Protein AF-0000000085164934 (afdb_homodimer)

pLDDT: mean 78.98, std 19.12, range [21.08, 97.94]

Radius of gyration: 27.47 Å; Cα contacts (8 Å, |Δi|>4): 675; chains: 2; bounding box: 75×92×79 Å

InterPro domains:
  IPR000515 ABC transporter type 1, transmembrane domain MetI-like [PF00528] (107-284)
  IPR000515 ABC transporter type 1, transmembrane domain MetI-like [PS50928] (87-276)
  IPR000515 ABC transporter type 1, transmembrane domain MetI-like [cd06261] (87-269)
  IPR035906 MetI-like superfamily [G3DSA:1.10.3720.10] (25-282)
  IPR035906 MetI-like superfamily [SSF161098] (26-290)

Foldseek 3Di:
DDPPCPDDDDPCPPPPDDPVPVVVVVVVVVVVVVVVVCCVVCVVVVLLVQLLQADWLDDSVPSPDRRDGHCVLLVVLCVQLVVVLQVVLLQVQLVLLLVLALVQLLVLLCCLQPNDDPCSVVVLVVLVVVVVDDPVVCLVVLLVVCVVVVNFAHSCLLRVVRSYHSVSNVLSNVLLNVDDCVQVVVCVVVVDDPVCCSPPPSCLVCVVSSVVSSLVSSVCSLQDDSSCVRRHDDPSNHHLNVSLVVCCVVCVRTSSSSSSSVVVSCVVSVVVCVVCVVVVVPSVVVVVPPD/DPPPPPDPDDPCPPPPDDPVPVVVVVVVVVVVVVVVVVCVVCVVVVLLVQLLQADWLDDSVPSPDRRDGHCVLLVV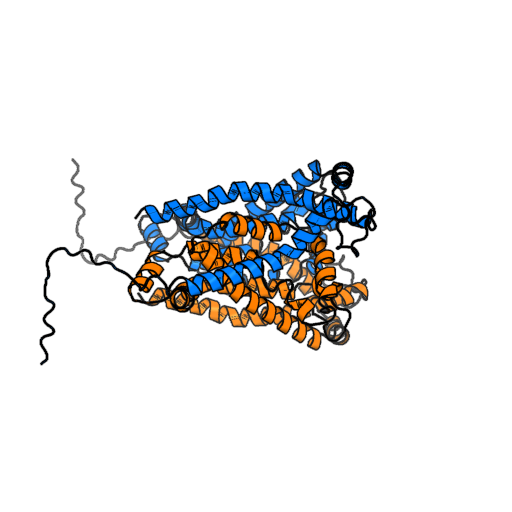LCVQLVVVLQVVLLQVQLVLLLVLALVQLLVLLCCLQPNDDPCSVVVLVVLVVVVVDDPVVCLVVLLVVCVVVVNFAHSCLLRVVRSYHSVSNVLSNVLLNVDDCVQVVVCVVVPDDPVCCSPPPRCLVCVVSSVVSSLVSSVCSLQDDSSCVRRHDDPSNHHLNVSLVVVCVVCVRTSSSSSSSVVVSCVVSVVVCVVCVVVVVPSVVPVVPPD

Organism: Thermosynechococcus vestitus (strain NIES-2133 / IAM M-273 / BP-1) (NCBI:txid197221)

Structure (mmCIF, N/CA/C/O backbone):
data_AF-0000000085164934-model_v1
#
loop_
_entity.id
_entity.type
_entity.pdbx_description
1 polymer 'Tll0187 protein'
#
loop_
_atom_site.group_PDB
_atom_site.id
_atom_site.type_symbol
_atom_site.label_atom_id
_atom_site.label_alt_id
_atom_site.label_comp_id
_atom_site.label_asym_id
_atom_site.label_entity_id
_atom_site.label_seq_id
_atom_site.pdbx_PDB_ins_code
_atom_site.Cartn_x
_atom_site.Cartn_y
_atom_site.Cartn_z
_atom_site.occupancy
_atom_site.B_iso_or_equiv
_atom_site.auth_seq_id
_atom_site.auth_comp_id
_atom_site.auth_asym_id
_atom_site.auth_atom_id
_atom_site.pdbx_PDB_model_num
ATOM 1 N N . MET A 1 1 ? 32.594 51.594 25.5 1 21.08 1 MET A N 1
ATOM 2 C CA . MET A 1 1 ? 31.219 52.062 25.328 1 21.08 1 MET A CA 1
ATOM 3 C C . MET A 1 1 ? 30.953 52.438 23.875 1 21.08 1 MET A C 1
ATOM 5 O O . MET A 1 1 ? 31.047 53.594 23.5 1 21.08 1 MET A O 1
ATOM 9 N N . ARG A 1 2 ? 31.438 51.656 22.891 1 25.11 2 ARG A N 1
ATOM 10 C CA . ARG A 1 2 ? 31.766 52.094 21.531 1 25.11 2 ARG A CA 1
ATOM 11 C C . ARG A 1 2 ? 30.5 52.312 20.703 1 25.11 2 ARG A C 1
ATOM 13 O O . ARG A 1 2 ? 29.656 51.438 20.594 1 25.11 2 ARG A O 1
ATOM 20 N N . ALA A 1 3 ? 29.938 53.562 20.594 1 25.66 3 ALA A N 1
ATOM 21 C CA . ALA A 1 3 ? 28.75 54.188 19.984 1 25.66 3 ALA A CA 1
ATOM 22 C C . ALA A 1 3 ? 28.734 53.969 18.469 1 25.66 3 ALA A C 1
ATOM 24 O O . ALA A 1 3 ? 29.656 54.375 17.766 1 25.66 3 ALA A O 1
ATOM 25 N N . PHE A 1 4 ? 28.359 52.781 18.016 1 25.34 4 PHE A N 1
ATOM 26 C CA . PHE A 1 4 ? 28.234 52.312 16.625 1 25.34 4 PHE A CA 1
ATOM 27 C C . PHE A 1 4 ? 27.328 53.281 15.836 1 25.34 4 PHE A C 1
ATOM 29 O O . PHE A 1 4 ? 26.156 53.438 16.172 1 25.34 4 PHE A O 1
ATOM 36 N N . PHE A 1 5 ? 27.781 54.375 15.242 1 26.09 5 PHE A N 1
ATOM 37 C CA . PHE A 1 5 ? 27.172 55.5 14.547 1 26.09 5 PHE A CA 1
ATOM 38 C C . PHE A 1 5 ? 26.656 55.062 13.18 1 26.09 5 PHE A C 1
ATOM 40 O O . PHE A 1 5 ? 27.422 54.688 12.305 1 26.09 5 PHE A O 1
ATOM 47 N N . CYS A 1 6 ? 25.391 54.469 13.055 1 27.95 6 CYS A N 1
ATOM 48 C CA . CYS A 1 6 ? 24.594 54.094 11.891 1 27.95 6 CYS A CA 1
ATOM 49 C C . CYS A 1 6 ? 24.25 55.312 11.047 1 27.95 6 CYS A C 1
ATOM 51 O O . CYS A 1 6 ? 23.516 56.188 11.477 1 27.95 6 CYS A O 1
ATOM 53 N N . ALA A 1 7 ? 25.188 55.812 10.227 1 28.55 7 ALA A N 1
ATOM 54 C CA . ALA A 1 7 ? 24.969 57.031 9.461 1 28.55 7 ALA A CA 1
ATOM 55 C C . ALA A 1 7 ? 23.938 56.844 8.359 1 28.55 7 ALA A C 1
ATOM 57 O O . ALA A 1 7 ? 23.922 55.781 7.715 1 28.55 7 ALA A O 1
ATOM 58 N N . LYS A 1 8 ? 22.891 57.562 8.273 1 33.69 8 LYS A N 1
ATOM 59 C CA . LYS A 1 8 ? 21.672 57.719 7.496 1 33.69 8 LYS A CA 1
ATOM 60 C C . LYS A 1 8 ? 21.984 58.094 6.043 1 33.69 8 LYS A C 1
ATOM 62 O O . LYS A 1 8 ? 21.875 59.25 5.641 1 33.69 8 LYS A O 1
ATOM 67 N N . LYS A 1 9 ? 22.969 57.562 5.375 1 31.2 9 LYS A N 1
ATOM 68 C CA . LYS A 1 9 ? 23.062 58.344 4.145 1 31.2 9 LYS A CA 1
ATOM 69 C C . LYS A 1 9 ? 21.75 58.312 3.371 1 31.2 9 LYS A C 1
ATOM 71 O O . LYS A 1 9 ? 20.938 57.406 3.561 1 31.2 9 LYS A O 1
ATOM 76 N N . SER A 1 10 ? 21.609 59.156 2.186 1 28.09 10 SER A N 1
ATOM 77 C CA . SER A 1 10 ? 20.688 59.562 1.133 1 28.09 10 SER A CA 1
ATOM 78 C C . SER A 1 10 ? 20.078 58.344 0.42 1 28.09 10 SER A C 1
ATOM 80 O O . SER A 1 10 ? 18.859 58.219 0.329 1 28.09 10 SER A O 1
ATOM 82 N N . LYS A 1 11 ? 20.469 58.125 -1.142 1 31.97 11 LYS A N 1
ATOM 83 C CA . LYS A 1 11 ? 19.656 57.375 -2.105 1 31.97 11 LYS A CA 1
ATOM 84 C C . LYS A 1 11 ? 19.672 55.875 -1.804 1 31.97 11 LYS A C 1
ATOM 86 O O . LYS A 1 11 ? 20.734 55.281 -1.76 1 31.97 11 LYS A O 1
ATOM 91 N N . GLY A 1 12 ? 18.938 55.312 -1.14 1 27.09 12 GLY A N 1
ATOM 92 C CA . GLY A 1 12 ? 18.969 54.188 -0.22 1 27.09 12 GLY A CA 1
ATOM 93 C C . GLY A 1 12 ? 18.891 52.844 -0.919 1 27.09 12 GLY A C 1
ATOM 94 O O . GLY A 1 12 ? 17.969 52.062 -0.677 1 27.09 12 GLY A O 1
ATOM 95 N N . LEU A 1 13 ? 19.344 52.812 -2.254 1 28.92 13 LEU A N 1
ATOM 96 C CA . LEU A 1 13 ? 19.094 51.562 -2.975 1 28.92 13 LEU A CA 1
ATOM 97 C C . LEU A 1 13 ? 19.844 50.406 -2.332 1 28.92 13 LEU A C 1
ATOM 99 O O . LEU A 1 13 ? 21.062 50.438 -2.227 1 28.92 13 LEU A O 1
ATOM 103 N N . TRP A 1 14 ? 19.375 49.844 -1.278 1 29.06 14 TRP A N 1
ATOM 104 C CA . TRP A 1 14 ? 20.047 48.719 -0.629 1 29.06 14 TRP A CA 1
ATOM 105 C C . TRP A 1 14 ? 20.234 47.562 -1.599 1 29.06 14 TRP A C 1
ATOM 107 O O . TRP A 1 14 ? 19.266 47.031 -2.156 1 29.06 14 TRP A O 1
ATOM 117 N N . ILE A 1 15 ? 21.266 47.656 -2.459 1 30.52 15 ILE A N 1
ATOM 118 C CA . ILE A 1 15 ? 21.578 46.5 -3.32 1 30.52 15 ILE A CA 1
ATOM 119 C C . ILE A 1 15 ? 21.781 45.25 -2.469 1 30.52 15 ILE A C 1
ATOM 121 O O . ILE A 1 15 ? 22.703 45.219 -1.64 1 30.52 15 ILE A O 1
ATOM 125 N N . CYS A 1 16 ? 20.75 44.688 -1.95 1 31.09 16 CYS A N 1
ATOM 126 C CA . CYS A 1 16 ? 20.891 43.375 -1.358 1 31.09 16 CYS A CA 1
ATOM 127 C C . CYS A 1 16 ? 21.688 42.438 -2.268 1 31.09 16 CYS A C 1
ATOM 129 O O . CYS A 1 16 ? 21.188 42 -3.307 1 31.09 16 CYS A O 1
ATOM 131 N N . SER A 1 17 ? 22.953 42.75 -2.52 1 30.09 17 SER A N 1
ATOM 132 C CA . SER A 1 17 ? 23.797 42.094 -3.494 1 30.09 17 SER A CA 1
ATOM 133 C C . SER A 1 17 ? 23.812 40.562 -3.279 1 30.09 17 SER A C 1
ATOM 135 O O . SER A 1 17 ? 23.562 39.812 -4.215 1 30.09 17 SER A O 1
ATOM 137 N N . ASN A 1 18 ? 24.969 40.062 -2.547 1 32.34 18 ASN A N 1
ATOM 138 C CA . ASN A 1 18 ? 25.766 38.844 -2.758 1 32.34 18 ASN A CA 1
ATOM 139 C C . ASN A 1 18 ? 25.078 37.625 -2.18 1 32.34 18 ASN A C 1
ATOM 141 O O . ASN A 1 18 ? 25.656 36.531 -2.178 1 32.34 18 ASN A O 1
ATOM 145 N N . GLY A 1 19 ? 24.375 37.75 -1.126 1 31.41 19 GLY A N 1
ATOM 146 C CA . GLY A 1 19 ? 23.969 36.594 -0.304 1 31.41 19 GLY A CA 1
ATOM 147 C C . GLY A 1 19 ? 23.125 35.594 -1.052 1 31.41 19 GLY A C 1
ATOM 148 O O . GLY A 1 19 ? 22.594 34.656 -0.45 1 31.41 19 GLY A O 1
ATOM 149 N N . CYS A 1 20 ? 22.672 35.906 -2.152 1 34.31 20 CYS A N 1
ATOM 150 C CA . CYS A 1 20 ? 21.734 35.062 -2.906 1 34.31 20 CYS A CA 1
ATOM 151 C C . CYS A 1 20 ? 22.422 33.844 -3.459 1 34.31 20 CYS A C 1
ATOM 153 O O . CYS A 1 20 ? 21.781 33 -4.105 1 34.31 20 CYS A O 1
ATOM 155 N N . LEU A 1 21 ? 23.75 33.875 -3.635 1 35.16 21 LEU A N 1
ATOM 156 C CA . LEU A 1 21 ? 24.422 32.781 -4.324 1 35.16 21 LEU A CA 1
ATOM 157 C C . LEU A 1 21 ? 24.359 31.484 -3.492 1 35.16 21 LEU A C 1
ATOM 159 O O . LEU A 1 21 ? 24.5 30.391 -4.031 1 35.16 21 LEU A O 1
ATOM 163 N N . ALA A 1 22 ? 24.625 31.547 -2.168 1 39.47 22 ALA A N 1
ATOM 164 C CA . ALA A 1 22 ? 24.797 30.391 -1.296 1 39.47 22 ALA A CA 1
ATOM 165 C C . ALA A 1 22 ? 23.516 29.547 -1.251 1 39.47 22 ALA A C 1
ATOM 167 O O . ALA A 1 22 ? 23.547 28.391 -0.812 1 39.47 22 ALA A O 1
ATOM 168 N N . VAL A 1 23 ? 22.422 30.078 -1.482 1 41.84 23 VAL A N 1
ATOM 169 C CA . VAL A 1 23 ? 21.125 29.406 -1.406 1 41.84 23 VAL A CA 1
ATOM 170 C C . VAL A 1 23 ? 20.953 28.469 -2.592 1 41.84 23 VAL A C 1
ATOM 172 O O . VAL A 1 23 ? 20.047 27.625 -2.609 1 41.84 23 VAL A O 1
ATOM 175 N N . VAL A 1 24 ? 21.75 28.609 -3.686 1 45.78 24 VAL A N 1
ATOM 176 C CA . VAL A 1 24 ? 21.609 27.891 -4.949 1 45.78 24 VAL A CA 1
ATOM 177 C C . VAL A 1 24 ? 22.188 26.469 -4.812 1 45.78 24 VAL A C 1
ATOM 179 O O . VAL A 1 24 ? 21.625 25.516 -5.363 1 45.78 24 VAL A O 1
ATOM 182 N N . ALA A 1 25 ? 23.281 26.281 -4.121 1 47.25 25 ALA A N 1
ATOM 183 C CA . ALA A 1 25 ? 24.047 25.047 -4.129 1 47.25 25 ALA A CA 1
ATOM 184 C C . ALA A 1 25 ? 23.25 23.891 -3.531 1 47.25 25 ALA A C 1
ATOM 186 O O . ALA A 1 25 ? 23.219 22.797 -4.094 1 47.25 25 ALA A O 1
ATOM 187 N N . PRO A 1 26 ? 22.656 24.125 -2.4 1 56.44 26 PRO A N 1
ATOM 188 C CA . PRO A 1 26 ? 21.922 23 -1.812 1 56.44 26 PRO A CA 1
ATOM 189 C C . PRO A 1 26 ? 20.688 22.609 -2.617 1 56.44 26 PRO A C 1
ATOM 191 O O . PRO A 1 26 ? 20.312 21.438 -2.645 1 56.44 26 PRO A O 1
ATOM 194 N N . ARG A 1 27 ? 20.266 23.531 -3.418 1 62.03 27 ARG A N 1
ATOM 195 C CA . ARG A 1 27 ? 19.125 23.266 -4.285 1 62.03 27 ARG A CA 1
ATOM 196 C C . ARG A 1 27 ? 19.531 22.391 -5.461 1 62.03 27 ARG A C 1
ATOM 198 O O . ARG A 1 27 ? 18.781 21.469 -5.836 1 62.03 27 ARG A O 1
ATOM 205 N N . VAL A 1 28 ? 20.797 22.719 -5.953 1 63.09 28 VAL A N 1
ATOM 206 C CA . VAL A 1 28 ? 21.266 21.969 -7.113 1 63.09 28 VAL A CA 1
ATOM 207 C C . VAL A 1 28 ? 21.547 20.516 -6.707 1 63.09 28 VAL A C 1
ATOM 209 O O . VAL A 1 28 ? 21.203 19.578 -7.438 1 63.09 28 VAL A O 1
ATOM 212 N N . GLY A 1 29 ? 22.109 20.438 -5.496 1 67.94 29 GLY A N 1
ATOM 213 C CA . GLY A 1 29 ? 22.406 19.094 -5.027 1 67.94 29 GLY A CA 1
ATOM 214 C C . GLY A 1 29 ? 21.156 18.25 -4.801 1 67.94 29 GLY A C 1
ATOM 215 O O . GLY A 1 29 ? 21.109 17.078 -5.188 1 67.94 29 GLY A O 1
ATOM 216 N N . LEU A 1 30 ? 20.188 18.938 -4.289 1 69.94 30 LEU A N 1
ATOM 217 C CA . LEU A 1 30 ? 18.938 18.219 -4.043 1 69.94 30 LEU A CA 1
ATOM 218 C C . LEU A 1 30 ? 18.219 17.922 -5.355 1 69.94 30 LEU A C 1
ATOM 220 O O . LEU A 1 30 ? 17.656 16.828 -5.52 1 69.94 30 LEU A O 1
ATOM 224 N N . THR A 1 31 ? 18.359 18.828 -6.211 1 69.94 31 THR A N 1
ATOM 225 C CA . THR A 1 31 ? 17.734 18.609 -7.508 1 69.94 31 THR A CA 1
ATOM 226 C C . THR A 1 31 ? 18.406 17.469 -8.258 1 69.94 31 THR A C 1
ATOM 228 O O . THR A 1 31 ? 17.734 16.641 -8.867 1 69.94 31 THR A O 1
ATOM 231 N N . LEU A 1 32 ? 19.688 17.453 -8.117 1 72.25 32 LEU A N 1
ATOM 232 C CA . LEU A 1 32 ? 20.438 16.375 -8.781 1 72.25 32 LEU A CA 1
ATOM 233 C C . LEU A 1 32 ? 20.125 15.023 -8.156 1 72.25 32 LEU A C 1
ATOM 235 O O . LEU A 1 32 ? 19.969 14.031 -8.875 1 72.25 32 LEU A O 1
ATOM 239 N N . LEU A 1 33 ? 19.953 15.078 -6.906 1 72.38 33 LEU A N 1
ATOM 240 C CA . LEU A 1 33 ? 19.609 13.844 -6.207 1 72.38 33 LEU A CA 1
ATOM 241 C C . LEU A 1 33 ? 18.203 13.383 -6.582 1 72.38 33 LEU A C 1
ATOM 243 O O . LEU A 1 33 ? 17.969 12.18 -6.77 1 72.38 33 LEU A O 1
ATOM 247 N N . LEU A 1 34 ? 17.406 14.305 -6.789 1 71.69 34 LEU A N 1
ATOM 248 C CA . LEU A 1 34 ? 16.031 13.977 -7.152 1 71.69 34 LEU A CA 1
ATOM 249 C C . LEU A 1 34 ? 15.953 13.445 -8.578 1 71.69 34 LEU A C 1
ATOM 251 O O . LEU A 1 34 ? 15.211 12.5 -8.859 1 71.69 34 LEU A O 1
ATOM 255 N N . ILE A 1 35 ? 16.766 14.023 -9.375 1 72.69 35 ILE A N 1
ATOM 256 C CA . ILE A 1 35 ? 16.766 13.594 -10.773 1 72.69 35 ILE A CA 1
ATOM 257 C C . ILE A 1 35 ? 17.344 12.18 -10.875 1 72.69 35 ILE A C 1
ATOM 259 O O . ILE A 1 35 ? 16.797 11.328 -11.57 1 72.69 35 ILE A O 1
ATOM 263 N N . LEU A 1 36 ? 18.359 11.961 -10.148 1 73.31 36 LEU A N 1
ATOM 264 C CA . LEU A 1 36 ? 18.984 10.641 -10.164 1 73.31 36 LEU A CA 1
ATOM 265 C C . LEU A 1 36 ? 18.062 9.586 -9.562 1 73.31 36 LEU A C 1
ATOM 267 O O . LEU A 1 36 ? 17.938 8.484 -10.102 1 73.31 36 LEU A O 1
ATOM 271 N N . GLY A 1 37 ? 17.438 10.008 -8.508 1 71.88 37 GLY A N 1
ATOM 272 C CA . GLY A 1 37 ? 16.469 9.117 -7.895 1 71.88 37 GLY A CA 1
ATOM 273 C C . GLY A 1 37 ? 15.289 8.812 -8.797 1 71.88 37 GLY A C 1
ATOM 274 O O . GLY A 1 37 ? 14.859 7.66 -8.898 1 71.88 37 GLY A O 1
ATOM 275 N N . ALA A 1 38 ? 14.883 9.859 -9.477 1 72.56 38 ALA A N 1
ATOM 276 C CA . ALA A 1 38 ? 13.773 9.688 -10.414 1 72.56 38 ALA A CA 1
ATOM 277 C C . ALA A 1 38 ? 14.164 8.766 -11.562 1 72.56 38 ALA A C 1
ATOM 279 O O . ALA A 1 38 ? 13.367 7.918 -11.977 1 72.56 38 ALA A O 1
ATOM 280 N N . LEU A 1 39 ? 15.367 8.922 -12.031 1 73.88 39 LEU A N 1
ATOM 281 C CA . LEU A 1 39 ? 15.836 8.102 -13.141 1 73.88 39 LEU A CA 1
ATOM 282 C C . LEU A 1 39 ? 15.945 6.637 -12.727 1 73.88 39 LEU A C 1
ATOM 284 O O . LEU A 1 39 ? 15.602 5.738 -13.5 1 73.88 39 LEU A O 1
ATOM 288 N N . LEU A 1 40 ? 16.344 6.488 -11.562 1 73.19 40 LEU A N 1
ATOM 289 C CA . LEU A 1 40 ? 16.484 5.129 -11.055 1 73.19 40 LEU A CA 1
ATOM 290 C C . LEU A 1 40 ? 15.125 4.465 -10.867 1 73.19 40 LEU A C 1
ATOM 292 O O . LEU A 1 40 ? 14.938 3.307 -11.25 1 73.19 40 LEU A O 1
ATOM 296 N N . VAL A 1 41 ? 14.203 5.23 -10.406 1 72.81 41 VAL A N 1
ATOM 297 C CA . VAL A 1 41 ? 12.875 4.699 -10.125 1 72.81 41 VAL A CA 1
ATOM 298 C C . VAL A 1 41 ? 12.109 4.5 -11.43 1 72.81 41 VAL A C 1
ATOM 300 O O . VAL A 1 41 ? 11.359 3.533 -11.578 1 72.81 41 VAL A O 1
ATOM 303 N N . LEU A 1 42 ? 12.477 5.309 -12.414 1 78.69 42 LEU A N 1
ATOM 304 C CA . LEU A 1 42 ? 11.727 5.305 -13.672 1 78.69 42 LEU A CA 1
ATOM 305 C C . LEU A 1 42 ? 12.375 4.371 -14.688 1 78.69 42 LEU A C 1
ATOM 307 O O . LEU A 1 42 ? 11.781 4.066 -15.727 1 78.69 42 LEU A O 1
ATOM 311 N N . SER A 1 43 ? 13.492 3.852 -14.406 1 81.31 43 SER A N 1
ATOM 312 C CA . SER A 1 43 ? 14.25 3.07 -15.383 1 81.31 43 SER A CA 1
ATOM 313 C C . SER A 1 43 ? 13.469 1.838 -15.828 1 81.31 43 SER A C 1
ATOM 315 O O . SER A 1 43 ? 13.422 1.521 -17.016 1 81.31 43 SER A O 1
ATOM 317 N N . PRO A 1 44 ? 12.82 1.099 -14.883 1 81.81 44 PRO A N 1
ATOM 318 C CA . PRO A 1 44 ? 12.047 -0.051 -15.359 1 81.81 44 PRO A CA 1
ATOM 319 C C . PRO A 1 44 ? 10.898 0.351 -16.281 1 81.81 44 PRO A C 1
ATOM 321 O O . PRO A 1 44 ? 10.57 -0.385 -17.219 1 81.81 44 PRO A O 1
ATOM 324 N N . LEU A 1 45 ? 10.367 1.445 -15.969 1 80.88 45 LEU A N 1
ATOM 325 C CA . LEU A 1 45 ? 9.289 1.949 -16.812 1 80.88 45 LEU A CA 1
ATOM 326 C C . LEU A 1 45 ? 9.805 2.264 -18.219 1 80.88 45 LEU A C 1
ATOM 328 O O . LEU A 1 45 ? 9.094 2.061 -19.203 1 80.88 45 LEU A O 1
ATOM 332 N N . LEU A 1 46 ? 11.008 2.766 -18.266 1 82.31 46 LEU A N 1
ATOM 333 C CA . LEU A 1 46 ? 11.617 3.061 -19.562 1 82.31 46 LEU A CA 1
ATOM 334 C C . LEU A 1 46 ? 11.852 1.78 -20.359 1 82.31 46 LEU A C 1
ATOM 336 O O . LEU A 1 46 ? 11.688 1.765 -21.578 1 82.31 46 LEU A O 1
ATOM 340 N N . VAL A 1 47 ? 12.172 0.762 -19.703 1 83.31 47 VAL A N 1
ATOM 341 C CA . VAL A 1 47 ? 12.359 -0.527 -20.359 1 83.31 47 VAL A CA 1
ATOM 342 C C . VAL A 1 47 ? 11.023 -1.028 -20.906 1 83.31 47 VAL A C 1
ATOM 344 O O . VAL A 1 47 ? 10.953 -1.503 -22.031 1 83.31 47 VAL A O 1
ATOM 347 N N . VAL A 1 48 ? 10 -0.911 -20.078 1 84.06 48 VAL A N 1
ATOM 348 C CA . VAL A 1 48 ? 8.672 -1.344 -20.5 1 84.06 48 VAL A CA 1
ATOM 349 C C . VAL A 1 48 ? 8.227 -0.543 -21.719 1 84.06 48 VAL A C 1
ATOM 351 O O . VAL A 1 48 ? 7.805 -1.118 -22.719 1 84.06 48 VAL A O 1
ATOM 354 N N . LEU A 1 49 ? 8.438 0.733 -21.641 1 86.06 49 LEU A N 1
ATOM 355 C CA . LEU A 1 49 ? 8 1.603 -22.734 1 86.06 49 LEU A CA 1
ATOM 356 C C . LEU A 1 49 ? 8.82 1.352 -24 1 86.06 49 LEU A C 1
ATOM 358 O O . LEU A 1 49 ? 8.273 1.293 -25.094 1 86.06 49 LEU A O 1
ATOM 362 N N . SER A 1 50 ? 10.055 1.169 -23.844 1 86.56 50 SER A N 1
ATOM 363 C CA . SER A 1 50 ? 10.938 0.997 -25 1 86.56 50 SER A CA 1
ATOM 364 C C . SER A 1 50 ? 10.719 -0.355 -25.656 1 86.56 50 SER A C 1
ATOM 366 O O . SER A 1 50 ? 10.711 -0.453 -26.891 1 86.56 50 SER A O 1
ATOM 368 N N . THR A 1 51 ? 10.422 -1.365 -24.906 1 87.25 51 THR A N 1
ATOM 369 C CA . THR A 1 51 ? 10.336 -2.709 -25.469 1 87.25 51 THR A CA 1
ATOM 370 C C . THR A 1 51 ? 8.906 -3.012 -25.922 1 87.25 51 THR A C 1
ATOM 372 O O . THR A 1 51 ? 8.68 -3.975 -26.656 1 87.25 51 THR A O 1
ATOM 375 N N . SER A 1 52 ? 7.969 -2.205 -25.438 1 89.31 52 SER A N 1
ATOM 376 C CA . SER A 1 52 ? 6.59 -2.393 -25.859 1 89.31 52 SER A CA 1
ATOM 377 C C . SER A 1 52 ? 6.43 -2.113 -27.359 1 89.31 52 SER A C 1
ATOM 379 O O . SER A 1 52 ? 5.457 -2.555 -27.969 1 89.31 52 SER A O 1
ATOM 381 N N . GLY A 1 53 ? 7.363 -1.376 -27.938 1 91.06 53 GLY A N 1
ATOM 382 C CA . GLY A 1 53 ? 7.305 -1.035 -29.344 1 91.06 53 GLY A CA 1
ATOM 383 C C . GLY A 1 53 ? 8.219 -1.889 -30.203 1 91.06 53 GLY A C 1
ATOM 384 O O . GLY A 1 53 ? 8.383 -1.63 -31.406 1 91.06 53 GLY A O 1
ATOM 385 N N . TRP A 1 54 ? 8.781 -2.863 -29.562 1 90.25 54 TRP A N 1
ATOM 386 C CA . TRP A 1 54 ? 9.656 -3.746 -30.328 1 90.25 54 TRP A CA 1
ATOM 387 C C . TRP A 1 54 ? 8.852 -4.711 -31.188 1 90.25 54 TRP A C 1
ATOM 389 O O . TRP A 1 54 ? 7.672 -4.953 -30.922 1 90.25 54 TRP A O 1
ATOM 399 N N . PRO A 1 55 ? 9.484 -5.18 -32.281 1 89.12 55 PRO A N 1
ATOM 400 C CA . PRO A 1 55 ? 8.797 -6.188 -33.094 1 89.12 55 PRO A CA 1
ATOM 401 C C . PRO A 1 55 ? 8.461 -7.453 -32.312 1 89.12 55 PRO A C 1
ATOM 403 O O . PRO A 1 55 ? 9.211 -7.84 -31.406 1 89.12 55 PRO A O 1
ATOM 406 N N . PRO A 1 56 ? 7.355 -8 -32.75 1 85.62 56 PRO A N 1
ATOM 407 C CA . PRO A 1 56 ? 6.949 -9.227 -32.062 1 85.62 56 PRO A CA 1
ATOM 408 C C . PRO A 1 56 ? 8.031 -10.305 -32.094 1 85.62 56 PRO A C 1
ATOM 410 O O . PRO A 1 56 ? 8.734 -10.461 -33.094 1 85.62 56 PRO A O 1
ATOM 413 N N . GLY A 1 57 ? 8.219 -10.977 -30.969 1 80.19 57 GLY A N 1
ATOM 414 C CA . GLY A 1 57 ? 9.148 -12.086 -30.906 1 80.19 57 GLY A CA 1
ATOM 415 C C . GLY A 1 57 ? 10.523 -11.68 -30.406 1 80.19 57 GLY A C 1
ATOM 416 O O . GLY A 1 57 ? 11.375 -12.539 -30.141 1 80.19 57 GLY A O 1
ATOM 417 N N . THR A 1 58 ? 10.742 -10.344 -30.234 1 83.69 58 THR A N 1
ATOM 418 C CA . THR A 1 58 ? 12.031 -9.891 -29.734 1 83.69 58 THR A CA 1
ATOM 419 C C . THR A 1 58 ? 12.234 -10.32 -28.281 1 83.69 58 THR A C 1
ATOM 421 O O . THR A 1 58 ? 11.305 -10.242 -27.469 1 83.69 58 THR A O 1
ATOM 424 N N . LEU A 1 59 ? 13.422 -10.875 -27.953 1 77.19 59 LEU A N 1
ATOM 425 C CA . LEU A 1 59 ? 13.734 -11.344 -26.609 1 77.19 59 LEU A CA 1
ATOM 426 C C . LEU A 1 59 ? 14.203 -10.195 -25.734 1 77.19 59 LEU A C 1
ATOM 428 O O . LEU A 1 59 ? 14.875 -9.273 -26.203 1 77.19 59 LEU A O 1
ATOM 432 N N . PRO A 1 60 ? 13.844 -10.273 -24.469 1 74.06 60 PRO A N 1
ATOM 433 C CA . PRO A 1 60 ? 14.172 -9.195 -23.531 1 74.06 60 PRO A CA 1
ATOM 434 C C . PRO A 1 60 ? 15.672 -9.062 -23.281 1 74.06 60 PRO A C 1
ATOM 436 O O . PRO A 1 60 ? 16.141 -8.008 -22.844 1 74.06 60 PRO A O 1
ATOM 439 N N . THR A 1 61 ? 16.391 -10.008 -23.547 1 69.06 61 THR A N 1
ATOM 440 C CA . THR A 1 61 ? 17.828 -9.992 -23.266 1 69.06 61 THR A CA 1
ATOM 441 C C . THR A 1 61 ? 18.531 -8.961 -24.141 1 69.06 61 THR A C 1
ATOM 443 O O . THR A 1 61 ? 19.672 -8.594 -23.875 1 69.06 61 THR A O 1
ATOM 446 N N . GLN A 1 62 ? 17.891 -8.484 -24.969 1 64.38 62 GLN A N 1
ATOM 447 C CA . GLN A 1 62 ? 18.531 -7.578 -25.922 1 64.38 62 GLN A CA 1
ATOM 448 C C . GLN A 1 62 ? 18.047 -6.145 -25.719 1 64.38 62 GLN A C 1
ATOM 450 O O . GLN A 1 62 ? 17.281 -5.621 -26.531 1 64.38 62 GLN A O 1
ATOM 455 N N . LEU A 1 63 ? 18.297 -5.633 -24.594 1 64.12 63 LEU A N 1
ATOM 456 C CA . LEU A 1 63 ? 17.812 -4.27 -24.391 1 64.12 63 LEU A CA 1
ATOM 457 C C . LEU A 1 63 ? 18.531 -3.301 -25.344 1 64.12 63 LEU A C 1
ATOM 459 O O . LEU A 1 63 ? 17.984 -2.246 -25.672 1 64.12 63 LEU A O 1
ATOM 463 N N . TRP A 1 64 ? 19.766 -3.76 -25.703 1 65.56 64 TRP A N 1
ATOM 464 C CA . TRP A 1 64 ? 20.516 -2.939 -26.641 1 65.56 64 TRP A CA 1
ATOM 465 C C . TRP A 1 64 ? 20.969 -3.766 -27.844 1 65.56 64 TRP A C 1
ATOM 467 O O . TRP A 1 64 ? 21.328 -4.938 -27.703 1 65.56 64 TRP A O 1
ATOM 477 N N . PRO A 1 65 ? 20.797 -3.311 -29.047 1 65.81 65 PRO A N 1
ATOM 478 C CA . PRO A 1 65 ? 20.25 -2.035 -29.5 1 65.81 65 PRO A CA 1
ATOM 479 C C . PRO A 1 65 ? 18.719 -2.055 -29.641 1 65.81 65 PRO A C 1
ATOM 481 O O . PRO A 1 65 ? 18.109 -3.129 -29.625 1 65.81 65 PRO A O 1
ATOM 484 N N . PRO A 1 66 ? 18.203 -0.912 -29.812 1 69.94 66 PRO A N 1
ATOM 485 C CA . PRO A 1 66 ? 16.75 -0.859 -30.031 1 69.94 66 PRO A CA 1
ATOM 486 C C . PRO A 1 66 ? 16.312 -1.593 -31.297 1 69.94 66 PRO A C 1
ATOM 488 O O . PRO A 1 66 ? 17.047 -1.621 -32.281 1 69.94 66 PRO A O 1
ATOM 491 N N . GLN A 1 67 ? 15.32 -2.346 -31.234 1 78.19 67 GLN A N 1
ATOM 492 C CA . GLN A 1 67 ? 14.812 -3.182 -32.312 1 78.19 67 GLN A CA 1
ATOM 493 C C . GLN A 1 67 ? 13.773 -2.436 -33.156 1 78.19 67 GLN A C 1
ATOM 495 O O . GLN A 1 67 ? 12.961 -3.055 -33.844 1 78.19 67 GLN A O 1
ATOM 500 N N . GLY A 1 68 ? 13.836 -1.095 -33.219 1 82.88 68 GLY A N 1
ATOM 501 C CA . GLY A 1 68 ? 12.836 -0.345 -33.969 1 82.88 68 GLY A CA 1
ATOM 502 C C . GLY A 1 68 ? 11.477 -0.327 -33.281 1 82.88 68 GLY A C 1
ATOM 503 O O . GLY A 1 68 ? 11.203 -1.154 -32.406 1 82.88 68 GLY A O 1
ATOM 504 N N . TRP A 1 69 ? 10.711 0.638 -33.719 1 90.5 69 TRP A N 1
ATOM 505 C CA . TRP A 1 69 ? 9.398 0.805 -33.094 1 90.5 69 TRP A CA 1
ATOM 506 C C . TRP A 1 69 ? 8.297 0.32 -34.031 1 90.5 69 TRP A C 1
ATOM 508 O O . TRP A 1 69 ? 8.297 0.645 -35.219 1 90.5 69 TRP A O 1
ATOM 518 N N . THR A 1 70 ? 7.465 -0.596 -33.562 1 91.56 70 THR A N 1
ATOM 519 C CA . THR A 1 70 ? 6.266 -1.031 -34.281 1 91.56 70 THR A CA 1
ATOM 520 C C . THR A 1 70 ? 5.051 -0.981 -33.344 1 91.56 70 THR A C 1
ATOM 522 O O . THR A 1 70 ? 5.191 -1.003 -32.125 1 91.56 70 THR A O 1
ATOM 525 N N . TRP A 1 71 ? 3.885 -0.828 -34.031 1 94.31 71 TRP A N 1
ATOM 526 C CA . TRP A 1 71 ? 2.645 -0.775 -33.25 1 94.31 71 TRP A CA 1
ATOM 527 C C . TRP A 1 71 ? 1.93 -2.121 -33.281 1 94.31 71 TRP A C 1
ATOM 529 O O . TRP A 1 71 ? 0.809 -2.246 -32.781 1 94.31 71 TRP A O 1
ATOM 539 N N . GLN A 1 72 ? 2.586 -3.07 -33.781 1 91.94 72 GLN A N 1
ATOM 540 C CA . GLN A 1 72 ? 1.972 -4.383 -33.969 1 91.94 72 GLN A CA 1
ATOM 541 C C . GLN A 1 72 ? 1.564 -4.996 -32.625 1 91.94 72 GLN A C 1
ATOM 543 O O . GLN A 1 72 ? 0.463 -5.535 -32.5 1 91.94 72 GLN A O 1
ATOM 548 N N . SER A 1 73 ? 2.465 -4.867 -31.719 1 90.75 73 SER A N 1
ATOM 549 C CA . SER A 1 73 ? 2.182 -5.449 -30.406 1 90.75 73 SER A CA 1
ATOM 550 C C . SER A 1 73 ? 1.029 -4.727 -29.719 1 90.75 73 SER A C 1
ATOM 552 O O . SER A 1 73 ? 0.255 -5.34 -28.984 1 90.75 73 SER A O 1
ATOM 554 N N . TYR A 1 74 ? 0.864 -3.496 -30.016 1 92.94 74 TYR A N 1
ATOM 555 C CA . TYR A 1 74 ? -0.242 -2.734 -29.438 1 92.94 74 TYR A CA 1
ATOM 556 C C . TYR A 1 74 ? -1.572 -3.172 -30.047 1 92.94 74 TYR A C 1
ATOM 558 O O . TYR A 1 74 ? -2.559 -3.348 -29.328 1 92.94 74 TYR A O 1
ATOM 566 N N . HIS A 1 75 ? -1.561 -3.35 -31.266 1 92.38 75 HIS A N 1
ATOM 567 C CA . HIS A 1 75 ? -2.771 -3.793 -31.938 1 92.38 75 HIS A CA 1
ATOM 568 C C . HIS A 1 75 ? -3.174 -5.195 -31.5 1 92.38 75 HIS A C 1
ATOM 570 O O . HIS A 1 75 ? -4.348 -5.445 -31.219 1 92.38 75 HIS A O 1
ATOM 576 N N . ALA A 1 76 ? -2.23 -6 -31.422 1 88.62 76 ALA A N 1
ATOM 577 C CA . ALA A 1 76 ? -2.492 -7.371 -31 1 88.62 76 ALA A CA 1
ATOM 578 C C . ALA A 1 76 ? -2.988 -7.418 -29.562 1 88.62 76 ALA A C 1
ATOM 580 O O . ALA A 1 76 ? -3.928 -8.148 -29.25 1 88.62 76 ALA A O 1
ATOM 581 N N . ALA A 1 77 ? -2.344 -6.684 -28.734 1 88.88 77 ALA A N 1
ATOM 582 C CA . ALA A 1 77 ? -2.736 -6.641 -27.328 1 88.88 77 ALA A CA 1
ATOM 583 C C . ALA A 1 77 ? -4.164 -6.133 -27.172 1 88.88 77 ALA A C 1
ATOM 585 O O . ALA A 1 77 ? -4.938 -6.66 -26.359 1 88.88 77 ALA A O 1
ATOM 586 N N . TRP A 1 78 ? -4.512 -5.133 -27.922 1 88.5 78 TRP A N 1
ATOM 587 C CA . TRP A 1 78 ? -5.844 -4.547 -27.844 1 88.5 78 TRP A CA 1
ATOM 588 C C . TRP A 1 78 ? -6.906 -5.543 -28.297 1 88.5 78 TRP A C 1
ATOM 590 O O . TRP A 1 78 ? -7.977 -5.641 -27.688 1 88.5 78 TRP A O 1
ATOM 600 N N . GLN A 1 79 ? -6.605 -6.254 -29.266 1 84.81 79 GLN A N 1
ATOM 601 C CA . GLN A 1 79 ? -7.559 -7.203 -29.844 1 84.81 79 GLN A CA 1
ATOM 602 C C . GLN A 1 79 ? -7.738 -8.414 -28.938 1 84.81 79 GLN A C 1
ATOM 604 O O . GLN A 1 7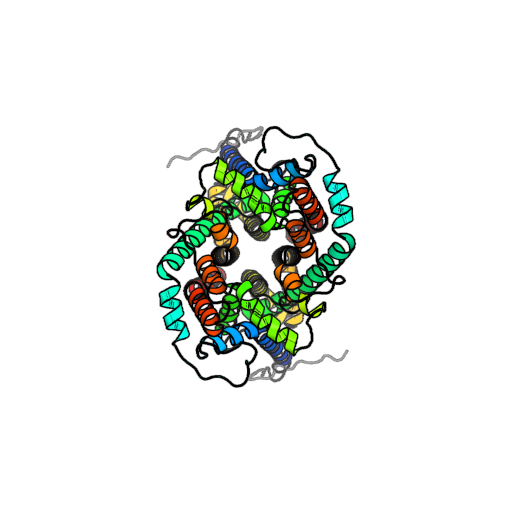9 ? -8.852 -8.93 -28.781 1 84.81 79 GLN A O 1
ATOM 609 N N . GLN A 1 80 ? -6.746 -8.773 -28.297 1 82.75 80 GLN A N 1
ATOM 610 C CA . GLN A 1 80 ? -6.773 -10.023 -27.547 1 82.75 80 GLN A CA 1
ATOM 611 C C . GLN A 1 80 ? -7.125 -9.773 -26.078 1 82.75 80 GLN A C 1
ATOM 613 O O . GLN A 1 80 ? -7.582 -10.68 -25.375 1 82.75 80 GLN A O 1
ATOM 618 N N . GLY A 1 81 ? -6.984 -8.703 -25.578 1 79.94 81 GLY A N 1
ATOM 619 C CA . GLY A 1 81 ? -7.059 -8.461 -24.156 1 79.94 81 GLY A CA 1
ATOM 620 C C . GLY A 1 81 ? -8.461 -8.125 -23.672 1 79.94 81 GLY A C 1
ATOM 621 O O . GLY A 1 81 ? -8.742 -8.188 -22.469 1 79.94 81 GLY A O 1
ATOM 622 N N . HIS A 1 82 ? -9.461 -7.957 -24.5 1 82.69 82 HIS A N 1
ATOM 623 C CA . HIS A 1 82 ? -10.781 -7.508 -24.094 1 82.69 82 HIS A CA 1
ATOM 624 C C . HIS A 1 82 ? -10.695 -6.367 -23.078 1 82.69 82 HIS A C 1
ATOM 626 O O . HIS A 1 82 ? -11.359 -6.398 -22.047 1 82.69 82 HIS A O 1
ATOM 632 N N . PHE A 1 83 ? -9.961 -5.375 -23.391 1 89.69 83 PHE A N 1
ATOM 633 C CA . PHE A 1 83 ? -9.57 -4.367 -22.406 1 89.69 83 PHE A CA 1
ATOM 634 C C . PHE A 1 83 ? -10.742 -3.441 -22.078 1 89.69 83 PHE A C 1
ATOM 636 O O . PHE A 1 83 ? -10.797 -2.859 -21 1 89.69 83 PHE A O 1
ATOM 643 N N . ILE A 1 84 ? -11.727 -3.385 -22.938 1 90.31 84 ILE A N 1
ATOM 644 C CA . ILE A 1 84 ? -12.82 -2.457 -22.688 1 90.31 84 ILE A CA 1
ATOM 645 C C . ILE A 1 84 ? -13.617 -2.922 -21.469 1 90.31 84 ILE A C 1
ATOM 647 O O . ILE A 1 84 ? -13.852 -2.145 -20.547 1 90.31 84 ILE A O 1
ATOM 651 N N . LEU A 1 85 ? -14 -4.199 -21.516 1 93 85 LEU A N 1
ATOM 652 C CA . LEU A 1 85 ? -14.727 -4.762 -20.375 1 93 85 LEU A CA 1
ATOM 653 C C . LEU A 1 85 ? -13.852 -4.773 -19.125 1 93 85 LEU A C 1
ATOM 655 O O . LEU A 1 85 ? -14.328 -4.461 -18.031 1 93 85 LEU A O 1
ATOM 659 N N . ALA A 1 86 ? -12.641 -5.109 -19.297 1 94.12 86 ALA A N 1
ATOM 660 C CA . ALA A 1 86 ? -11.711 -5.148 -18.188 1 94.12 86 ALA A CA 1
ATOM 661 C C . ALA A 1 86 ? -11.531 -3.764 -17.562 1 94.12 86 ALA A C 1
ATOM 663 O O . ALA A 1 86 ? -11.492 -3.621 -16.344 1 94.12 86 ALA A O 1
ATOM 664 N N . PHE A 1 87 ? -11.492 -2.773 -18.438 1 94 87 PHE A N 1
ATOM 665 C CA . PHE A 1 87 ? -11.375 -1.4 -17.969 1 94 87 PHE A CA 1
ATOM 666 C C . PHE A 1 87 ? -12.617 -0.991 -17.188 1 94 87 PHE A C 1
ATOM 668 O O . PHE A 1 87 ? -12.508 -0.395 -16.109 1 94 87 PHE A O 1
ATOM 675 N N . ALA A 1 88 ? -13.711 -1.309 -17.672 1 94.5 88 ALA A N 1
ATOM 676 C CA . ALA A 1 88 ? -14.969 -0.951 -17.016 1 94.5 88 ALA A CA 1
ATOM 677 C C . ALA A 1 88 ? -15.094 -1.633 -15.664 1 94.5 88 ALA A C 1
ATOM 679 O O . ALA A 1 88 ? -15.422 -0.986 -14.664 1 94.5 88 ALA A O 1
ATOM 680 N N . ASN A 1 89 ? -14.797 -2.91 -15.656 1 96.31 89 ASN A N 1
ATOM 681 C CA . ASN A 1 89 ? -14.906 -3.67 -14.414 1 96.31 89 ASN A CA 1
ATOM 682 C C . ASN A 1 89 ? -13.898 -3.184 -13.375 1 96.31 89 ASN A C 1
ATOM 684 O O . ASN A 1 89 ? -14.258 -2.971 -12.211 1 96.31 89 ASN A O 1
ATOM 688 N N . SER A 1 90 ? -12.656 -2.988 -13.82 1 95.69 90 SER A N 1
ATOM 689 C CA . SER A 1 90 ? -11.633 -2.523 -12.891 1 95.69 90 SER A CA 1
ATOM 690 C C . SER A 1 90 ? -11.961 -1.14 -12.352 1 95.69 90 SER A C 1
ATOM 692 O O . SER A 1 90 ? -11.789 -0.878 -11.156 1 95.69 90 SER A O 1
ATOM 694 N N . THR A 1 91 ? -12.461 -0.298 -13.242 1 94.19 91 THR A N 1
ATOM 695 C CA . THR A 1 91 ? -12.82 1.053 -12.82 1 94.19 91 THR A CA 1
ATOM 696 C C . THR A 1 91 ? -13.977 1.023 -11.836 1 94.19 91 THR A C 1
ATOM 698 O O . THR A 1 91 ? -13.922 1.672 -10.789 1 94.19 91 THR A O 1
ATOM 701 N N . PHE A 1 92 ? -14.953 0.256 -12.156 1 96.56 92 PHE A N 1
ATOM 702 C CA . PHE A 1 92 ? -16.125 0.169 -11.297 1 96.56 92 PHE A CA 1
ATOM 703 C C . PHE A 1 92 ? -15.758 -0.386 -9.93 1 96.56 92 PHE A C 1
ATOM 705 O O . PHE A 1 92 ? -16.109 0.193 -8.898 1 96.56 92 PHE A O 1
ATOM 712 N N . VAL A 1 93 ? -15.055 -1.456 -9.891 1 97.81 93 VAL A N 1
ATOM 713 C CA . VAL A 1 93 ? -14.664 -2.1 -8.641 1 97.81 93 VAL A CA 1
ATOM 714 C C . VAL A 1 93 ? -13.758 -1.171 -7.84 1 97.81 93 VAL A C 1
ATOM 716 O O . VAL A 1 93 ? -13.945 -0.987 -6.637 1 97.81 93 VAL A O 1
ATOM 719 N N . ALA A 1 94 ? -12.781 -0.592 -8.531 1 96.5 94 ALA A N 1
ATOM 720 C CA . ALA A 1 94 ? -11.836 0.288 -7.848 1 96.5 94 ALA A CA 1
ATOM 721 C C . ALA A 1 94 ? -12.547 1.493 -7.238 1 96.5 94 ALA A C 1
ATOM 723 O O . ALA A 1 94 ? -12.266 1.878 -6.102 1 96.5 94 ALA A O 1
ATOM 724 N N . LEU A 1 95 ? -13.469 2.07 -7.977 1 95.31 95 LEU A N 1
ATOM 725 C CA . LEU A 1 95 ? -14.188 3.23 -7.473 1 95.31 95 LEU A CA 1
ATOM 726 C C . LEU A 1 95 ? -15.117 2.838 -6.324 1 95.31 95 LEU A C 1
ATOM 728 O O . LEU A 1 95 ? -15.242 3.572 -5.344 1 95.31 95 LEU A O 1
ATOM 732 N N . ALA A 1 96 ? -15.766 1.732 -6.516 1 97.94 96 ALA A N 1
ATOM 733 C CA . ALA A 1 96 ? -16.672 1.274 -5.473 1 97.94 96 ALA A CA 1
ATOM 734 C C . ALA A 1 96 ? -15.93 1.005 -4.168 1 97.94 96 ALA A C 1
ATOM 736 O O . ALA A 1 96 ? -16.344 1.468 -3.104 1 97.94 96 ALA A O 1
ATOM 737 N N . VAL A 1 97 ? -14.82 0.298 -4.25 1 97.31 97 VAL A N 1
ATOM 738 C CA . VAL A 1 97 ? -14.023 -0.003 -3.062 1 97.31 97 VAL A CA 1
ATOM 739 C C . VAL A 1 97 ? -13.469 1.289 -2.475 1 97.31 97 VAL A C 1
ATOM 741 O O . VAL A 1 97 ? -13.5 1.492 -1.259 1 97.31 97 VAL A O 1
ATOM 744 N N . THR A 1 98 ? -12.961 2.123 -3.344 1 96.5 98 THR A N 1
ATOM 745 C CA . THR A 1 98 ? -12.391 3.387 -2.887 1 96.5 98 THR A CA 1
ATOM 746 C C . THR A 1 98 ? -13.438 4.219 -2.156 1 96.5 98 THR A C 1
ATOM 748 O O . THR A 1 98 ? -13.164 4.77 -1.086 1 96.5 98 THR A O 1
ATOM 751 N N . GLY A 1 99 ? -14.602 4.34 -2.727 1 96.75 99 GLY A N 1
ATOM 752 C CA . GLY A 1 99 ? -15.68 5.066 -2.072 1 96.75 99 GLY A CA 1
ATOM 753 C C . GLY A 1 99 ? -16.031 4.516 -0.704 1 96.75 99 GLY A C 1
ATOM 754 O O . GLY A 1 99 ? -16.156 5.27 0.262 1 96.75 99 GLY A O 1
ATOM 755 N N . LEU A 1 100 ? -16.141 3.258 -0.629 1 95.06 100 LEU A N 1
ATOM 756 C CA . LEU A 1 100 ? -16.469 2.611 0.636 1 95.06 100 LEU A CA 1
ATOM 757 C C . LEU A 1 100 ? -15.344 2.799 1.651 1 95.06 100 LEU A C 1
ATOM 759 O O . LEU A 1 100 ? -15.602 3.059 2.828 1 95.06 100 LEU A O 1
ATOM 763 N N . GLN A 1 101 ? -14.117 2.711 1.171 1 94.75 101 GLN A N 1
ATOM 764 C CA . GLN A 1 101 ? -12.977 2.855 2.072 1 94.75 101 GLN A CA 1
ATOM 765 C C . GLN A 1 101 ? -12.852 4.293 2.574 1 94.75 101 GLN A C 1
ATOM 767 O O . GLN A 1 101 ? -12.43 4.523 3.709 1 94.75 101 GLN A O 1
ATOM 772 N N . LEU A 1 102 ? -13.156 5.23 1.697 1 95.69 102 LEU A N 1
ATOM 773 C CA . LEU A 1 102 ? -13.133 6.617 2.152 1 95.69 102 LEU A CA 1
ATOM 774 C C . LEU A 1 102 ? -14.117 6.832 3.295 1 95.69 102 LEU A C 1
ATOM 776 O O . LEU A 1 102 ? -13.781 7.457 4.305 1 95.69 102 LEU A O 1
ATOM 780 N N . VAL A 1 103 ? -15.258 6.262 3.168 1 92.94 103 VAL A N 1
ATOM 781 C CA . VAL A 1 103 ? -16.312 6.441 4.16 1 92.94 103 VAL A CA 1
ATOM 782 C C . VAL A 1 103 ? -15.953 5.684 5.438 1 92.94 103 VAL A C 1
ATOM 784 O O . VAL A 1 103 ? -15.984 6.254 6.531 1 92.94 103 VAL A O 1
ATOM 787 N N . THR A 1 104 ? -15.555 4.445 5.277 1 90.94 104 THR A N 1
ATOM 788 C CA . THR A 1 104 ? -15.266 3.627 6.453 1 90.94 104 THR A CA 1
ATOM 789 C C . THR A 1 104 ? -14.023 4.145 7.18 1 90.94 104 THR A C 1
ATOM 791 O O . THR A 1 104 ? -13.992 4.172 8.414 1 90.94 104 THR A O 1
ATOM 794 N N . SER A 1 105 ? -13.031 4.555 6.414 1 93.75 105 SER A N 1
ATOM 795 C CA . SER A 1 105 ? -11.797 5.047 7.027 1 93.75 105 SER A CA 1
ATOM 796 C C . SER A 1 105 ? -12.031 6.379 7.73 1 93.75 105 SER A C 1
ATOM 798 O O . SER A 1 105 ? -11.469 6.633 8.797 1 93.75 105 SER A O 1
ATOM 800 N N . ALA A 1 106 ? -12.828 7.242 7.105 1 93.12 106 ALA A N 1
ATOM 801 C CA . ALA A 1 106 ? -13.141 8.516 7.738 1 93.12 106 ALA A CA 1
ATOM 802 C C . ALA A 1 106 ? -13.883 8.312 9.055 1 93.12 106 ALA A C 1
ATOM 804 O O . ALA A 1 106 ? -13.547 8.922 10.07 1 93.12 106 ALA A O 1
ATOM 805 N N . LEU A 1 107 ? -14.859 7.441 9.023 1 89.75 107 LEU A N 1
ATOM 806 C CA . LEU A 1 107 ? -15.664 7.191 10.219 1 89.75 107 LEU A CA 1
ATOM 807 C C . LEU A 1 107 ? -14.828 6.531 11.305 1 89.75 107 LEU A C 1
ATOM 809 O O . LEU A 1 107 ? -14.805 6.996 12.453 1 89.75 107 LEU A O 1
ATOM 813 N N . ALA A 1 108 ? -14.156 5.496 10.922 1 90.19 108 ALA A N 1
ATOM 814 C CA . ALA A 1 108 ? -13.359 4.766 11.906 1 90.19 108 ALA A CA 1
ATOM 815 C C . ALA A 1 108 ? -12.172 5.598 12.383 1 90.19 108 ALA A C 1
ATOM 817 O O . ALA A 1 108 ? -11.82 5.578 13.562 1 90.19 108 ALA A O 1
ATOM 818 N N . GLY A 1 109 ? -11.555 6.27 11.414 1 91.56 109 GLY A N 1
ATOM 819 C CA . GLY A 1 109 ? -10.453 7.152 11.789 1 91.56 109 GLY A CA 1
ATOM 820 C C . GLY A 1 109 ? -10.867 8.227 12.781 1 91.56 109 GLY A C 1
ATOM 821 O O . GLY A 1 109 ? -10.133 8.523 13.727 1 91.56 109 GLY A O 1
ATOM 822 N N . TYR A 1 110 ? -12.031 8.82 12.578 1 91.56 110 TYR A N 1
ATOM 823 C CA . TYR A 1 110 ? -12.562 9.836 13.477 1 91.56 110 TYR A CA 1
ATOM 824 C C . TYR A 1 110 ? -12.828 9.25 14.859 1 91.56 110 TYR A C 1
ATOM 826 O O . TYR A 1 110 ? -12.445 9.836 15.875 1 91.56 110 TYR A O 1
ATOM 834 N N . ALA A 1 111 ? -13.469 8.125 14.898 1 88.5 111 ALA A N 1
ATOM 835 C CA . ALA A 1 111 ? -13.789 7.484 16.172 1 88.5 111 ALA A CA 1
ATOM 836 C C . ALA A 1 111 ? -12.523 7.16 16.953 1 88.5 111 ALA A C 1
ATOM 838 O O . ALA A 1 111 ? -12.453 7.398 18.172 1 88.5 111 ALA A O 1
ATOM 839 N N . LEU A 1 112 ? -11.562 6.734 16.312 1 88.69 112 LEU A N 1
ATOM 840 C CA . LEU A 1 112 ? -10.344 6.273 16.984 1 88.69 112 LEU A CA 1
ATOM 841 C C . LEU A 1 112 ? -9.445 7.453 17.344 1 88.69 112 LEU A C 1
ATOM 843 O O . LEU A 1 112 ? -8.555 7.324 18.188 1 88.69 112 LEU A O 1
ATOM 847 N N . ALA A 1 113 ? -9.695 8.547 16.688 1 88.62 113 ALA A N 1
ATOM 848 C CA . ALA A 1 113 ? -8.875 9.719 16.953 1 88.62 113 ALA A CA 1
ATOM 849 C C . ALA A 1 113 ? -9.516 10.625 18 1 88.62 113 ALA A C 1
ATOM 851 O O . ALA A 1 113 ? -8.82 11.266 18.797 1 88.62 113 ALA A O 1
ATOM 852 N N . ARG A 1 114 ? -10.836 10.688 17.984 1 87.62 114 ARG A N 1
ATOM 853 C CA . ARG A 1 114 ? -11.469 11.773 18.719 1 87.62 114 ARG A CA 1
ATOM 854 C C . ARG A 1 114 ? -12.398 11.242 19.797 1 87.62 114 ARG A C 1
ATOM 856 O O . ARG A 1 114 ? -12.742 11.953 20.75 1 87.62 114 ARG A O 1
ATOM 863 N N . LEU A 1 115 ? -12.852 10.086 19.625 1 85 115 LEU A N 1
ATOM 864 C CA . LEU A 1 115 ? -13.75 9.531 20.625 1 85 115 LEU A CA 1
ATOM 865 C C . LEU A 1 115 ? -12.992 8.656 21.625 1 85 115 LEU A C 1
ATOM 867 O O . LEU A 1 115 ? -11.938 8.102 21.297 1 85 115 LEU A O 1
ATOM 871 N N . SER A 1 116 ? -13.461 8.711 22.859 1 81.75 116 SER A N 1
ATOM 872 C CA . SER A 1 116 ? -12.867 7.855 23.875 1 81.75 116 SER A CA 1
ATOM 873 C C . SER A 1 116 ? -13.82 6.73 24.281 1 81.75 116 SER A C 1
ATOM 875 O O . SER A 1 116 ? -14.977 6.98 24.625 1 81.75 116 SER A O 1
ATOM 877 N N . PHE A 1 117 ? -13.508 5.527 23.969 1 78.88 117 PHE A N 1
ATOM 878 C CA . PHE A 1 117 ? -14.312 4.367 24.344 1 78.88 117 PHE A CA 1
ATOM 879 C C . PHE A 1 117 ? -13.422 3.201 24.75 1 78.88 117 PHE A C 1
ATOM 881 O O . PHE A 1 117 ? -12.234 3.168 24.406 1 78.88 117 PHE A O 1
ATOM 888 N N . PRO A 1 118 ? -14.031 2.34 25.578 1 80 118 PRO A N 1
ATOM 889 C CA . PRO A 1 118 ? -13.227 1.202 26.031 1 80 118 PRO A CA 1
ATOM 890 C C . PRO A 1 118 ? -12.828 0.266 24.906 1 80 118 PRO A C 1
ATOM 892 O O . PRO A 1 118 ? -13.633 -0.004 24 1 80 118 PRO A O 1
ATOM 895 N N . GLY A 1 119 ? -11.57 -0.192 24.844 1 78.94 119 GLY A N 1
ATOM 896 C CA . GLY A 1 119 ? -11.086 -1.132 23.859 1 78.94 119 GLY A CA 1
ATOM 897 C C . GLY A 1 119 ? -10.539 -0.454 22.609 1 78.94 119 GLY A C 1
ATOM 898 O O . GLY A 1 119 ? -10.273 -1.113 21.609 1 78.94 119 GLY A O 1
ATOM 899 N N . GLN A 1 120 ? -10.438 0.841 22.672 1 82.38 120 GLN A N 1
ATOM 900 C CA . GLN A 1 120 ? -9.969 1.629 21.531 1 82.38 120 GLN A CA 1
ATOM 901 C C . GLN A 1 120 ? -8.586 1.18 21.078 1 82.38 120 GLN A C 1
ATOM 903 O O . GLN A 1 120 ? -8.344 0.987 19.891 1 82.38 120 GLN A O 1
ATOM 908 N N . GLN A 1 121 ? -7.75 0.922 22.047 1 78.62 121 GLN A N 1
ATOM 909 C CA . GLN A 1 121 ? -6.387 0.502 21.734 1 78.62 121 GLN A CA 1
ATOM 910 C C . GLN A 1 121 ? -6.367 -0.906 21.141 1 78.62 121 GLN A C 1
ATOM 912 O O . GLN A 1 121 ? -5.586 -1.192 20.234 1 78.62 121 GLN A O 1
ATOM 917 N N . THR A 1 122 ? -7.254 -1.698 21.688 1 79.06 122 THR A N 1
ATOM 918 C CA . THR A 1 122 ? -7.336 -3.066 21.188 1 79.06 122 THR A CA 1
ATOM 919 C C . THR A 1 122 ? -7.828 -3.086 19.734 1 79.06 122 THR A C 1
ATOM 921 O O . THR A 1 122 ? -7.305 -3.836 18.906 1 79.06 122 THR A O 1
ATOM 924 N N . ILE A 1 123 ? -8.758 -2.268 19.469 1 79.44 123 ILE A N 1
ATOM 925 C CA . ILE A 1 123 ? -9.305 -2.203 18.109 1 79.44 123 ILE A CA 1
ATOM 926 C C . ILE A 1 123 ? -8.234 -1.697 17.141 1 79.44 123 ILE A C 1
ATOM 928 O O . ILE A 1 123 ? -8.086 -2.225 16.031 1 79.44 123 ILE A O 1
ATOM 932 N N . LEU A 1 124 ? -7.484 -0.743 17.594 1 79.94 124 LEU A N 1
ATOM 933 C CA . LEU A 1 124 ? -6.41 -0.196 16.766 1 79.94 124 LEU A CA 1
ATOM 934 C C . LEU A 1 124 ? -5.352 -1.255 16.484 1 79.94 124 LEU A C 1
ATOM 936 O O . LEU A 1 124 ? -4.918 -1.412 15.336 1 79.94 124 LEU A O 1
ATOM 940 N N . LEU A 1 125 ? -5.051 -2.039 17.438 1 76.44 125 LEU A N 1
ATOM 941 C CA . LEU A 1 125 ? -4.035 -3.074 17.297 1 76.44 125 LEU A CA 1
ATOM 942 C C . LEU A 1 125 ? -4.52 -4.188 16.375 1 76.44 125 LEU A C 1
ATOM 944 O O . LEU A 1 125 ? -3.752 -4.707 15.562 1 76.44 125 LEU A O 1
ATOM 948 N N . LEU A 1 126 ? -5.719 -4.492 16.5 1 76.44 126 LEU A N 1
ATOM 949 C CA . LEU A 1 126 ? -6.281 -5.539 15.664 1 76.44 126 LEU A CA 1
ATOM 950 C C . LEU A 1 126 ? -6.34 -5.094 14.203 1 76.44 126 LEU A C 1
ATOM 952 O O . LEU A 1 126 ? -6.074 -5.887 13.297 1 76.44 126 LEU A O 1
ATOM 956 N N . MET A 1 127 ? -6.672 -3.877 14.047 1 78.38 127 MET A N 1
ATOM 957 C CA . MET A 1 127 ? -6.719 -3.344 12.688 1 78.38 127 MET A CA 1
ATOM 958 C C . MET A 1 127 ? -5.328 -3.334 12.055 1 78.38 127 MET A C 1
ATOM 960 O O . MET A 1 127 ? -5.172 -3.668 10.883 1 78.38 127 MET A O 1
ATOM 964 N N . LEU A 1 128 ? -4.336 -3.02 12.789 1 76.44 128 LEU A N 1
ATOM 965 C CA . LEU A 1 128 ? -2.965 -3.018 12.289 1 76.44 128 LEU A CA 1
ATOM 966 C C . LEU A 1 128 ? -2.486 -4.438 12.016 1 76.44 128 LEU A C 1
ATOM 968 O O . LEU A 1 128 ? -1.738 -4.672 11.062 1 76.44 128 LEU A O 1
ATOM 972 N N . ALA A 1 129 ? -2.998 -5.371 12.812 1 75.5 129 ALA A N 1
ATOM 973 C CA . ALA A 1 129 ? -2.641 -6.773 12.625 1 75.5 129 ALA A CA 1
ATOM 974 C C . ALA A 1 129 ? -3.125 -7.293 11.273 1 75.5 129 ALA A C 1
ATOM 976 O O . ALA A 1 129 ? -2.461 -8.117 10.648 1 75.5 129 ALA A O 1
ATOM 977 N N . THR A 1 130 ? -4.262 -6.781 10.836 1 76.62 130 THR A N 1
ATOM 978 C CA . THR A 1 130 ? -4.793 -7.223 9.555 1 76.62 130 THR A CA 1
ATOM 979 C C . THR A 1 130 ? -3.883 -6.777 8.414 1 76.62 130 THR A C 1
ATOM 981 O O . THR A 1 130 ? -3.906 -7.367 7.328 1 76.62 130 THR A O 1
ATOM 984 N N . LEU A 1 131 ? -3.082 -5.766 8.594 1 79.5 131 LEU A N 1
ATOM 985 C CA . LEU A 1 131 ? -2.195 -5.254 7.555 1 79.5 131 LEU A CA 1
ATOM 986 C C . LEU A 1 131 ? -0.943 -6.113 7.434 1 79.5 131 LEU A C 1
ATOM 988 O O . LEU A 1 131 ? -0.271 -6.098 6.402 1 79.5 131 LEU A O 1
ATOM 992 N N . VAL A 1 132 ? -0.69 -6.879 8.477 1 75.5 132 VAL A N 1
ATOM 993 C CA . VAL A 1 132 ? 0.556 -7.633 8.547 1 75.5 132 VAL A CA 1
ATOM 994 C C . VAL A 1 132 ? 0.377 -8.984 7.855 1 75.5 132 VAL A C 1
ATOM 996 O O . VAL A 1 132 ? 1.312 -9.508 7.242 1 75.5 132 VAL A O 1
ATOM 999 N N . ILE A 1 133 ? -0.815 -9.539 7.984 1 75.31 133 ILE A N 1
ATOM 1000 C CA . ILE A 1 133 ? -1.063 -10.836 7.363 1 75.31 133 ILE A CA 1
ATOM 1001 C C . ILE A 1 133 ? -1.128 -10.68 5.844 1 75.31 133 ILE A C 1
ATOM 1003 O O . ILE A 1 133 ? -1.897 -9.867 5.332 1 75.31 133 ILE A O 1
ATOM 1007 N N . PRO A 1 134 ? -0.269 -11.383 5.18 1 74.44 134 PRO A N 1
ATOM 1008 C CA . PRO A 1 134 ? -0.292 -11.281 3.717 1 74.44 134 PRO A CA 1
ATOM 1009 C C . PRO A 1 134 ? -1.646 -11.648 3.121 1 74.44 134 PRO A C 1
ATOM 1011 O O . PRO A 1 134 ? -2.291 -12.594 3.584 1 74.44 134 PRO A O 1
ATOM 1014 N N . PHE A 1 135 ? -2 -10.922 2.236 1 71.62 135 PHE A N 1
ATOM 1015 C CA . PHE A 1 135 ? -3.279 -11.172 1.581 1 71.62 135 PHE A CA 1
ATOM 1016 C C . PHE A 1 135 ? -3.338 -12.586 1.017 1 71.62 135 PHE A C 1
ATOM 1018 O O . PHE A 1 135 ? -4.391 -13.219 1.037 1 71.62 135 PHE A O 1
ATOM 1025 N N . GLN A 1 136 ? -2.238 -13.086 0.588 1 70.81 136 GLN A N 1
ATOM 1026 C CA . GLN A 1 136 ? -2.176 -14.422 -0.011 1 70.81 136 GLN A CA 1
ATOM 1027 C C . GLN A 1 136 ? -2.629 -15.492 0.977 1 70.81 136 GLN A C 1
ATOM 1029 O O . GLN A 1 136 ? -3.189 -16.516 0.579 1 70.81 136 GLN A O 1
ATOM 1034 N N . LEU A 1 137 ? -2.406 -15.203 2.232 1 72.56 137 LEU A N 1
ATOM 1035 C CA . LEU A 1 137 ? -2.773 -16.188 3.25 1 72.56 137 LEU A CA 1
ATOM 1036 C C . LEU A 1 137 ? -4.23 -16.016 3.666 1 72.56 137 LEU A C 1
ATOM 1038 O O . LEU A 1 137 ? -4.844 -16.938 4.195 1 72.56 137 LEU A O 1
ATOM 1042 N N . LEU A 1 138 ? -4.707 -14.844 3.41 1 81.56 138 LEU A N 1
ATOM 1043 C CA . LEU A 1 138 ? -6.086 -14.562 3.803 1 81.56 138 LEU A CA 1
ATOM 1044 C C . LEU A 1 138 ? -7.055 -14.961 2.695 1 81.56 138 LEU A C 1
ATOM 1046 O O . LEU A 1 138 ? -8.266 -15.023 2.92 1 81.56 138 LEU A O 1
ATOM 1050 N N . VAL A 1 139 ? -6.484 -15.367 1.647 1 81.81 139 VAL A N 1
ATOM 1051 C CA . VAL A 1 139 ? -7.309 -15.602 0.468 1 81.81 139 VAL A CA 1
ATOM 1052 C C . VAL A 1 139 ? -8.25 -16.781 0.728 1 81.81 139 VAL A C 1
ATOM 1054 O O . VAL A 1 139 ? -9.445 -16.703 0.406 1 81.81 139 VAL A O 1
ATOM 1057 N N . ILE A 1 140 ? -7.742 -17.828 1.333 1 80.19 140 ILE A N 1
ATOM 1058 C CA . ILE A 1 140 ? -8.547 -19.031 1.533 1 80.19 140 ILE A CA 1
ATOM 1059 C C . ILE A 1 140 ? -9.648 -18.734 2.547 1 80.19 140 ILE A C 1
ATOM 1061 O O . ILE A 1 140 ? -10.828 -19 2.281 1 80.19 140 ILE A O 1
ATOM 1065 N N . PRO A 1 141 ? -9.336 -18.141 3.646 1 84.38 141 PRO A N 1
ATOM 1066 C CA . PRO A 1 141 ? -10.391 -17.781 4.594 1 84.38 141 PRO A CA 1
ATOM 1067 C C . PRO A 1 141 ? -11.445 -16.875 3.982 1 84.38 141 PRO A C 1
ATOM 1069 O O . PRO A 1 141 ? -12.641 -17.031 4.242 1 84.38 141 PRO A O 1
ATOM 1072 N N . ILE A 1 142 ? -11.078 -15.977 3.203 1 88.94 142 ILE A N 1
ATOM 1073 C CA . ILE A 1 142 ? -12.016 -15.047 2.574 1 88.94 142 ILE A CA 1
ATOM 1074 C C . ILE A 1 142 ? -12.883 -15.805 1.571 1 88.94 142 ILE A C 1
ATOM 1076 O O . ILE A 1 142 ? -14.094 -15.562 1.486 1 88.94 142 ILE A O 1
ATOM 1080 N N . PHE A 1 143 ? -12.266 -16.719 0.878 1 89.44 143 PHE A N 1
ATOM 1081 C CA . PHE A 1 143 ? -13 -17.531 -0.085 1 89.44 143 PHE A CA 1
ATOM 1082 C C . PHE A 1 143 ? -14.109 -18.328 0.604 1 89.44 143 PHE A C 1
ATOM 1084 O O . PHE A 1 143 ? -15.242 -18.375 0.116 1 89.44 143 PHE A O 1
ATOM 1091 N N . LEU A 1 144 ? -13.742 -18.891 1.753 1 85.69 144 LEU A N 1
ATOM 1092 C CA . LEU A 1 144 ? -14.703 -19.703 2.484 1 85.69 144 LEU A CA 1
ATOM 1093 C C . LEU A 1 144 ? -15.867 -18.859 2.984 1 85.69 144 LEU A C 1
ATOM 1095 O O . LEU A 1 144 ? -17.016 -19.281 2.934 1 85.69 144 LEU A O 1
ATOM 1099 N N . ILE A 1 145 ? -15.578 -17.672 3.389 1 86.25 145 ILE A N 1
ATOM 1100 C CA . ILE A 1 145 ? -16.609 -16.766 3.877 1 86.25 145 ILE A CA 1
ATOM 1101 C C . ILE A 1 145 ? -17.5 -16.312 2.717 1 86.25 145 ILE A C 1
ATOM 1103 O O . ILE A 1 145 ? -18.719 -16.312 2.834 1 86.25 145 ILE A O 1
ATOM 1107 N N . LEU A 1 146 ? -16.906 -15.984 1.6 1 91.81 146 LEU A N 1
ATOM 1108 C CA . LEU A 1 146 ? -17.656 -15.562 0.42 1 91.81 146 LEU A CA 1
ATOM 1109 C C . LEU A 1 146 ? -18.5 -16.703 -0.125 1 91.81 146 LEU A C 1
ATOM 1111 O O . LEU A 1 146 ? -19.625 -16.484 -0.579 1 91.81 146 LEU A O 1
ATOM 1115 N N . LYS A 1 147 ? -17.875 -17.859 -0.109 1 91.69 147 LYS A N 1
ATOM 1116 C CA . LYS A 1 147 ? -18.609 -19.031 -0.567 1 91.69 147 LYS A CA 1
ATOM 1117 C C . LYS A 1 147 ? -19.828 -19.281 0.306 1 91.69 147 LYS A C 1
ATOM 1119 O O . LYS A 1 147 ? -20.922 -19.531 -0.208 1 91.69 147 LYS A O 1
ATOM 1124 N N . ALA A 1 148 ? -19.688 -19.172 1.583 1 87.75 148 ALA A N 1
ATOM 1125 C CA . ALA A 1 148 ? -20.781 -19.375 2.523 1 87.75 148 ALA A CA 1
ATOM 1126 C C . ALA A 1 148 ? -21.875 -18.328 2.32 1 87.75 148 ALA A C 1
ATOM 1128 O O . ALA A 1 148 ? -23.062 -18.609 2.49 1 87.75 148 ALA A O 1
ATOM 1129 N N . ALA A 1 149 ? -21.516 -17.156 1.905 1 91.38 149 ALA A N 1
ATOM 1130 C CA . ALA A 1 149 ? -22.453 -16.047 1.712 1 91.38 149 ALA A CA 1
ATOM 1131 C C . ALA A 1 149 ? -23 -16.047 0.287 1 91.38 149 ALA A C 1
ATOM 1133 O O . ALA A 1 149 ? -23.781 -15.164 -0.08 1 91.38 149 ALA A O 1
ATOM 1134 N N . HIS A 1 150 ? -22.547 -16.969 -0.578 1 95.38 150 HIS A N 1
ATOM 1135 C CA . HIS A 1 150 ? -22.984 -17.094 -1.967 1 95.38 150 HIS A CA 1
ATOM 1136 C C . HIS A 1 150 ? -22.641 -15.844 -2.768 1 95.38 150 HIS A C 1
ATOM 1138 O O . HIS A 1 150 ? -23.469 -15.359 -3.543 1 95.38 150 HIS A O 1
ATOM 1144 N N . LEU A 1 151 ? -21.438 -15.383 -2.508 1 96.38 151 LEU A N 1
ATOM 1145 C CA . LEU A 1 151 ? -21.047 -14.141 -3.168 1 96.38 151 LEU A CA 1
ATOM 1146 C C . LEU A 1 151 ? -19.953 -14.398 -4.207 1 96.38 151 LEU A C 1
ATOM 1148 O O . LEU A 1 151 ? -19.562 -13.492 -4.941 1 96.38 151 LEU A O 1
ATOM 1152 N N . ILE A 1 152 ? -19.547 -15.633 -4.348 1 96.06 152 ILE A N 1
ATOM 1153 C CA . ILE A 1 152 ? -18.531 -15.969 -5.348 1 96.06 152 ILE A CA 1
ATOM 1154 C C . ILE A 1 152 ? -19.062 -15.672 -6.746 1 96.06 152 ILE A C 1
ATOM 1156 O O . ILE A 1 152 ? -20.266 -15.836 -7.004 1 96.06 152 ILE A O 1
ATOM 1160 N N . ASN A 1 153 ? -18.281 -15.164 -7.645 1 97.5 153 ASN A N 1
ATOM 1161 C CA . ASN A 1 153 ? -18.625 -14.852 -9.031 1 97.5 153 ASN A CA 1
ATOM 1162 C C . ASN A 1 153 ? -19.609 -13.68 -9.117 1 97.5 153 ASN A C 1
ATOM 1164 O O . ASN A 1 153 ? -20.516 -13.688 -9.945 1 97.5 153 ASN A O 1
ATOM 1168 N N . THR A 1 154 ? -19.453 -12.773 -8.133 1 97.69 154 THR A N 1
ATOM 1169 C CA . THR A 1 154 ? -20.219 -11.531 -8.156 1 97.69 154 THR A CA 1
ATOM 1170 C C . THR A 1 154 ? -19.312 -10.336 -7.895 1 97.69 154 THR A C 1
ATOM 1172 O O . THR A 1 154 ? -18.156 -10.5 -7.48 1 97.69 154 THR A O 1
ATOM 1175 N N . TYR A 1 155 ? -19.875 -9.133 -8.188 1 97.75 155 TYR A N 1
ATOM 1176 C CA . TYR A 1 155 ? -19.141 -7.918 -7.852 1 97.75 155 TYR A CA 1
ATOM 1177 C C . TYR A 1 155 ? -18.938 -7.812 -6.344 1 97.75 155 TYR A C 1
ATOM 1179 O O . TYR A 1 155 ? -17.953 -7.215 -5.891 1 97.75 155 TYR A O 1
ATOM 1187 N N . GLY A 1 156 ? -19.812 -8.438 -5.594 1 96.75 156 GLY A N 1
ATOM 1188 C CA . GLY A 1 156 ? -19.656 -8.438 -4.145 1 96.75 156 GLY A CA 1
ATOM 1189 C C . GLY A 1 156 ? -18.359 -9.062 -3.68 1 96.75 156 GLY A C 1
ATOM 1190 O O . GLY A 1 156 ? -17.734 -8.586 -2.725 1 96.75 156 GLY A O 1
ATOM 1191 N N . ALA A 1 157 ? -17.953 -10.094 -4.379 1 96.75 157 ALA A N 1
ATOM 1192 C CA . ALA A 1 157 ? -16.703 -10.781 -4.027 1 96.75 157 ALA A CA 1
ATOM 1193 C C . ALA A 1 157 ? -15.492 -9.906 -4.32 1 96.75 157 ALA A C 1
ATOM 1195 O O . ALA A 1 157 ? -14.453 -10.039 -3.666 1 96.75 157 ALA A O 1
ATOM 1196 N N . LEU A 1 158 ? -15.68 -8.984 -5.246 1 97 158 LEU A N 1
ATOM 1197 C CA . LEU A 1 158 ? -14.578 -8.117 -5.648 1 97 158 LEU A CA 1
ATOM 1198 C C . LEU A 1 158 ? -14.555 -6.84 -4.816 1 97 158 LEU A C 1
ATOM 1200 O O . LEU A 1 158 ? -13.516 -6.184 -4.707 1 97 158 LEU A O 1
ATOM 1204 N N . ILE A 1 159 ? -15.625 -6.5 -4.156 1 97.06 159 ILE A N 1
ATOM 1205 C CA . ILE A 1 159 ? -15.742 -5.188 -3.531 1 97.06 159 ILE A CA 1
ATOM 1206 C C . ILE A 1 159 ? -15.719 -5.336 -2.012 1 97.06 159 ILE A C 1
ATOM 1208 O O . ILE A 1 159 ? -14.93 -4.676 -1.33 1 97.06 159 ILE A O 1
ATOM 1212 N N . LEU A 1 160 ? -16.328 -6.293 -1.467 1 92.88 160 LEU A N 1
ATOM 1213 C CA . LEU A 1 160 ? -16.656 -6.336 -0.044 1 92.88 160 LEU A CA 1
ATOM 1214 C C . LEU A 1 160 ? -15.414 -6.688 0.779 1 92.88 160 LEU A C 1
ATOM 1216 O O . LEU A 1 160 ? -15.203 -6.125 1.857 1 92.88 160 LEU A O 1
ATOM 1220 N N . PRO A 1 161 ? -14.57 -7.586 0.308 1 90.88 161 PRO A N 1
ATOM 1221 C CA . PRO A 1 161 ? -13.445 -8.008 1.148 1 90.88 161 PRO A CA 1
ATOM 1222 C C . PRO A 1 161 ? -12.508 -6.852 1.5 1 90.88 161 PRO A C 1
ATOM 1224 O O . PRO A 1 161 ? -11.812 -6.906 2.52 1 90.88 161 PRO A O 1
ATOM 1227 N N . THR A 1 162 ? -12.508 -5.844 0.638 1 92.06 162 THR A N 1
ATOM 1228 C CA . THR A 1 162 ? -11.594 -4.734 0.889 1 92.06 162 THR A CA 1
ATOM 1229 C C . THR A 1 162 ? -12.359 -3.418 1.004 1 92.06 162 THR A C 1
ATOM 1231 O O . THR A 1 162 ? -11.805 -2.348 0.747 1 92.06 162 THR A O 1
ATOM 1234 N N . ALA A 1 163 ? -13.586 -3.543 1.344 1 92.31 163 ALA A N 1
ATOM 1235 C CA . ALA A 1 163 ? -14.43 -2.359 1.51 1 92.31 163 ALA A CA 1
ATOM 1236 C C . ALA A 1 163 ? -13.953 -1.512 2.688 1 92.31 163 ALA A C 1
ATOM 1238 O O . ALA A 1 163 ? -14.258 -0.319 2.762 1 92.31 163 ALA A O 1
ATOM 1239 N N . ALA A 1 164 ? -13.266 -2.164 3.596 1 88.75 164 ALA A N 1
ATOM 1240 C CA . ALA A 1 164 ? -12.594 -1.513 4.719 1 88.75 164 ALA A CA 1
ATOM 1241 C C . ALA A 1 164 ? -11.164 -2.014 4.867 1 88.75 164 ALA A C 1
ATOM 1243 O O . ALA A 1 164 ? -10.883 -3.191 4.629 1 88.75 164 ALA A O 1
ATOM 1244 N N . ASN A 1 165 ? -10.32 -1.146 5.152 1 87.88 165 ASN A N 1
ATOM 1245 C CA . ASN A 1 165 ? -8.906 -1.483 5.238 1 87.88 165 ASN A CA 1
ATOM 1246 C C . ASN A 1 165 ? -8.219 -0.737 6.379 1 87.88 165 ASN A C 1
ATOM 1248 O O . ASN A 1 165 ? -8.461 0.453 6.586 1 87.88 165 ASN A O 1
ATOM 1252 N N . GLY A 1 166 ? -7.434 -1.438 7.082 1 86 166 GLY A N 1
ATOM 1253 C CA . GLY A 1 166 ? -6.73 -0.862 8.219 1 86 166 GLY A CA 1
ATOM 1254 C C . GLY A 1 166 ? -5.832 0.298 7.84 1 86 166 GLY A C 1
ATOM 1255 O O . GLY A 1 166 ? -5.652 1.234 8.617 1 86 166 GLY A O 1
ATOM 1256 N N . PHE A 1 167 ? -5.324 0.242 6.668 1 87.25 167 PHE A N 1
ATOM 1257 C CA . PHE A 1 167 ? -4.469 1.325 6.199 1 87.25 167 PHE A CA 1
ATOM 1258 C C . PHE A 1 167 ? -5.234 2.643 6.156 1 87.25 167 PHE A C 1
ATOM 1260 O O . PHE A 1 167 ? -4.754 3.66 6.66 1 87.25 167 PHE A O 1
ATOM 1267 N N . GLY A 1 168 ? -6.324 2.58 5.48 1 91.5 168 GLY A N 1
ATOM 1268 C CA . GLY A 1 168 ? -7.113 3.795 5.375 1 91.5 168 GLY A CA 1
ATOM 1269 C C . GLY A 1 168 ? -7.551 4.344 6.719 1 91.5 168 GLY A C 1
ATOM 1270 O O . GLY A 1 168 ? -7.484 5.555 6.953 1 91.5 168 GLY A O 1
ATOM 1271 N N . VAL A 1 169 ? -7.926 3.475 7.574 1 90.81 169 VAL A N 1
ATOM 1272 C CA . VAL A 1 169 ? -8.367 3.885 8.906 1 90.81 169 VAL A CA 1
ATOM 1273 C C . VAL A 1 169 ? -7.211 4.523 9.664 1 90.81 169 VAL A C 1
ATOM 1275 O O . VAL A 1 169 ? -7.363 5.594 10.258 1 90.81 169 VAL A O 1
ATOM 1278 N N . PHE A 1 170 ? -6.145 3.871 9.602 1 88.19 170 PHE A N 1
ATOM 1279 C CA . PHE A 1 170 ? -4.977 4.367 10.312 1 88.19 170 PHE A CA 1
ATOM 1280 C C . PHE A 1 170 ? -4.523 5.707 9.75 1 88.19 170 PHE A C 1
ATOM 1282 O O . PHE A 1 170 ? -4.156 6.609 10.5 1 88.19 170 PHE A O 1
ATOM 1289 N N . LEU A 1 171 ? -4.461 5.812 8.477 1 89.06 171 LEU A N 1
ATOM 1290 C CA . LEU A 1 171 ? -4.066 7.059 7.824 1 89.06 171 LEU A CA 1
ATOM 1291 C C . LEU A 1 171 ? -4.973 8.211 8.258 1 89.06 171 LEU A C 1
ATOM 1293 O O . LEU A 1 171 ? -4.492 9.273 8.648 1 89.06 171 LEU A O 1
ATOM 1297 N N . MET A 1 172 ? -6.273 8.008 8.188 1 91.88 172 MET A N 1
ATOM 1298 C CA . MET A 1 172 ? -7.223 9.055 8.562 1 91.88 172 MET A CA 1
ATOM 1299 C C . MET A 1 172 ? -7.109 9.391 10.047 1 91.88 172 MET A C 1
ATOM 1301 O O . MET A 1 172 ? -7.184 10.562 10.43 1 91.88 172 MET A O 1
ATOM 1305 N N . ARG A 1 173 ? -6.953 8.367 10.836 1 90.38 173 ARG A N 1
ATOM 1306 C CA . ARG A 1 173 ? -6.754 8.617 12.258 1 90.38 173 ARG A CA 1
ATOM 1307 C C . ARG A 1 173 ? -5.555 9.523 12.5 1 90.38 173 ARG A C 1
ATOM 1309 O O . ARG A 1 173 ? -5.641 10.484 13.266 1 90.38 173 ARG A O 1
ATOM 1316 N N . GLN A 1 174 ? -4.488 9.188 11.898 1 84.06 174 GLN A N 1
ATOM 1317 C CA . GLN A 1 174 ? -3.258 9.953 12.07 1 84.06 174 GLN A CA 1
ATOM 1318 C C . GLN A 1 174 ? -3.439 11.398 11.617 1 84.06 174 GLN A C 1
ATOM 1320 O O . GLN A 1 174 ? -2.934 12.32 12.258 1 84.06 174 GLN A O 1
ATOM 1325 N N . PHE A 1 175 ? -4.125 11.562 10.555 1 86.19 175 PHE A N 1
ATOM 1326 C CA . PHE A 1 175 ? -4.367 12.906 10.055 1 86.19 175 PHE A CA 1
ATOM 1327 C C . PHE A 1 175 ? -5.281 13.68 11 1 86.19 175 PHE A C 1
ATOM 1329 O O . PHE A 1 175 ? -5.023 14.844 11.305 1 86.19 175 PHE A O 1
ATOM 1336 N N . PHE A 1 176 ? -6.301 13.102 11.5 1 89.88 176 PHE A N 1
ATOM 1337 C CA . PHE A 1 176 ? -7.223 13.75 12.43 1 89.88 176 PHE A CA 1
ATOM 1338 C C . PHE A 1 176 ? -6.5 14.18 13.703 1 89.88 176 PHE A C 1
ATOM 1340 O O . PHE A 1 176 ? -6.828 15.211 14.289 1 89.88 176 PHE A O 1
ATOM 1347 N N . LEU A 1 177 ? -5.566 13.484 14.062 1 84.69 177 LEU A N 1
ATOM 1348 C CA . LEU A 1 177 ? -4.82 13.773 15.289 1 84.69 177 LEU A CA 1
ATOM 1349 C C . LEU A 1 177 ? -3.977 15.031 15.117 1 84.69 177 LEU A C 1
ATOM 1351 O O . LEU A 1 177 ? -3.596 15.664 16.109 1 84.69 177 LEU A O 1
ATOM 1355 N N . THR A 1 178 ? -3.684 15.328 13.883 1 79.5 178 THR A N 1
ATOM 1356 C CA . THR A 1 178 ? -2.861 16.5 13.648 1 79.5 178 THR A CA 1
ATOM 1357 C C . THR A 1 178 ? -3.707 17.781 13.711 1 79.5 178 THR A C 1
ATOM 1359 O O . THR A 1 178 ? -3.174 18.875 13.844 1 79.5 178 THR A O 1
ATOM 1362 N N . LEU A 1 179 ? -4.988 17.625 13.609 1 82.88 179 LEU A N 1
ATOM 1363 C CA . LEU A 1 179 ? -5.879 18.781 13.641 1 82.88 179 LEU A CA 1
ATOM 1364 C C . LEU A 1 179 ? -6.156 19.203 15.078 1 82.88 179 LEU A C 1
ATOM 1366 O O . LEU A 1 179 ? -6.367 18.359 15.953 1 82.88 179 LEU A O 1
ATOM 1370 N N . PRO A 1 180 ? -6.117 20.5 15.352 1 86.69 180 PRO A N 1
ATOM 1371 C CA . PRO A 1 180 ? -6.383 20.969 16.703 1 86.69 180 PRO A CA 1
ATOM 1372 C C . PRO A 1 180 ? -7.766 20.562 17.219 1 86.69 180 PRO A C 1
ATOM 1374 O O . PRO A 1 180 ? -8.766 20.781 16.531 1 86.69 180 PRO A O 1
ATOM 1377 N N . VAL A 1 181 ? -7.797 20.078 18.391 1 89.19 181 VAL A N 1
ATOM 1378 C CA . VAL A 1 181 ? -9.039 19.625 19 1 89.19 181 VAL A CA 1
ATOM 1379 C C . VAL A 1 181 ? -9.953 20.828 19.266 1 89.19 181 VAL A C 1
ATOM 1381 O O . VAL A 1 181 ? -11.172 20.688 19.312 1 89.19 181 VAL A O 1
ATOM 1384 N N . ALA A 1 182 ? -9.312 22.016 19.359 1 91.62 182 ALA A N 1
ATOM 1385 C CA . ALA A 1 182 ? -10.039 23.25 19.656 1 91.62 182 ALA A CA 1
ATOM 1386 C C . ALA A 1 182 ? -11.078 23.547 18.578 1 91.62 182 ALA A C 1
ATOM 1388 O O . ALA A 1 182 ? -12.133 24.109 18.875 1 91.62 182 ALA A O 1
ATOM 1389 N N . LEU A 1 183 ? -10.75 23.094 17.406 1 89.75 183 LEU A N 1
ATOM 1390 C CA . LEU A 1 183 ? -11.695 23.297 16.312 1 89.75 183 LEU A CA 1
ATOM 1391 C C . LEU A 1 183 ? -12.992 22.547 16.547 1 89.75 183 LEU A C 1
ATOM 1393 O O . LEU A 1 183 ? -14.078 23.062 16.328 1 89.75 183 LEU A O 1
ATOM 1397 N N . GLU A 1 184 ? -12.828 21.406 16.984 1 90.44 184 GLU A N 1
ATOM 1398 C CA . GLU A 1 184 ? -13.992 20.562 17.266 1 90.44 184 GLU A CA 1
ATOM 1399 C C . GLU A 1 184 ? -14.742 21.062 18.5 1 90.44 184 GLU A C 1
ATOM 1401 O O . GLU A 1 184 ? -15.977 21.094 18.5 1 90.44 184 GLU A O 1
ATOM 1406 N N . GLU A 1 185 ? -14.078 21.422 19.5 1 92.06 185 GLU A N 1
ATOM 1407 C CA . GLU A 1 185 ? -14.68 21.906 20.734 1 92.06 185 GLU A CA 1
ATOM 1408 C C . GLU A 1 185 ? -15.469 23.188 20.5 1 92.06 185 GLU A C 1
ATOM 1410 O O . GLU A 1 185 ? -16.562 23.359 21.031 1 92.06 185 GLU A O 1
ATOM 1415 N N . ALA A 1 186 ? -14.898 24.031 19.734 1 94.12 186 ALA A N 1
ATOM 1416 C CA . ALA A 1 186 ? -15.562 25.281 19.422 1 94.12 186 ALA A CA 1
ATOM 1417 C C . ALA A 1 186 ? -16.859 25.031 18.656 1 94.12 186 ALA A C 1
ATOM 1419 O O . ALA A 1 186 ? -17.875 25.672 18.938 1 94.12 186 ALA A O 1
ATOM 1420 N N . ALA A 1 187 ? -16.828 24.156 17.766 1 93.69 187 ALA A N 1
ATOM 1421 C CA . ALA A 1 187 ? -18.016 23.828 16.984 1 93.69 187 ALA A CA 1
ATOM 1422 C C . ALA A 1 187 ? -19.094 23.188 17.844 1 93.69 187 ALA A C 1
ATOM 1424 O O . ALA A 1 187 ? -20.281 23.484 17.688 1 93.69 187 ALA A O 1
ATOM 1425 N N . LEU A 1 188 ? -18.656 22.375 18.719 1 91.19 188 LEU A N 1
ATOM 1426 C CA . LEU A 1 188 ? -19.594 21.734 19.625 1 91.19 188 LEU A CA 1
ATOM 1427 C C . LEU A 1 188 ? -20.234 22.75 20.547 1 91.19 188 LEU A C 1
ATOM 1429 O O . LEU A 1 188 ? -21.422 22.672 20.844 1 91.19 188 LEU A O 1
ATOM 1433 N N . LEU A 1 189 ? -19.469 23.688 20.953 1 93.75 189 LEU A N 1
ATOM 1434 C CA . LEU A 1 189 ? -19.969 24.766 21.797 1 93.75 189 LEU A CA 1
ATOM 1435 C C . LEU A 1 189 ? -20.984 25.625 21.047 1 93.75 189 LEU A C 1
ATOM 1437 O O . LEU A 1 189 ? -21.938 26.141 21.641 1 93.75 189 LEU A O 1
ATOM 1441 N N . ASP A 1 190 ? -20.859 25.734 19.734 1 94.75 190 ASP A N 1
ATOM 1442 C CA . ASP A 1 190 ? -21.766 26.484 18.891 1 94.75 190 ASP A CA 1
ATOM 1443 C C . ASP A 1 190 ? -23.016 25.672 18.562 1 94.75 190 ASP A C 1
ATOM 1445 O O . ASP A 1 190 ? -23.906 26.156 17.844 1 94.75 190 ASP A O 1
ATOM 1449 N N .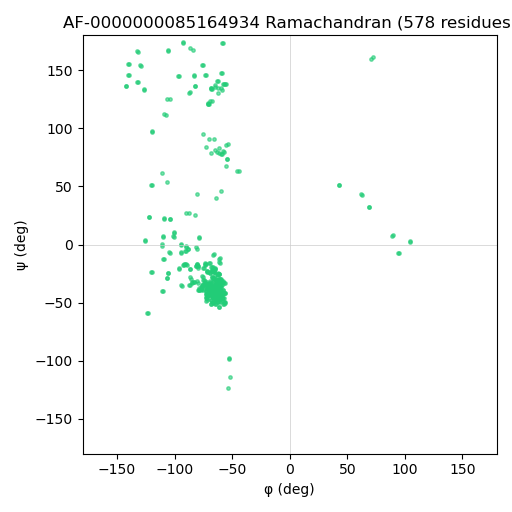 GLY A 1 191 ? -23.047 24.469 19.031 1 93.12 191 GLY A N 1
ATOM 1450 C CA . GLY A 1 191 ? -24.266 23.688 18.891 1 93.12 191 GLY A CA 1
ATOM 1451 C C . GLY A 1 191 ? -24.172 22.625 17.812 1 93.12 191 GLY A C 1
ATOM 1452 O O . GLY A 1 191 ? -25.125 21.891 17.578 1 93.12 191 GLY A O 1
ATOM 1453 N N . ALA A 1 192 ? -22.984 22.531 17.203 1 93.06 192 ALA A N 1
ATOM 1454 C CA . ALA A 1 192 ? -22.828 21.5 16.188 1 93.06 192 ALA A CA 1
ATOM 1455 C C . ALA A 1 192 ? -22.734 20.109 16.812 1 93.06 192 ALA A C 1
ATOM 1457 O O . ALA A 1 192 ? -22.266 19.969 17.938 1 93.06 192 ALA A O 1
ATOM 1458 N N . ASN A 1 193 ? -23.297 19.141 16.062 1 90.62 193 ASN A N 1
ATOM 1459 C CA . ASN A 1 193 ? -23.109 17.766 16.516 1 90.62 193 ASN A CA 1
ATOM 1460 C C . ASN A 1 193 ? -21.891 17.125 15.883 1 90.62 193 ASN A C 1
ATOM 1462 O O . ASN A 1 193 ? -21.234 17.734 15.039 1 90.62 193 ASN A O 1
ATOM 1466 N N . ARG A 1 194 ? -21.531 15.922 16.312 1 87.75 194 ARG A N 1
ATOM 1467 C CA . ARG A 1 194 ? -20.281 15.273 15.883 1 87.75 194 ARG A CA 1
ATOM 1468 C C . ARG A 1 194 ? -20.312 14.969 14.391 1 87.75 194 ARG A C 1
ATOM 1470 O O . ARG A 1 194 ? -19.266 15.008 13.727 1 87.75 194 ARG A O 1
ATOM 1477 N N . TRP A 1 195 ? -21.453 14.641 13.914 1 88.56 195 TRP A N 1
ATOM 1478 C CA . TRP A 1 195 ? -21.594 14.375 12.484 1 88.56 195 TRP A CA 1
ATOM 1479 C C . TRP A 1 195 ? -21.312 15.625 11.664 1 88.56 195 TRP A C 1
ATOM 1481 O O . TRP A 1 195 ? -20.625 15.562 10.633 1 88.56 195 TRP A O 1
ATOM 1491 N N . GLN A 1 196 ? -21.828 16.734 12.141 1 91.88 196 GLN A N 1
ATOM 1492 C CA . GLN A 1 196 ? -21.594 18 11.477 1 91.88 196 GLN A CA 1
ATOM 1493 C C . GLN A 1 196 ? -20.125 18.406 11.547 1 91.88 196 GLN A C 1
ATOM 1495 O O . GLN A 1 196 ? -19.578 18.922 10.57 1 91.88 196 GLN A O 1
ATOM 1500 N N . VAL A 1 197 ? -19.562 18.109 12.695 1 93.31 197 VAL A N 1
ATOM 1501 C CA . VAL A 1 197 ? -18.156 18.422 12.891 1 93.31 197 VAL A CA 1
ATOM 1502 C C . VAL A 1 197 ? -17.297 17.609 11.914 1 93.31 197 VAL A C 1
ATOM 1504 O O . VAL A 1 197 ? -16.422 18.141 11.25 1 93.31 197 VAL A O 1
ATOM 1507 N N . LEU A 1 198 ? -17.609 16.297 11.797 1 93 198 LEU A N 1
ATOM 1508 C CA . LEU A 1 198 ? -16.844 15.422 10.922 1 93 198 LEU A CA 1
ATOM 1509 C C . LEU A 1 198 ? -16.984 15.852 9.469 1 93 198 LEU A C 1
ATOM 1511 O O . LEU A 1 198 ? -15.992 16.062 8.781 1 93 198 LEU A O 1
ATOM 1515 N N . TRP A 1 199 ? -18.172 16.172 9.016 1 92.19 199 TRP A N 1
ATOM 1516 C CA . TRP A 1 199 ? -18.453 16.344 7.598 1 92.19 199 TRP A CA 1
ATOM 1517 C C . TRP A 1 199 ? -18.141 17.781 7.16 1 92.19 199 TRP A C 1
ATOM 1519 O O . TRP A 1 199 ? -17.719 18 6.02 1 92.19 199 TRP A O 1
ATOM 1529 N N . HIS A 1 200 ? -18.25 18.75 8.086 1 93.44 200 HIS A N 1
ATOM 1530 C CA . HIS A 1 200 ? -18.156 20.141 7.652 1 93.44 200 HIS A CA 1
ATOM 1531 C C . HIS A 1 200 ? -16.859 20.781 8.133 1 93.44 200 HIS A C 1
ATOM 1533 O O . HIS A 1 200 ? -16.484 21.859 7.645 1 93.44 200 HIS A O 1
ATOM 1539 N N . ILE A 1 201 ? -16.188 20.141 9.008 1 93.62 201 ILE A N 1
ATOM 1540 C CA . ILE A 1 201 ? -14.984 20.766 9.539 1 93.62 201 ILE A CA 1
ATOM 1541 C C . ILE A 1 201 ? -13.773 19.859 9.312 1 93.62 201 ILE A C 1
ATOM 1543 O O . ILE A 1 201 ? -12.875 20.203 8.539 1 93.62 201 ILE A O 1
ATOM 1547 N N . LEU A 1 202 ? -13.836 18.672 9.836 1 93.88 202 LEU A N 1
ATOM 1548 C CA . LEU A 1 202 ? -12.656 17.812 9.844 1 93.88 202 LEU A CA 1
ATOM 1549 C C . LEU A 1 202 ? -12.367 17.281 8.445 1 93.88 202 LEU A C 1
ATOM 1551 O O . LEU A 1 202 ? -11.211 17.281 8.008 1 93.88 202 LEU A O 1
ATOM 1555 N N . LEU A 1 203 ? -13.375 16.812 7.742 1 93.94 203 LEU A N 1
ATOM 1556 C CA . LEU A 1 203 ? -13.148 16.188 6.445 1 93.94 203 LEU A CA 1
ATOM 1557 C C . LEU A 1 203 ? -12.648 17.203 5.43 1 93.94 203 LEU A C 1
ATOM 1559 O O . LEU A 1 203 ? -11.695 16.938 4.695 1 93.94 203 LEU A O 1
ATOM 1563 N N . PRO A 1 204 ? -13.234 18.375 5.414 1 91.06 204 PRO A N 1
ATOM 1564 C CA . PRO A 1 204 ? -12.68 19.391 4.508 1 91.06 204 PRO A CA 1
ATOM 1565 C C . PRO A 1 204 ? -11.227 19.75 4.836 1 91.06 204 PRO A C 1
ATOM 1567 O O . PRO A 1 204 ? -10.43 19.969 3.926 1 91.06 204 PRO A O 1
ATOM 1570 N N . LEU A 1 205 ? -10.914 19.766 6.094 1 86.75 205 LEU A N 1
ATOM 1571 C CA . LEU A 1 205 ? -9.555 20.094 6.516 1 86.75 205 LEU A CA 1
ATOM 1572 C C . LEU A 1 205 ? -8.609 18.922 6.219 1 86.75 205 LEU A C 1
ATOM 1574 O O . LEU A 1 205 ? -7.387 19.109 6.203 1 86.75 205 LEU A O 1
ATOM 1578 N N . SER A 1 206 ? -9.188 17.75 5.965 1 89.06 206 SER A N 1
ATOM 1579 C CA . SER A 1 206 ? -8.391 16.547 5.75 1 89.06 206 SER A CA 1
ATOM 1580 C C . SER A 1 206 ? -8.336 16.188 4.27 1 89.06 206 SER A C 1
ATOM 1582 O O . SER A 1 206 ? -8.094 15.023 3.924 1 89.06 206 SER A O 1
ATOM 1584 N N . ARG A 1 207 ? -8.562 17.094 3.441 1 88.25 207 ARG A N 1
ATOM 1585 C CA . ARG A 1 207 ? -8.617 16.844 2.006 1 88.25 207 ARG A CA 1
ATOM 1586 C C . ARG A 1 207 ? -7.316 16.203 1.517 1 88.25 207 ARG A C 1
ATOM 1588 O O . ARG A 1 207 ? -7.34 15.242 0.738 1 88.25 207 ARG A O 1
ATOM 1595 N N . PRO A 1 208 ? -6.152 16.641 1.965 1 82.44 208 PRO A N 1
ATOM 1596 C CA . PRO A 1 208 ? -4.918 15.992 1.502 1 82.44 208 PRO A CA 1
ATOM 1597 C C . PRO A 1 208 ? -4.852 14.508 1.858 1 82.44 208 PRO A C 1
ATOM 1599 O O . PRO A 1 208 ? -4.418 13.695 1.041 1 82.44 208 PRO A O 1
ATOM 1602 N N . ALA A 1 209 ? -5.312 14.258 3.066 1 87 209 ALA A N 1
ATOM 1603 C CA . ALA A 1 209 ? -5.312 12.859 3.482 1 87 209 ALA A CA 1
ATOM 1604 C C . ALA A 1 209 ? -6.332 12.055 2.682 1 87 209 ALA A C 1
ATOM 1606 O O . ALA A 1 209 ? -6.082 10.898 2.334 1 87 209 ALA A O 1
ATOM 1607 N N . LEU A 1 210 ? -7.492 12.688 2.377 1 91.44 210 LEU A N 1
ATOM 1608 C CA . LEU A 1 210 ? -8.539 12.016 1.605 1 91.44 210 LEU A CA 1
ATOM 1609 C C . LEU A 1 210 ? -8.062 11.742 0.181 1 91.44 210 LEU A C 1
ATOM 1611 O O . LEU A 1 210 ? -8.32 10.664 -0.365 1 91.44 210 LEU A O 1
ATOM 1615 N N . VAL A 1 211 ? -7.355 12.664 -0.345 1 87.19 211 VAL A N 1
ATOM 1616 C CA . VAL A 1 211 ? -6.828 12.5 -1.697 1 87.19 211 VAL A CA 1
ATOM 1617 C C . VAL A 1 211 ? -5.785 11.391 -1.718 1 87.19 211 VAL A C 1
ATOM 1619 O O . VAL A 1 211 ? -5.77 10.562 -2.635 1 87.19 211 VAL A O 1
ATOM 1622 N N . THR A 1 212 ? -4.949 11.43 -0.718 1 85.88 212 THR A N 1
ATOM 1623 C CA . THR A 1 212 ? -3.934 10.383 -0.597 1 85.88 212 THR A CA 1
ATOM 1624 C C . THR A 1 212 ? -4.586 9.008 -0.496 1 85.88 212 THR A C 1
ATOM 1626 O O . THR A 1 212 ? -4.191 8.078 -1.204 1 85.88 212 THR A O 1
ATOM 1629 N N . LEU A 1 213 ? -5.594 8.922 0.342 1 91.62 213 LEU A N 1
ATOM 1630 C CA . LEU A 1 213 ? -6.297 7.656 0.521 1 91.62 213 LEU A CA 1
ATOM 1631 C C . LEU A 1 213 ? -6.984 7.23 -0.772 1 91.62 213 LEU A C 1
ATOM 1633 O O . LEU A 1 213 ? -6.965 6.051 -1.131 1 91.62 213 LEU A O 1
ATOM 1637 N N . PHE A 1 214 ? -7.598 8.164 -1.417 1 91.69 214 PHE A N 1
ATOM 1638 C CA . PHE A 1 214 ? -8.273 7.879 -2.678 1 91.69 214 PHE A CA 1
ATOM 1639 C C . PHE A 1 214 ? -7.297 7.293 -3.693 1 91.69 214 PHE A C 1
ATOM 1641 O O . PHE A 1 214 ? -7.559 6.238 -4.273 1 91.69 214 PHE A O 1
ATOM 1648 N N . ILE A 1 215 ? -6.23 7.93 -3.877 1 86.25 215 ILE A N 1
ATOM 1649 C CA . ILE A 1 215 ? -5.262 7.551 -4.902 1 86.25 215 ILE A CA 1
ATOM 1650 C C . ILE A 1 215 ? -4.68 6.176 -4.578 1 86.25 215 ILE A C 1
ATOM 1652 O O . ILE A 1 215 ? -4.641 5.297 -5.438 1 86.25 215 ILE A O 1
ATOM 1656 N N . PHE A 1 216 ? -4.355 5.992 -3.402 1 87.38 216 PHE A N 1
ATOM 1657 C CA . PHE A 1 216 ? -3.684 4.754 -3.031 1 87.38 216 PHE A CA 1
ATOM 1658 C C . PHE A 1 216 ? -4.656 3.582 -3.061 1 87.38 216 PHE A C 1
ATOM 1660 O O . PHE A 1 216 ? -4.297 2.479 -3.479 1 87.38 216 PHE A O 1
ATOM 1667 N N . THR A 1 217 ? -5.852 3.84 -2.594 1 92.88 217 THR A N 1
ATOM 1668 C CA . THR A 1 217 ? -6.852 2.777 -2.637 1 92.88 217 THR A CA 1
ATOM 1669 C C . THR A 1 217 ? -7.223 2.441 -4.078 1 92.88 217 THR A C 1
ATOM 1671 O O . THR A 1 217 ? -7.305 1.269 -4.445 1 92.88 217 THR A O 1
ATOM 1674 N N . PHE A 1 218 ? -7.43 3.449 -4.859 1 91.88 218 PHE A N 1
ATOM 1675 C CA . PHE A 1 218 ? -7.797 3.232 -6.254 1 91.88 218 PHE A CA 1
ATOM 1676 C C . PHE A 1 218 ? -6.711 2.453 -6.988 1 91.88 218 PHE A C 1
ATOM 1678 O O . PHE A 1 218 ? -6.996 1.47 -7.672 1 91.88 218 PHE A O 1
ATOM 1685 N N . ILE A 1 219 ? -5.508 2.902 -6.832 1 89.5 219 ILE A N 1
ATOM 1686 C CA . ILE A 1 219 ? -4.391 2.254 -7.504 1 89.5 219 ILE A CA 1
ATOM 1687 C C . ILE A 1 219 ? -4.242 0.822 -7 1 89.5 219 ILE A C 1
ATOM 1689 O O . ILE A 1 219 ? -4.012 -0.1 -7.785 1 89.5 219 ILE A O 1
ATOM 1693 N N . GLY A 1 220 ? -4.367 0.648 -5.691 1 90.44 220 GLY A N 1
ATOM 1694 C CA . GLY A 1 220 ? -4.293 -0.69 -5.125 1 90.44 220 GLY A CA 1
ATOM 1695 C C . GLY A 1 220 ? -5.348 -1.631 -5.68 1 90.44 220 GLY A C 1
ATOM 1696 O O . GLY A 1 220 ? -5.047 -2.781 -6.008 1 90.44 220 GLY A O 1
ATOM 1697 N N . GLU A 1 221 ? -6.5 -1.166 -5.812 1 93.56 221 GLU A N 1
ATOM 1698 C CA . GLU A 1 221 ? -7.598 -1.974 -6.34 1 93.56 221 GLU A CA 1
ATOM 1699 C C . GLU A 1 221 ? -7.434 -2.217 -7.836 1 93.56 221 GLU A C 1
ATOM 1701 O O . GLU A 1 221 ? -7.75 -3.301 -8.328 1 93.56 221 GLU A O 1
ATOM 1706 N N . TRP A 1 222 ? -6.973 -1.203 -8.469 1 92.19 222 TRP A N 1
ATOM 1707 C CA . TRP A 1 222 ? -6.703 -1.352 -9.898 1 92.19 222 TRP A CA 1
ATOM 1708 C C . TRP A 1 222 ? -5.688 -2.461 -10.148 1 92.19 222 TRP A C 1
ATOM 1710 O O . TRP A 1 222 ? -5.816 -3.221 -11.109 1 92.19 222 TRP A O 1
ATOM 1720 N N . ASN A 1 223 ? -4.77 -2.623 -9.289 1 90.5 223 ASN A N 1
ATOM 1721 C CA . ASN A 1 223 ? -3.643 -3.533 -9.469 1 90.5 223 ASN A CA 1
ATOM 1722 C C . ASN A 1 223 ? -3.916 -4.895 -8.836 1 90.5 223 ASN A C 1
ATOM 1724 O O . ASN A 1 223 ? -3.082 -5.797 -8.914 1 90.5 223 ASN A O 1
ATOM 1728 N N . ASP A 1 224 ? -5.043 -5.008 -8.266 1 91.06 224 ASP A N 1
ATOM 1729 C CA . ASP A 1 224 ? -5.355 -6.258 -7.578 1 91.06 224 ASP A CA 1
ATOM 1730 C C . ASP A 1 224 ? -5.57 -7.395 -8.57 1 91.06 224 ASP A C 1
ATOM 1732 O O . ASP A 1 224 ? -6.484 -7.34 -9.398 1 91.06 224 ASP A O 1
ATOM 1736 N N . LEU A 1 225 ? -4.797 -8.422 -8.461 1 88.12 225 LEU A N 1
ATOM 1737 C CA . LEU A 1 225 ? -4.938 -9.602 -9.297 1 88.12 225 LEU A CA 1
ATOM 1738 C C . LEU A 1 225 ? -5.555 -10.758 -8.516 1 88.12 225 LEU A C 1
ATOM 1740 O O . LEU A 1 225 ? -6.203 -11.633 -9.094 1 88.12 225 LEU A O 1
ATOM 1744 N N . PHE A 1 226 ? -5.422 -10.742 -7.25 1 87 226 PHE A N 1
ATOM 1745 C CA . PHE A 1 226 ? -5.746 -11.906 -6.434 1 87 226 PHE A CA 1
ATOM 1746 C C . PHE A 1 226 ? -7.254 -12.102 -6.34 1 87 226 PHE A C 1
ATOM 1748 O O . PHE A 1 226 ? -7.758 -13.211 -6.543 1 87 226 PHE A O 1
ATOM 1755 N N . LYS A 1 227 ? -8.016 -11.039 -6.156 1 93.25 227 LYS A N 1
ATOM 1756 C CA . LYS A 1 227 ? -9.461 -11.188 -5.988 1 93.25 227 LYS A CA 1
ATOM 1757 C C . LYS A 1 227 ? -10.109 -11.734 -7.254 1 93.25 227 LYS A C 1
ATOM 1759 O O . LYS A 1 227 ? -10.781 -12.766 -7.211 1 93.25 227 LYS A O 1
ATOM 1764 N N . PRO A 1 228 ? -9.797 -11.102 -8.328 1 94.25 228 PRO A N 1
ATOM 1765 C CA . PRO A 1 228 ? -10.438 -11.656 -9.523 1 94.25 228 PRO A CA 1
ATOM 1766 C C . PRO A 1 228 ? -9.922 -13.047 -9.875 1 94.25 228 PRO A C 1
ATOM 1768 O O . PRO A 1 228 ? -10.664 -13.852 -10.445 1 94.25 228 PRO A O 1
ATOM 1771 N N . LEU A 1 229 ? -8.758 -13.344 -9.531 1 91.38 229 LEU A N 1
ATOM 1772 C CA . LEU A 1 229 ? -8.172 -14.648 -9.844 1 91.38 229 LEU A CA 1
ATOM 1773 C C . LEU A 1 229 ? -8.812 -15.742 -8.992 1 91.38 229 LEU A C 1
ATOM 1775 O O . LEU A 1 229 ? -9.031 -16.859 -9.477 1 91.38 229 LEU A O 1
ATOM 1779 N N . VAL A 1 230 ? -9.18 -15.43 -7.793 1 92.06 230 VAL A N 1
ATOM 1780 C CA . VAL A 1 230 ? -9.57 -16.484 -6.852 1 92.06 230 VAL A CA 1
ATOM 1781 C C . VAL A 1 230 ? -11.086 -16.469 -6.664 1 92.06 230 VAL A C 1
ATOM 1783 O O . VAL A 1 230 ? -11.703 -17.5 -6.441 1 92.06 230 VAL A O 1
ATOM 1786 N N . PHE A 1 231 ? -11.703 -15.328 -6.805 1 95.81 231 PHE A N 1
ATOM 1787 C CA . PHE A 1 231 ? -13.086 -15.211 -6.363 1 95.81 231 PHE A CA 1
ATOM 1788 C C . PHE A 1 231 ? -14.039 -15.227 -7.555 1 95.81 231 PHE A C 1
ATOM 1790 O O . PHE A 1 231 ? -15.258 -15.258 -7.383 1 95.81 231 PHE A O 1
ATOM 1797 N N . THR A 1 232 ? -13.461 -15.188 -8.781 1 94.62 232 THR A N 1
ATOM 1798 C CA . THR A 1 232 ? -14.359 -15.172 -9.922 1 94.62 232 THR A CA 1
ATOM 1799 C C . THR A 1 232 ? -13.828 -16.062 -11.047 1 94.62 232 THR A C 1
ATOM 1801 O O . THR A 1 232 ? -12.609 -16.188 -11.219 1 94.62 232 THR A O 1
ATOM 1804 N N . THR A 1 233 ? -14.758 -16.656 -11.727 1 93.31 233 THR A N 1
ATOM 1805 C CA . THR A 1 233 ? -14.438 -17.422 -12.93 1 93.31 233 THR A CA 1
ATOM 1806 C C . THR A 1 233 ? -15.266 -16.938 -14.117 1 93.31 233 THR A C 1
ATOM 1808 O O . THR A 1 233 ? -15.133 -17.438 -15.227 1 93.31 233 THR A O 1
ATOM 1811 N N . LYS A 1 234 ? -16.016 -15.953 -13.93 1 95.12 234 LYS A N 1
ATOM 1812 C CA . LYS A 1 234 ? -16.891 -15.438 -14.984 1 95.12 234 LYS A CA 1
ATOM 1813 C C . LYS A 1 234 ? -16.156 -14.422 -15.852 1 95.12 234 LYS A C 1
ATOM 1815 O O . LYS A 1 234 ? -15.648 -13.414 -15.352 1 95.12 234 LYS A O 1
ATOM 1820 N N . PRO A 1 235 ? -16.25 -14.609 -17.125 1 93.25 235 PRO A N 1
ATOM 1821 C CA . PRO A 1 235 ? -15.57 -13.672 -18.031 1 93.25 235 PRO A CA 1
ATOM 1822 C C . PRO A 1 235 ? -16.156 -12.266 -17.984 1 93.25 235 PRO A C 1
ATOM 1824 O O . PRO A 1 235 ? -15.453 -11.289 -18.25 1 93.25 235 PRO A O 1
ATOM 1827 N N . GLU A 1 236 ? -17.391 -12.195 -17.547 1 95.56 236 GLU A N 1
ATOM 1828 C CA . GLU A 1 236 ? -18.062 -10.898 -17.469 1 95.56 236 GLU A CA 1
ATOM 1829 C C . GLU A 1 236 ? -17.469 -10.023 -16.375 1 95.56 236 GLU A C 1
ATOM 1831 O O . GLU A 1 236 ? -17.672 -8.805 -16.375 1 95.56 236 GLU A O 1
ATOM 1836 N N . LEU A 1 237 ? -16.703 -10.672 -15.469 1 96.81 237 LEU A N 1
ATOM 1837 C CA . LEU A 1 237 ? -16.156 -9.938 -14.328 1 96.81 237 LEU A CA 1
ATOM 1838 C C . LEU A 1 237 ? -14.648 -9.766 -14.461 1 96.81 237 LEU A C 1
ATOM 1840 O O . LEU A 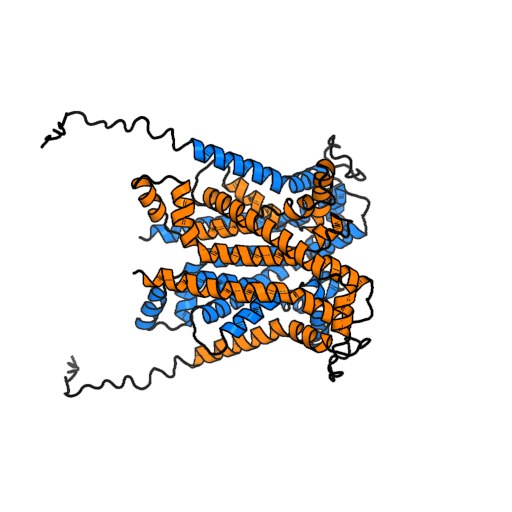1 237 ? -13.969 -9.461 -13.484 1 96.81 237 LEU A O 1
ATOM 1844 N N . ILE A 1 238 ? -14.164 -9.852 -15.68 1 95.06 238 ILE A N 1
ATOM 1845 C CA . ILE A 1 238 ? -12.727 -9.805 -15.906 1 95.06 238 ILE A CA 1
ATOM 1846 C C . ILE A 1 238 ? -12.188 -8.414 -15.594 1 95.06 238 ILE A C 1
ATOM 1848 O O . ILE A 1 238 ? -12.836 -7.41 -15.914 1 95.06 238 ILE A O 1
ATOM 1852 N N . THR A 1 239 ? -11.047 -8.391 -14.844 1 94.75 239 THR A N 1
ATOM 1853 C CA . THR A 1 239 ? -10.375 -7.133 -14.523 1 94.75 239 THR A CA 1
ATOM 1854 C C . THR A 1 239 ? -9.102 -6.973 -15.352 1 94.75 239 THR A C 1
ATOM 1856 O O . THR A 1 239 ? -8.656 -7.918 -16 1 94.75 239 THR A O 1
ATOM 1859 N N . VAL A 1 240 ? -8.602 -5.809 -15.336 1 91.94 240 VAL A N 1
ATOM 1860 C CA . VAL A 1 240 ? -7.453 -5.465 -16.156 1 91.94 240 VAL A CA 1
ATOM 1861 C C . VAL A 1 240 ? -6.266 -6.352 -15.789 1 91.94 240 VAL A C 1
ATOM 1863 O O . VAL A 1 240 ? -5.602 -6.906 -16.672 1 91.94 240 VAL A O 1
ATOM 1866 N N . GLN A 1 241 ? -6.043 -6.539 -14.531 1 90.31 241 GLN A N 1
ATOM 1867 C CA . GLN A 1 241 ? -4.883 -7.312 -14.094 1 90.31 241 GLN A CA 1
ATOM 1868 C C . GLN A 1 241 ? -5.062 -8.797 -14.406 1 90.31 241 GLN A C 1
ATOM 1870 O O . GLN A 1 241 ? -4.094 -9.492 -14.727 1 90.31 241 GLN A O 1
ATOM 1875 N N . LEU A 1 242 ? -6.262 -9.25 -14.273 1 90.31 242 LEU A N 1
ATOM 1876 C CA . LEU A 1 242 ? -6.523 -10.633 -14.656 1 90.31 242 LEU A CA 1
ATOM 1877 C C . LEU A 1 242 ? -6.348 -10.828 -16.156 1 90.31 242 LEU A C 1
ATOM 1879 O O . LEU A 1 242 ? -5.82 -11.852 -16.594 1 90.31 242 LEU A O 1
ATOM 1883 N N . SER A 1 243 ? -6.77 -9.867 -16.891 1 88.94 243 SER A N 1
ATOM 1884 C CA . SER A 1 243 ? -6.543 -9.906 -18.344 1 88.94 243 SER A CA 1
ATOM 1885 C C . SER A 1 243 ? -5.055 -9.961 -18.656 1 88.94 243 SER A C 1
ATOM 1887 O O . SER A 1 243 ? -4.629 -10.734 -19.516 1 88.94 243 SER A O 1
ATOM 1889 N N . LEU A 1 244 ? -4.305 -9.188 -18 1 86.62 244 LEU A N 1
ATOM 1890 C CA . LEU A 1 244 ? -2.859 -9.156 -18.203 1 86.62 244 LEU A CA 1
ATOM 1891 C C . LEU A 1 244 ? -2.23 -10.492 -17.797 1 86.62 244 LEU A C 1
ATOM 1893 O O . LEU A 1 244 ? -1.322 -10.977 -18.484 1 86.62 244 LEU A O 1
ATOM 1897 N N . ALA A 1 245 ? -2.713 -11 -16.719 1 83.94 245 ALA A N 1
ATOM 1898 C CA . ALA A 1 245 ? -2.209 -12.297 -16.281 1 83.94 245 ALA A CA 1
ATOM 1899 C C . ALA A 1 245 ? -2.51 -13.383 -17.297 1 83.94 245 ALA A C 1
ATOM 1901 O O . ALA A 1 245 ? -1.671 -14.25 -17.562 1 83.94 245 ALA A O 1
ATOM 1902 N N . ASN A 1 246 ? -3.621 -13.305 -17.844 1 81.38 246 ASN A N 1
ATOM 1903 C CA . ASN A 1 246 ? -3.982 -14.25 -18.891 1 81.38 246 ASN A CA 1
ATOM 1904 C C . ASN A 1 246 ? -3.082 -14.102 -20.109 1 81.38 246 ASN A C 1
ATOM 1906 O O . ASN A 1 246 ? -2.705 -15.102 -20.734 1 81.38 246 ASN A O 1
ATOM 1910 N N . PHE A 1 247 ? -2.76 -12.891 -20.359 1 76.88 247 PHE A N 1
ATOM 1911 C CA . PHE A 1 247 ? -1.857 -12.609 -21.484 1 76.88 247 PHE A CA 1
ATOM 1912 C C . PHE A 1 247 ? -0.486 -13.227 -21.234 1 76.88 247 PHE A C 1
ATOM 1914 O O . PHE A 1 247 ? 0.121 -13.797 -22.141 1 76.88 247 PHE A O 1
ATOM 1921 N N . GLN A 1 248 ? 0.008 -13.094 -20.062 1 75.75 248 GLN A N 1
ATOM 1922 C CA . GLN A 1 248 ? 1.319 -13.617 -19.703 1 75.75 248 GLN A CA 1
ATOM 1923 C C . GLN A 1 248 ? 1.346 -15.141 -19.781 1 75.75 248 GLN A C 1
ATOM 1925 O O . GLN A 1 248 ? 2.352 -15.727 -20.188 1 75.75 248 GLN A O 1
ATOM 1930 N N . GLU A 1 249 ? 0.336 -15.711 -19.391 1 73.38 249 GLU A N 1
ATOM 1931 C CA . GLU A 1 249 ? 0.261 -17.172 -19.422 1 73.38 249 GLU A CA 1
ATOM 1932 C C . GLU A 1 249 ? 0.21 -17.672 -20.859 1 73.38 249 GLU A C 1
ATOM 1934 O O . GLU A 1 249 ? 0.853 -18.672 -21.188 1 73.38 249 GLU A O 1
ATOM 1939 N N . GLN A 1 250 ? -0.466 -16.953 -21.625 1 70.38 250 GLN A N 1
ATOM 1940 C CA . GLN A 1 250 ? -0.713 -17.422 -22.984 1 70.38 250 GLN A CA 1
ATOM 1941 C C . GLN A 1 250 ? 0.444 -17.047 -23.906 1 70.38 250 GLN A C 1
ATOM 1943 O O . GLN A 1 250 ? 0.75 -17.781 -24.859 1 70.38 250 GLN A O 1
ATOM 1948 N N . PHE A 1 251 ? 1 -15.93 -23.562 1 65.94 251 PHE A N 1
ATOM 1949 C CA . PHE A 1 251 ? 2.01 -15.422 -24.484 1 65.94 251 PHE A CA 1
ATOM 1950 C C . PHE A 1 251 ? 3.359 -15.289 -23.797 1 65.94 251 PHE A C 1
ATOM 1952 O O . PHE A 1 251 ? 3.992 -14.234 -23.844 1 65.94 251 PHE A O 1
ATOM 1959 N N . THR A 1 252 ? 3.75 -16.281 -23.203 1 64.75 252 THR A N 1
ATOM 1960 C CA . THR A 1 252 ? 4.957 -16.297 -22.391 1 64.75 252 THR A CA 1
ATOM 1961 C C . THR A 1 252 ? 6.184 -15.969 -23.234 1 64.75 252 THR A C 1
ATOM 1963 O O . THR A 1 252 ? 7.168 -15.422 -22.734 1 64.75 252 THR A O 1
ATOM 1966 N N . ASN A 1 253 ? 5.926 -16.078 -24.484 1 69.69 253 ASN A N 1
ATOM 1967 C CA . ASN A 1 253 ? 7.125 -15.961 -25.312 1 69.69 253 ASN A CA 1
ATOM 1968 C C . ASN A 1 253 ? 7.125 -14.664 -26.109 1 69.69 253 ASN A C 1
ATOM 1970 O O . ASN A 1 253 ? 7.984 -14.461 -26.969 1 69.69 253 ASN A O 1
ATOM 1974 N N . ASP A 1 254 ? 6.227 -13.883 -25.859 1 83.56 254 ASP A N 1
ATOM 1975 C CA . ASP A 1 254 ? 6.199 -12.633 -26.609 1 83.56 254 ASP A CA 1
ATOM 1976 C C . ASP A 1 254 ? 6.324 -11.43 -25.672 1 83.56 254 ASP A C 1
ATOM 1978 O O . ASP A 1 254 ? 5.316 -10.828 -25.281 1 83.56 254 ASP A O 1
ATOM 1982 N N . TRP A 1 255 ? 7.5 -11.023 -25.609 1 83.56 255 TRP A N 1
ATOM 1983 C CA . TRP A 1 255 ? 7.836 -9.992 -24.641 1 83.56 255 TRP A CA 1
ATOM 1984 C C . TRP A 1 255 ? 7.262 -8.641 -25.062 1 83.56 255 TRP A C 1
ATOM 1986 O O . TRP A 1 255 ? 6.574 -7.98 -24.281 1 83.56 255 TRP A O 1
ATOM 1996 N N . PRO A 1 256 ? 7.402 -8.258 -26.281 1 87.56 256 PRO A N 1
ATOM 1997 C CA . PRO A 1 256 ? 6.84 -6.973 -26.688 1 87.56 256 PRO A CA 1
ATOM 1998 C C . PRO A 1 256 ? 5.324 -6.91 -26.516 1 87.56 256 PRO A C 1
ATOM 2000 O O . PRO A 1 256 ? 4.781 -5.859 -26.156 1 87.56 256 PRO A O 1
ATOM 2003 N N . LEU A 1 257 ? 4.707 -8.008 -26.75 1 88.06 257 LEU A N 1
ATOM 2004 C CA . LEU A 1 257 ? 3.26 -8.07 -26.578 1 88.06 257 LEU A CA 1
ATOM 2005 C C . LEU A 1 257 ? 2.867 -7.852 -25.125 1 88.06 257 LEU A C 1
ATOM 2007 O O . LEU A 1 257 ? 1.918 -7.117 -24.844 1 88.06 257 LEU A O 1
ATOM 2011 N N . MET A 1 258 ? 3.623 -8.445 -24.328 1 86.19 258 MET A N 1
ATOM 2012 C CA . MET A 1 258 ? 3.355 -8.305 -22.891 1 86.19 258 MET A CA 1
ATOM 2013 C C . MET A 1 258 ? 3.59 -6.867 -22.438 1 86.19 258 MET A C 1
ATOM 2015 O O . MET A 1 258 ? 2.812 -6.328 -21.656 1 86.19 258 MET A O 1
ATOM 2019 N N . MET A 1 259 ? 4.609 -6.27 -22.953 1 87.12 259 MET A N 1
ATOM 2020 C CA . MET A 1 259 ? 4.938 -4.902 -22.562 1 87.12 259 MET A CA 1
ATOM 2021 C C . MET A 1 259 ? 3.922 -3.916 -23.125 1 87.12 259 MET A C 1
ATOM 2023 O O . MET A 1 259 ? 3.543 -2.955 -22.453 1 87.12 259 MET A O 1
ATOM 2027 N N . ALA A 1 260 ? 3.457 -4.207 -24.266 1 89.94 260 ALA A N 1
ATOM 2028 C CA . ALA A 1 260 ? 2.42 -3.367 -24.859 1 89.94 260 ALA A CA 1
ATOM 2029 C C . ALA A 1 260 ? 1.128 -3.436 -24.062 1 89.94 260 ALA A C 1
ATOM 2031 O O . ALA A 1 260 ? 0.485 -2.412 -23.812 1 89.94 260 ALA A O 1
ATOM 2032 N N . ALA A 1 261 ? 0.802 -4.633 -23.688 1 88.88 261 ALA A N 1
ATOM 2033 C CA . ALA A 1 261 ? -0.392 -4.82 -22.859 1 88.88 261 ALA A CA 1
ATOM 2034 C C . ALA A 1 261 ? -0.27 -4.074 -21.547 1 88.88 261 ALA A C 1
ATOM 2036 O O . ALA A 1 261 ? -1.24 -3.479 -21.062 1 88.88 261 ALA A O 1
ATOM 2037 N N . ALA A 1 262 ? 0.878 -4.094 -20.984 1 86.81 262 ALA A N 1
ATOM 2038 C CA . ALA A 1 262 ? 1.135 -3.395 -19.734 1 86.81 262 ALA A CA 1
ATOM 2039 C C . ALA A 1 262 ? 0.97 -1.888 -19.906 1 86.81 262 ALA A C 1
ATOM 2041 O O . ALA A 1 262 ? 0.411 -1.217 -19.031 1 86.81 262 ALA A O 1
ATOM 2042 N N . VAL A 1 263 ? 1.406 -1.413 -20.969 1 87.62 263 VAL A N 1
ATOM 2043 C CA . VAL A 1 263 ? 1.289 0.015 -21.25 1 87.62 263 VAL A CA 1
ATOM 2044 C C . VAL A 1 263 ? -0.182 0.39 -21.406 1 87.62 263 VAL A C 1
ATOM 2046 O O . VAL A 1 263 ? -0.643 1.383 -20.844 1 87.62 263 VAL A O 1
ATOM 2049 N N . ILE A 1 264 ? -0.86 -0.381 -22.078 1 89.62 264 ILE A N 1
ATOM 2050 C CA . ILE A 1 264 ? -2.281 -0.13 -22.297 1 89.62 264 ILE A CA 1
ATOM 2051 C C . ILE A 1 264 ? -3.016 -0.125 -20.969 1 89.62 264 ILE A C 1
ATOM 2053 O O . ILE A 1 264 ? -3.863 0.736 -20.719 1 89.62 264 ILE A O 1
ATOM 2057 N N . ALA A 1 265 ? -2.67 -1.056 -20.125 1 87.31 265 ALA A N 1
ATOM 2058 C CA . ALA A 1 265 ? -3.326 -1.224 -18.844 1 87.31 265 ALA A CA 1
ATOM 2059 C C . ALA A 1 265 ? -3.076 -0.02 -17.938 1 87.31 265 ALA A C 1
ATOM 2061 O O . ALA A 1 265 ? -3.832 0.225 -16.984 1 87.31 265 ALA A O 1
ATOM 2062 N N . THR A 1 266 ? -2.053 0.752 -18.172 1 84 266 THR A N 1
ATOM 2063 C CA . THR A 1 266 ? -1.655 1.867 -17.328 1 84 266 THR A CA 1
ATOM 2064 C C . THR A 1 266 ? -2.352 3.154 -17.75 1 84 266 THR A C 1
ATOM 2066 O O . THR A 1 266 ? -2.5 4.082 -16.953 1 84 266 THR A O 1
ATOM 2069 N N . VAL A 1 267 ? -2.893 3.256 -18.891 1 82.69 267 VAL A N 1
ATOM 2070 C CA . VAL A 1 267 ? -3.393 4.477 -19.516 1 82.69 267 VAL A CA 1
ATOM 2071 C C . VAL A 1 267 ? -4.598 5 -18.734 1 82.69 267 VAL A C 1
ATOM 2073 O O . VAL A 1 267 ? -4.652 6.184 -18.391 1 82.69 267 VAL A O 1
ATOM 2076 N N . PRO A 1 268 ? -5.52 4.164 -18.297 1 80.81 268 PRO A N 1
ATOM 2077 C CA . PRO A 1 268 ? -6.688 4.695 -17.594 1 80.81 268 PRO A CA 1
ATOM 2078 C C . PRO A 1 268 ? -6.328 5.352 -16.266 1 80.81 268 PRO A C 1
ATOM 2080 O O . PRO A 1 268 ? -6.879 6.402 -15.914 1 80.81 268 PRO A O 1
ATOM 2083 N N . VAL A 1 269 ? -5.457 4.773 -15.617 1 79.5 269 VAL A N 1
ATOM 2084 C CA . VAL A 1 269 ? -5.078 5.316 -14.32 1 79.5 269 VAL A CA 1
ATOM 2085 C C . VAL A 1 269 ? -4.32 6.629 -14.508 1 79.5 269 VAL A C 1
ATOM 2087 O O . VAL A 1 269 ? -4.496 7.57 -13.727 1 79.5 269 VAL A O 1
ATOM 2090 N N . MET A 1 270 ? -3.566 6.711 -15.547 1 76.31 270 MET A N 1
ATOM 2091 C CA . MET A 1 270 ? -2.84 7.941 -15.844 1 76.31 270 MET A CA 1
ATOM 2092 C C . MET A 1 270 ? -3.803 9.078 -16.172 1 76.31 270 MET A C 1
ATOM 2094 O O . MET A 1 270 ? -3.596 10.219 -15.758 1 76.31 270 MET A O 1
ATOM 2098 N N . ILE A 1 271 ? -4.781 8.742 -16.844 1 76.12 271 ILE A N 1
ATOM 2099 C CA . ILE A 1 271 ? -5.789 9.734 -17.203 1 76.12 271 ILE A CA 1
ATOM 2100 C C . ILE A 1 271 ? -6.5 10.227 -15.945 1 76.12 271 ILE A C 1
ATOM 2102 O O . ILE A 1 271 ? -6.699 11.43 -15.766 1 76.12 271 ILE A O 1
ATOM 2106 N N . LEU A 1 272 ? -6.781 9.336 -15.102 1 73.31 272 LEU A N 1
ATOM 2107 C CA . LEU A 1 272 ? -7.461 9.703 -13.859 1 73.31 272 LEU A CA 1
ATOM 2108 C C . LEU A 1 272 ? -6.578 10.609 -13 1 73.31 272 LEU A C 1
ATOM 2110 O O . LEU A 1 272 ? -7.07 11.555 -12.383 1 73.31 272 LEU A O 1
ATOM 2114 N N . PHE A 1 273 ? -5.348 10.305 -12.992 1 70.62 273 PHE A N 1
ATOM 2115 C CA . PHE A 1 273 ? -4.43 11.109 -12.195 1 70.62 273 PHE A CA 1
ATOM 2116 C C . PHE A 1 273 ? -4.273 12.5 -12.789 1 70.62 273 PHE A C 1
ATOM 2118 O O . PHE A 1 273 ? -4.219 13.492 -12.055 1 70.62 273 PHE A O 1
ATOM 2125 N N . ILE A 1 274 ? -4.188 12.594 -14.023 1 71.25 274 ILE A N 1
ATOM 2126 C CA . ILE A 1 274 ? -4.047 13.883 -14.688 1 71.25 274 ILE A CA 1
ATOM 2127 C C . ILE A 1 274 ? -5.281 14.734 -14.422 1 71.25 274 ILE A C 1
ATOM 2129 O O . ILE A 1 274 ? -5.172 15.938 -14.164 1 71.25 274 ILE A O 1
ATOM 2133 N N . LEU A 1 275 ? -6.371 14.102 -14.359 1 69.69 275 LEU A N 1
ATOM 2134 C CA . LEU A 1 275 ? -7.621 14.812 -14.109 1 69.69 275 LEU A CA 1
ATOM 2135 C C . LEU A 1 275 ? -7.734 15.211 -12.641 1 69.69 275 LEU A C 1
ATOM 2137 O O . LEU A 1 275 ? -8.281 16.266 -12.32 1 69.69 275 LEU A O 1
ATOM 2141 N N . GLY A 1 276 ? -7.211 14.359 -11.719 1 65.56 276 GLY A N 1
ATOM 2142 C CA . GLY A 1 276 ? -7.301 14.617 -10.289 1 65.56 276 GLY A CA 1
ATOM 2143 C C . GLY A 1 276 ? -6.328 15.672 -9.805 1 65.56 276 GLY A C 1
ATOM 2144 O O . GLY A 1 276 ? -6.602 16.375 -8.828 1 65.56 276 GLY A O 1
ATOM 2145 N N . GLN A 1 277 ? -5.152 15.648 -10.406 1 62.62 277 GLN A N 1
ATOM 2146 C CA . GLN A 1 277 ? -4.117 16.578 -9.969 1 62.62 277 GLN A CA 1
ATOM 2147 C C . GLN A 1 277 ? -4.598 18.031 -10.086 1 62.62 277 GLN A C 1
ATOM 2149 O O . GLN A 1 277 ? -4.203 18.875 -9.297 1 62.62 277 GLN A O 1
ATOM 2154 N N . ARG A 1 278 ? -5.395 18.25 -11.039 1 56.56 278 ARG A N 1
ATOM 2155 C CA . ARG A 1 278 ? -5.914 19.609 -11.133 1 56.56 278 ARG A CA 1
ATOM 2156 C C . ARG A 1 278 ? -6.707 19.984 -9.883 1 56.56 278 ARG A C 1
ATOM 2158 O O . ARG A 1 278 ? -6.645 21.125 -9.414 1 56.56 278 ARG A O 1
ATOM 2165 N N . GLN A 1 279 ? -7.344 19.031 -9.492 1 53.53 279 GLN A N 1
ATOM 2166 C CA . GLN A 1 279 ? -8.133 19.281 -8.297 1 53.53 279 GLN A CA 1
ATOM 2167 C C . GLN A 1 279 ? -7.254 19.297 -7.047 1 53.53 279 GLN A C 1
ATOM 2169 O O . GLN A 1 279 ? -7.555 19.984 -6.074 1 53.53 279 GLN A O 1
ATOM 2174 N N . LEU A 1 280 ? -6.285 18.453 -7.102 1 53.59 280 LEU A N 1
ATOM 2175 C CA . LEU A 1 280 ? -5.379 18.359 -5.965 1 53.59 280 LEU A CA 1
ATOM 2176 C C . LEU A 1 280 ? -4.605 19.672 -5.777 1 53.59 280 LEU A C 1
ATOM 2178 O O . LEU A 1 280 ? -4.344 20.078 -4.648 1 53.59 280 LEU A O 1
ATOM 2182 N N . ILE A 1 281 ? -4.203 20.219 -6.859 1 49.22 281 ILE A N 1
ATOM 2183 C CA . ILE A 1 281 ? -3.447 21.469 -6.824 1 49.22 281 ILE A CA 1
ATOM 2184 C C . ILE A 1 281 ? -4.371 22.625 -6.445 1 49.22 281 ILE A C 1
ATOM 2186 O O . ILE A 1 281 ? -3.984 23.516 -5.68 1 49.22 281 ILE A O 1
ATOM 2190 N N . ARG A 1 282 ? -5.539 22.547 -6.816 1 47 282 ARG A N 1
ATOM 2191 C CA . ARG A 1 282 ? -6.414 23.688 -6.555 1 47 282 ARG A CA 1
ATOM 2192 C C . ARG A 1 282 ? -6.887 23.688 -5.105 1 47 282 ARG A C 1
ATOM 2194 O O . ARG A 1 282 ? -7.117 24.75 -4.527 1 47 282 ARG A O 1
ATOM 2201 N N . GLY A 1 283 ? -7.176 22.609 -4.578 1 44.12 283 GLY A N 1
ATOM 2202 C CA . GLY A 1 283 ? -7.742 22.625 -3.238 1 44.12 283 GLY A CA 1
ATOM 2203 C C . GLY A 1 283 ? -6.812 23.219 -2.201 1 44.12 283 GLY A C 1
ATOM 2204 O O . GLY A 1 283 ? -7.266 23.797 -1.205 1 44.12 283 GLY A O 1
ATOM 2205 N N . ILE A 1 284 ? -5.496 23.047 -2.334 1 42.12 284 ILE A N 1
ATOM 2206 C CA . ILE A 1 284 ? -4.555 23.609 -1.366 1 42.12 284 ILE A CA 1
ATOM 2207 C C . ILE A 1 284 ? -4.488 25.125 -1.53 1 42.12 284 ILE A C 1
ATOM 2209 O O . ILE A 1 284 ? -4.387 25.859 -0.544 1 42.12 284 ILE A O 1
ATOM 2213 N N . ALA A 1 285 ? -4.605 25.641 -2.688 1 42.81 285 ALA A N 1
ATOM 2214 C CA . ALA A 1 285 ? -4.504 27.078 -2.912 1 42.81 285 ALA A CA 1
ATOM 2215 C C . ALA A 1 285 ? -5.633 27.828 -2.205 1 42.81 285 ALA A C 1
ATOM 2217 O O . ALA A 1 285 ? -5.445 28.953 -1.745 1 42.81 285 ALA A O 1
ATOM 2218 N N . THR A 1 286 ? -6.727 27.203 -2.053 1 40.03 286 THR A N 1
ATOM 2219 C CA . THR A 1 286 ? -7.844 27.984 -1.517 1 40.03 286 THR A CA 1
ATOM 2220 C C . THR A 1 286 ? -7.773 28.047 0.007 1 40.03 286 THR A C 1
ATOM 2222 O O . THR A 1 286 ? -8.328 28.953 0.62 1 40.03 286 THR A O 1
ATOM 2225 N N . THR A 1 287 ? -7.289 27.047 0.683 1 39.47 287 THR A N 1
ATOM 2226 C CA . THR A 1 287 ? -7.336 27.125 2.139 1 39.47 287 THR A CA 1
ATOM 2227 C C . THR A 1 287 ? -6.281 28.094 2.662 1 39.47 287 THR A C 1
ATOM 2229 O O . THR A 1 287 ? -6.465 28.703 3.717 1 39.47 287 THR A O 1
ATOM 2232 N N . GLY A 1 288 ? -5.133 28.312 2.047 1 37.47 288 GLY A N 1
ATOM 2233 C CA . GLY A 1 288 ? -4.148 29.297 2.471 1 37.47 288 GLY A CA 1
ATOM 2234 C C . GLY A 1 288 ? -4.617 30.734 2.27 1 37.47 288 GLY A C 1
ATOM 2235 O O . GLY A 1 288 ? -3.982 31.672 2.756 1 37.47 288 GLY A O 1
ATOM 2236 N N . LEU A 1 289 ? -5.379 30.953 1.256 1 35.06 289 LEU A N 1
ATOM 2237 C CA . LEU A 1 289 ? -5.645 32.344 0.97 1 35.06 289 LEU A CA 1
ATOM 2238 C C . LEU A 1 289 ? -6.723 32.906 1.898 1 35.06 289 LEU A C 1
ATOM 2240 O O . LEU A 1 289 ? -7.004 34.094 1.889 1 35.06 289 LEU A O 1
ATOM 2244 N N . LYS A 1 290 ? -7.539 32.125 2.557 1 35.91 290 LYS A N 1
ATOM 2245 C CA . LYS A 1 290 ? -8.586 32.875 3.232 1 35.91 290 LYS A CA 1
ATOM 2246 C C . LYS A 1 290 ? -8.07 33.5 4.52 1 35.91 290 LYS A C 1
ATOM 2248 O O . LYS A 1 290 ? -8.844 34.031 5.312 1 35.91 290 LYS A O 1
ATOM 2253 N N . ASN A 1 291 ? -6.766 33.438 4.871 1 30.09 291 ASN A N 1
ATOM 2254 C CA . ASN A 1 291 ? -6.625 34.5 5.875 1 30.09 291 ASN A CA 1
ATOM 2255 C C . ASN A 1 291 ? -6.531 35.875 5.23 1 30.09 291 ASN A C 1
ATOM 2257 O O . ASN A 1 291 ? -5.926 36.031 4.168 1 30.09 291 ASN A O 1
ATOM 2261 N N . MET B 1 1 ? -44.562 43.562 23.031 1 22.5 1 MET B N 1
ATOM 2262 C CA . MET B 1 1 ? -43.344 44.156 23.516 1 22.5 1 MET B CA 1
ATOM 2263 C C . MET B 1 1 ? -42.812 43.406 24.734 1 22.5 1 MET B C 1
ATOM 2265 O O . MET B 1 1 ? -42.094 43.969 25.578 1 22.5 1 MET B O 1
ATOM 2269 N N . ARG B 1 2 ? -43.219 42.125 24.938 1 26.36 2 ARG B N 1
ATOM 2270 C CA . ARG B 1 2 ? -43.281 41.406 26.219 1 26.36 2 ARG B CA 1
ATOM 2271 C C . ARG B 1 2 ? -41.906 41.188 26.797 1 26.36 2 ARG B C 1
ATOM 2273 O O . ARG B 1 2 ? -41.062 40.594 26.141 1 26.36 2 ARG B O 1
ATOM 2280 N N . ALA B 1 3 ? -41.344 42.125 27.672 1 26.33 3 ALA B N 1
ATOM 2281 C CA . ALA B 1 3 ? -40.062 42.344 28.391 1 26.33 3 ALA B CA 1
ATOM 2282 C C . ALA B 1 3 ? -39.719 41.125 29.234 1 26.33 3 ALA B C 1
ATOM 2284 O O . ALA B 1 3 ? -40.438 40.781 30.188 1 26.33 3 ALA B O 1
ATOM 2285 N N . PHE B 1 4 ? -39.406 39.969 28.562 1 27.25 4 PHE B N 1
ATOM 2286 C CA . PHE B 1 4 ? -39.219 38.719 29.266 1 27.25 4 PHE B CA 1
ATOM 2287 C C . PHE B 1 4 ? -38.156 38.875 30.359 1 27.25 4 PHE B C 1
ATOM 2289 O O . PHE B 1 4 ? -37.031 39.25 30.078 1 27.25 4 PHE B O 1
ATOM 2296 N N . PHE B 1 5 ? -38.406 39.312 31.578 1 26.16 5 PHE B N 1
ATOM 2297 C CA . PHE B 1 5 ? -37.688 39.656 32.781 1 26.16 5 PHE B CA 1
ATOM 2298 C C . PHE B 1 5 ? -37 38.438 33.406 1 26.16 5 PHE B C 1
ATOM 2300 O O . PHE B 1 5 ? -37.656 37.5 33.812 1 26.16 5 PHE B O 1
ATOM 2307 N N . CYS B 1 6 ? -35.812 38.031 32.906 1 27.56 6 CYS B N 1
ATOM 2308 C CA . CYS B 1 6 ? -34.969 36.938 33.344 1 27.56 6 CYS B CA 1
ATOM 2309 C C . CYS B 1 6 ? -34.5 37.156 34.781 1 27.56 6 CYS B C 1
ATOM 2311 O O . CYS B 1 6 ? -33.844 38.156 35.094 1 27.56 6 CYS B O 1
ATOM 2313 N N . ALA B 1 7 ? -35.281 36.812 35.75 1 28.59 7 ALA B N 1
ATOM 2314 C CA . ALA B 1 7 ? -35.094 37.062 37.188 1 28.59 7 ALA B CA 1
ATOM 2315 C C . ALA B 1 7 ? -33.906 36.281 37.75 1 28.59 7 ALA B C 1
ATOM 2317 O O . ALA B 1 7 ? -33.656 35.156 37.344 1 28.59 7 ALA B O 1
ATOM 2318 N N . LYS B 1 8 ? -32.906 36.906 38.375 1 33.62 8 LYS B N 1
ATOM 2319 C CA . LYS B 1 8 ? -31.625 36.656 39.031 1 33.62 8 LYS B CA 1
ATOM 2320 C C . LYS B 1 8 ? -31.797 35.719 40.219 1 33.62 8 LYS B C 1
ATOM 2322 O O . LYS B 1 8 ? -31.375 36.031 41.312 1 33.62 8 LYS B O 1
ATOM 2327 N N . LYS B 1 9 ? -32.5 34.625 40.188 1 31.59 9 LYS B N 1
ATOM 2328 C CA . LYS B 1 9 ? -32.594 34.156 41.562 1 31.59 9 LYS B CA 1
ATOM 2329 C C . LYS B 1 9 ? -31.203 33.906 42.125 1 31.59 9 LYS B C 1
ATOM 2331 O O . LYS B 1 9 ? -30.234 33.719 41.375 1 31.59 9 LYS B O 1
ATOM 2336 N N . SER B 1 10 ? -31.062 33.562 43.531 1 29.3 10 SER B N 1
ATOM 2337 C CA . SER B 1 10 ? -30.062 33.25 44.562 1 29.3 10 SER B CA 1
ATOM 2338 C C . SER B 1 10 ? -29.141 32.125 44.125 1 29.3 10 SER B C 1
ATOM 2340 O O . SER B 1 10 ? -27.922 32.312 44.062 1 29.3 10 SER B O 1
ATOM 2342 N N . LYS B 1 11 ? -28.969 30.766 45 1 34.44 11 LYS B N 1
ATOM 2343 C CA . LYS B 1 11 ? -27.844 29.844 44.906 1 34.44 11 LYS B CA 1
ATOM 2344 C C . LYS B 1 11 ? -27.828 29.109 43.594 1 34.44 11 LYS B C 1
ATOM 2346 O O . LYS B 1 11 ? -28.75 28.359 43.281 1 34.44 11 LYS B O 1
ATOM 2351 N N . GLY B 1 12 ? -27.453 29.484 42.5 1 28.03 12 GLY B N 1
ATOM 2352 C CA . GLY B 1 12 ? -27.812 29.312 41.125 1 28.03 12 GLY B CA 1
ATOM 2353 C C . GLY B 1 12 ? -27.312 28.016 40.5 1 28.03 12 GLY B C 1
ATOM 2354 O O . GLY B 1 12 ? -26.25 28 39.875 1 28.03 12 GLY B O 1
ATOM 2355 N N . LEU B 1 13 ? -27.438 26.844 41.25 1 29.02 13 LEU B N 1
ATOM 2356 C CA . LEU B 1 13 ? -26.875 25.594 40.75 1 29.02 13 LEU B CA 1
ATOM 2357 C C . LEU B 1 13 ? -27.484 25.234 39.406 1 29.02 13 LEU B C 1
ATOM 2359 O O . LEU B 1 13 ? -28.703 25.078 39.281 1 29.02 13 LEU B O 1
ATOM 2363 N N . TRP B 1 14 ? -27.109 25.812 38.312 1 29.69 14 TRP B N 1
ATOM 2364 C CA . TRP B 1 14 ? -27.672 25.516 37 1 29.69 14 TRP B CA 1
ATOM 2365 C C . TRP B 1 14 ? -27.516 24.031 36.656 1 29.69 14 TRP B C 1
ATOM 2367 O O . TRP B 1 14 ? -26.406 23.5 36.656 1 29.69 14 TRP B O 1
ATOM 2377 N N . ILE B 1 15 ? -28.406 23.188 37.188 1 31 15 ILE B N 1
ATOM 2378 C CA . ILE B 1 15 ? -28.422 21.766 36.812 1 31 15 ILE B CA 1
ATOM 2379 C C . ILE B 1 15 ? -28.531 21.625 35.312 1 31 15 ILE B C 1
ATOM 2381 O O . ILE B 1 15 ? -29.5 22.078 34.688 1 31 15 ILE B O 1
ATOM 2385 N N . CYS B 1 16 ? -27.5 21.891 34.594 1 31.75 16 CYS B N 1
ATOM 2386 C CA . CYS B 1 16 ? -27.484 21.531 33.188 1 31.75 16 CYS B CA 1
ATOM 2387 C C . CYS B 1 16 ? -28.031 20.125 32.969 1 31.75 16 CYS B C 1
ATOM 2389 O O . CYS B 1 16 ? -27.344 19.141 33.281 1 31.75 16 CYS B O 1
ATOM 2391 N N . SER B 1 17 ? -29.297 19.859 33.281 1 30.42 17 SER B N 1
ATOM 2392 C CA . SER B 1 17 ? -29.922 18.547 33.312 1 30.42 17 SER B CA 1
ATOM 2393 C C . SER B 1 17 ? -29.703 17.797 32 1 30.42 17 SER B C 1
ATOM 2395 O O . SER B 1 17 ? -29.25 16.641 32.031 1 30.42 17 SER B O 1
ATOM 2397 N N . ASN B 1 18 ? -30.797 17.859 31.047 1 32.5 18 ASN B N 1
ATOM 2398 C CA . ASN B 1 18 ? -31.359 16.844 30.156 1 32.5 18 ASN B CA 1
ATOM 2399 C C . ASN B 1 18 ? -30.531 16.688 28.891 1 32.5 18 ASN B C 1
ATOM 2401 O O . ASN B 1 18 ? -30.922 15.961 27.969 1 32.5 18 ASN B O 1
ATOM 2405 N N . GLY B 1 19 ? -29.922 17.672 28.406 1 31.34 19 GLY B N 1
ATOM 2406 C CA . GLY B 1 19 ? -29.375 17.734 27.047 1 31.34 19 GLY B CA 1
ATOM 2407 C C . GLY B 1 19 ? -28.312 16.688 26.797 1 31.34 19 GLY B C 1
ATOM 2408 O O . GLY B 1 19 ? -27.656 16.688 25.75 1 31.34 19 GLY B O 1
ATOM 2409 N N . CYS B 1 20 ? -27.859 16.078 27.734 1 34.06 20 CYS B N 1
ATOM 2410 C CA . CYS B 1 20 ? -26.75 15.133 27.641 1 34.06 20 CYS B CA 1
ATOM 2411 C C . CYS B 1 20 ? -27.172 13.859 26.938 1 34.06 20 CYS B C 1
ATOM 2413 O O . CYS B 1 20 ? -26.359 12.945 26.734 1 34.06 20 CYS B O 1
ATOM 2415 N N . LEU B 1 21 ? -28.469 13.539 26.938 1 35.09 21 LEU B N 1
ATOM 2416 C CA . LEU B 1 21 ? -28.875 12.234 26.438 1 35.09 21 LEU B CA 1
ATOM 2417 C C . LEU B 1 21 ? -28.672 12.148 24.922 1 35.09 21 LEU B C 1
ATOM 2419 O O . LEU B 1 21 ? -28.609 11.055 24.359 1 35.09 21 LEU B O 1
ATOM 2423 N N . ALA B 1 22 ? -29.031 13.195 24.141 1 39.38 22 ALA B N 1
ATOM 2424 C CA . ALA B 1 22 ? -29.078 13.18 22.672 1 39.38 22 ALA B CA 1
ATOM 2425 C C . ALA B 1 22 ? -27.703 12.914 22.078 1 39.38 22 ALA B C 1
ATOM 2427 O O . ALA B 1 22 ? -27.578 12.578 20.906 1 39.38 22 ALA B O 1
ATOM 2428 N N . VAL B 1 23 ? -26.672 13.203 22.734 1 41.88 23 VAL B N 1
ATOM 2429 C CA . VAL B 1 23 ? -25.297 13.07 22.266 1 41.88 23 VAL B CA 1
ATOM 2430 C C . VAL B 1 23 ? -24.891 11.594 22.25 1 41.88 23 VAL B C 1
ATOM 2432 O O . VAL B 1 23 ? -23.859 11.234 21.688 1 41.88 23 VAL B O 1
ATOM 2435 N N . VAL B 1 24 ? -25.625 10.688 22.969 1 45.59 24 VAL B N 1
ATOM 2436 C CA . VAL B 1 24 ? -25.266 9.289 23.172 1 45.59 24 VAL B CA 1
ATOM 2437 C C . VAL B 1 24 ? -25.609 8.477 21.938 1 45.59 24 VAL B C 1
ATOM 2439 O O . VAL B 1 24 ? -24.859 7.562 21.562 1 45.59 24 VAL B O 1
ATOM 2442 N N . ALA B 1 25 ? -26.703 8.75 21.266 1 47.31 25 ALA B N 1
ATOM 2443 C CA . ALA B 1 25 ? -27.266 7.887 20.234 1 47.31 25 ALA B CA 1
ATOM 2444 C C . ALA B 1 25 ? -26.328 7.793 19.031 1 47.31 25 ALA B C 1
ATOM 2446 O O . ALA B 1 25 ? -26.078 6.699 18.516 1 47.31 25 ALA B O 1
ATOM 2447 N N . PRO B 1 26 ? -25.891 8.898 18.562 1 56.09 26 PRO B N 1
ATOM 2448 C CA . PRO B 1 26 ? -25.031 8.812 17.375 1 56.09 26 PRO B CA 1
ATOM 2449 C C . PRO B 1 26 ? -23.688 8.148 17.672 1 56.09 26 PRO B C 1
ATOM 2451 O O . PRO B 1 26 ? -23.125 7.488 16.797 1 56.09 26 PRO B O 1
ATOM 2454 N N . ARG B 1 27 ? -23.359 8.133 18.922 1 61.56 27 ARG B N 1
ATOM 2455 C CA . ARG B 1 27 ? -22.125 7.48 19.328 1 61.56 27 ARG B CA 1
ATOM 2456 C C . ARG B 1 27 ? -22.266 5.965 19.312 1 61.56 27 ARG B C 1
ATOM 2458 O O . ARG B 1 27 ? -21.359 5.25 18.891 1 61.56 27 ARG B O 1
ATOM 2465 N N . VAL B 1 28 ? -23.531 5.566 19.781 1 62.69 28 VAL B N 1
ATOM 2466 C CA . VAL B 1 28 ? -23.766 4.129 19.859 1 62.69 28 VAL B CA 1
ATOM 2467 C C . VAL B 1 28 ? -23.859 3.547 18.453 1 62.69 28 VAL B C 1
ATOM 2469 O O . VAL B 1 28 ? -23.312 2.471 18.188 1 62.69 28 VAL B O 1
ATOM 2472 N N . GLY B 1 29 ? -24.5 4.363 17.609 1 67.25 29 GLY B N 1
ATOM 2473 C CA . GLY B 1 29 ? -24.609 3.883 16.234 1 67.25 29 GLY B CA 1
ATOM 2474 C C . GLY B 1 29 ? -23.266 3.766 15.539 1 67.25 29 GLY B C 1
ATOM 2475 O O . GLY B 1 29 ? -23 2.773 14.852 1 67.25 29 GLY B O 1
ATOM 2476 N N . LEU B 1 30 ? -22.469 4.746 15.828 1 69.5 30 LEU B N 1
ATOM 2477 C CA . LEU B 1 30 ? -21.141 4.719 15.219 1 69.5 30 LEU B CA 1
ATOM 2478 C C . LEU B 1 30 ? -20.281 3.617 15.828 1 69.5 30 LEU B C 1
ATOM 2480 O O . LEU B 1 30 ? -19.547 2.936 15.117 1 69.5 30 LEU B O 1
ATOM 2484 N N . THR B 1 31 ? -20.484 3.461 17.062 1 69.38 31 THR B N 1
ATOM 2485 C CA . THR B 1 31 ? -19.734 2.408 17.734 1 69.38 31 THR B CA 1
ATOM 2486 C C . THR B 1 31 ? -20.156 1.031 17.234 1 69.38 31 THR B C 1
ATOM 2488 O O . THR B 1 31 ? -19.328 0.161 17 1 69.38 31 THR B O 1
ATOM 2491 N N . LEU B 1 32 ? -21.438 0.919 17.031 1 72 32 LEU B N 1
ATOM 2492 C CA . LEU B 1 32 ? -21.938 -0.355 16.547 1 72 32 LEU B CA 1
ATOM 2493 C C . LEU B 1 32 ? -21.453 -0.617 15.117 1 72 32 LEU B C 1
ATOM 2495 O O . LEU B 1 32 ? -21.094 -1.745 14.773 1 72 32 LEU B O 1
ATOM 2499 N N . LEU B 1 33 ? -21.406 0.423 14.406 1 72.06 33 LEU B N 1
ATOM 2500 C CA . LEU B 1 33 ? -20.938 0.297 13.031 1 72.06 33 LEU B CA 1
ATOM 2501 C C . LEU B 1 33 ? -19.453 -0.051 13 1 72.06 33 LEU B C 1
ATOM 2503 O O . LEU B 1 33 ? -19.016 -0.871 12.188 1 72.06 33 LEU B O 1
ATOM 2507 N N . LEU B 1 34 ? -18.781 0.471 13.93 1 71.44 34 LEU B N 1
ATOM 2508 C CA . LEU B 1 34 ? -17.344 0.209 13.992 1 71.44 34 LEU B CA 1
ATOM 2509 C C . LEU B 1 34 ? -17.078 -1.222 14.445 1 71.44 34 LEU B C 1
ATOM 2511 O O . LEU B 1 34 ? -16.172 -1.879 13.938 1 71.44 34 LEU B O 1
ATOM 2515 N N . ILE B 1 35 ? -17.906 -1.643 15.32 1 72.5 35 ILE B N 1
ATOM 2516 C CA . ILE B 1 35 ? -17.734 -2.998 15.828 1 72.5 35 ILE B CA 1
ATOM 2517 C C . ILE B 1 35 ? -18.062 -4.008 14.734 1 72.5 35 ILE B C 1
ATOM 2519 O O . ILE B 1 35 ? -17.328 -4.977 14.531 1 72.5 35 ILE B O 1
ATOM 2523 N N . LEU B 1 36 ? -19.094 -3.721 14.039 1 73.19 36 LEU B N 1
ATOM 2524 C CA . LEU B 1 36 ? -19.5 -4.613 12.961 1 73.19 36 LEU B CA 1
ATOM 2525 C C . LEU B 1 36 ? -18.453 -4.617 11.836 1 73.19 36 LEU B C 1
ATOM 2527 O O . LEU B 1 36 ? -18.125 -5.672 11.297 1 73.19 36 LEU B O 1
ATOM 2531 N N . GLY B 1 37 ? -18 -3.434 11.586 1 71.69 37 GLY B N 1
ATOM 2532 C CA . GLY B 1 37 ? -16.953 -3.324 10.586 1 71.69 37 GLY B CA 1
ATOM 2533 C C . GLY B 1 37 ? -15.672 -4.031 10.977 1 71.69 37 GLY B C 1
ATOM 2534 O O . GLY B 1 37 ? -15.062 -4.727 10.164 1 71.69 37 GLY B O 1
ATOM 2535 N N . ALA B 1 38 ? -15.383 -3.891 12.25 1 72.62 38 ALA B N 1
ATOM 2536 C CA . ALA B 1 38 ? -14.188 -4.551 12.766 1 72.62 38 ALA B CA 1
ATOM 2537 C C . ALA B 1 38 ? -14.336 -6.07 12.711 1 72.62 38 ALA B C 1
ATOM 2539 O O . ALA B 1 38 ? -13.391 -6.773 12.352 1 72.62 38 ALA B O 1
ATOM 2540 N N . LEU B 1 39 ? -15.508 -6.535 13.031 1 73.88 39 LEU B N 1
ATOM 2541 C CA . LEU B 1 39 ? -15.75 -7.973 13.016 1 73.88 39 LEU B CA 1
ATOM 2542 C C . LEU B 1 39 ? -15.656 -8.531 11.602 1 73.88 39 LEU B C 1
ATOM 2544 O O . LEU B 1 39 ? -15.117 -9.617 11.391 1 73.88 39 LEU B O 1
ATOM 2548 N N . LEU B 1 40 ? -16.109 -7.762 10.734 1 73.38 40 LEU B N 1
ATOM 2549 C CA . LEU B 1 40 ? -16.094 -8.195 9.344 1 73.38 40 LEU B CA 1
ATOM 2550 C C . LEU B 1 40 ? -14.664 -8.219 8.812 1 73.38 40 LEU B C 1
ATOM 2552 O O . LEU B 1 40 ? -14.266 -9.172 8.141 1 73.38 40 LEU B O 1
ATOM 2556 N N . VAL B 1 41 ? -13.906 -7.254 9.203 1 72.88 41 VAL B N 1
ATOM 2557 C CA . VAL B 1 41 ? -12.539 -7.137 8.719 1 72.88 41 VAL B CA 1
ATOM 2558 C C . VAL B 1 41 ? -11.656 -8.172 9.406 1 72.88 41 VAL B C 1
ATOM 2560 O O . VAL B 1 41 ? -10.75 -8.734 8.789 1 72.88 41 VAL B O 1
ATOM 2563 N N . LEU B 1 42 ? -12.07 -8.523 10.617 1 78.81 42 LEU B N 1
ATOM 2564 C CA . LEU B 1 42 ? -11.227 -9.398 11.43 1 78.81 42 LEU B CA 1
ATOM 2565 C C . LEU B 1 42 ? -11.641 -10.859 11.258 1 78.81 42 LEU B C 1
ATOM 2567 O O . LEU B 1 42 ? -10.922 -11.766 11.688 1 78.81 42 LEU B O 1
ATOM 2571 N N . SER B 1 43 ? -12.672 -11.117 10.594 1 81.44 43 SER B N 1
ATOM 2572 C CA . SER B 1 43 ? -13.219 -12.469 10.508 1 81.44 43 SER B CA 1
ATOM 2573 C C . SER B 1 43 ? -12.227 -13.43 9.867 1 81.44 43 SER B C 1
ATOM 2575 O O . SER B 1 43 ? -12.047 -14.555 10.336 1 81.44 43 SER B O 1
ATOM 2577 N N . PRO B 1 44 ? -11.555 -13.023 8.766 1 81.94 44 PRO B N 1
ATOM 2578 C CA . PRO B 1 44 ? -10.57 -13.953 8.203 1 81.94 44 PRO B CA 1
ATOM 2579 C C . PRO B 1 44 ? -9.438 -14.273 9.172 1 81.94 44 PRO B C 1
ATOM 2581 O O . PRO B 1 44 ? -8.922 -15.398 9.188 1 81.94 44 PRO B O 1
ATOM 2584 N N . LEU B 1 45 ? -9.109 -13.297 9.891 1 80.94 45 LEU B N 1
ATOM 2585 C CA . LEU B 1 45 ? -8.062 -13.5 10.891 1 80.94 45 LEU B CA 1
ATOM 2586 C C . LEU B 1 45 ? -8.516 -14.5 11.953 1 80.94 45 LEU B C 1
ATOM 2588 O O . LEU B 1 45 ? -7.711 -15.289 12.445 1 80.94 45 LEU B O 1
ATOM 2592 N N . LEU B 1 46 ? -9.766 -14.422 12.289 1 82.31 46 LEU B N 1
ATOM 2593 C CA . LEU B 1 46 ? -10.312 -15.367 13.266 1 82.31 46 LEU B CA 1
ATOM 2594 C C . LEU B 1 46 ? -10.289 -16.781 12.719 1 82.31 46 LEU B C 1
ATOM 2596 O O . LEU B 1 46 ? -10.039 -17.734 13.461 1 82.31 46 LEU B O 1
ATOM 2600 N N . VAL B 1 47 ? -10.492 -16.922 11.492 1 83.25 47 VAL B N 1
ATOM 2601 C CA . VAL B 1 47 ? -10.43 -18.234 10.859 1 83.25 47 VAL B CA 1
ATOM 2602 C C . VAL B 1 47 ? -9 -18.766 10.898 1 83.25 47 VAL B C 1
ATOM 2604 O O . VAL B 1 47 ? -8.766 -19.938 11.227 1 83.25 47 VAL B O 1
ATOM 2607 N N . VAL B 1 48 ? -8.07 -17.875 10.562 1 84 48 VAL B N 1
ATOM 2608 C CA . VAL B 1 48 ? -6.66 -18.266 10.586 1 84 48 VAL B CA 1
ATOM 2609 C C . VAL B 1 48 ? -6.262 -18.688 11.992 1 84 48 VAL B C 1
ATOM 2611 O O . VAL B 1 48 ? -5.684 -19.766 12.188 1 84 48 VAL B O 1
ATOM 2614 N N . LEU B 1 49 ? -6.66 -17.906 12.945 1 85.88 49 LEU B N 1
ATOM 2615 C CA . LEU B 1 49 ? -6.289 -18.172 14.328 1 85.88 49 LEU B CA 1
ATOM 2616 C C . LEU B 1 49 ? -6.965 -19.453 14.836 1 85.88 49 LEU B C 1
ATOM 2618 O O . LEU B 1 49 ? -6.336 -20.266 15.5 1 85.88 49 LEU B O 1
ATOM 2622 N N . SER B 1 50 ? -8.172 -19.625 14.5 1 86.06 50 SER B N 1
ATOM 2623 C CA . SER B 1 50 ? -8.93 -20.781 15 1 86.06 50 SER B CA 1
ATOM 2624 C C . SER B 1 50 ? -8.453 -22.078 14.352 1 86.06 50 SER B C 1
ATOM 2626 O O . SER B 1 50 ? -8.359 -23.109 15.023 1 86.06 50 SER B O 1
ATOM 2628 N N . THR B 1 51 ? -8.047 -22.031 13.125 1 86.81 51 THR B N 1
ATOM 2629 C CA . THR B 1 51 ? -7.707 -23.25 12.414 1 86.81 51 THR B CA 1
ATOM 2630 C C . THR B 1 51 ? -6.223 -23.578 12.562 1 86.81 51 THR B C 1
ATOM 2632 O O . THR B 1 51 ? -5.793 -24.688 12.266 1 86.81 51 THR B O 1
ATOM 2635 N N . SER B 1 52 ? -5.453 -22.578 12.977 1 89.06 52 SER B N 1
ATOM 2636 C CA . SER B 1 52 ? -4.031 -22.812 13.188 1 89.06 52 SER B CA 1
ATOM 2637 C C . SER B 1 52 ? -3.797 -23.797 14.32 1 89.06 52 SER B C 1
ATOM 2639 O O . SER B 1 52 ? -2.725 -24.406 14.422 1 89.06 52 SER B O 1
ATOM 2641 N N . GLY B 1 53 ? -4.781 -23.969 15.203 1 90.75 53 GLY B N 1
ATOM 2642 C CA . GLY B 1 53 ? -4.664 -24.875 16.328 1 90.75 53 GLY B CA 1
ATOM 2643 C C . GLY B 1 53 ? -5.359 -26.203 16.109 1 90.75 53 GLY B C 1
ATOM 2644 O O . GLY B 1 53 ? -5.469 -27.016 17.031 1 90.75 53 GLY B O 1
ATOM 2645 N N . TRP B 1 54 ? -5.824 -26.359 14.914 1 89.69 54 TRP B N 1
ATOM 2646 C CA . TRP B 1 54 ? -6.488 -27.609 14.602 1 89.69 54 TRP B CA 1
ATOM 2647 C C . TRP B 1 54 ? -5.473 -28.734 14.43 1 89.69 54 TRP B C 1
ATOM 2649 O O . TRP B 1 54 ? -4.297 -28.484 14.172 1 89.69 54 TRP B O 1
ATOM 2659 N N . PRO B 1 55 ? -5.945 -29.984 14.68 1 88.62 55 PRO B N 1
ATOM 2660 C CA . PRO B 1 55 ? -5.051 -31.125 14.422 1 88.62 55 PRO B CA 1
ATOM 2661 C C . PRO B 1 55 ? -4.586 -31.188 12.969 1 88.62 55 PRO B C 1
ATOM 2663 O O . PRO B 1 55 ? -5.34 -30.828 12.055 1 88.62 55 PRO B O 1
ATOM 2666 N N . PRO B 1 56 ? -3.379 -31.688 12.891 1 85.25 56 PRO B N 1
ATOM 2667 C CA . PRO B 1 56 ? -2.842 -31.812 11.539 1 85.25 56 PRO B CA 1
ATOM 2668 C C . PRO B 1 56 ? -3.738 -32.625 10.617 1 85.25 56 PRO B C 1
ATOM 2670 O O . PRO B 1 56 ? -4.316 -33.625 11.055 1 85.25 56 PRO B O 1
ATOM 2673 N N . GLY B 1 57 ? -3.895 -32.156 9.383 1 79.69 57 GLY B N 1
ATOM 2674 C CA . GLY B 1 57 ? -4.648 -32.906 8.398 1 79.69 57 GLY B CA 1
ATOM 2675 C C . GLY B 1 57 ? -6.102 -32.5 8.305 1 79.69 57 GLY B C 1
ATOM 2676 O O . GLY B 1 57 ? -6.82 -32.906 7.398 1 79.69 57 GLY B O 1
ATOM 2677 N N . THR B 1 58 ? -6.535 -31.609 9.242 1 83.44 58 THR B N 1
ATOM 2678 C CA . THR B 1 58 ? -7.918 -31.141 9.195 1 83.44 58 THR B CA 1
ATOM 2679 C C . THR B 1 58 ? -8.156 -30.266 7.965 1 83.44 58 THR B C 1
ATOM 2681 O O . THR B 1 58 ? -7.324 -29.422 7.621 1 83.44 58 THR B O 1
ATOM 2684 N N . LEU B 1 59 ? -9.273 -30.516 7.227 1 77.06 59 LEU B N 1
ATOM 2685 C CA . LEU B 1 59 ? -9.602 -29.781 6.02 1 77.06 59 LEU B CA 1
ATOM 2686 C C . LEU B 1 59 ? -10.312 -28.469 6.359 1 77.06 59 LEU B C 1
ATOM 2688 O O . LEU B 1 59 ? -11.078 -28.406 7.324 1 77.06 59 LEU B O 1
ATOM 2692 N N . PRO B 1 60 ? -10.055 -27.453 5.555 1 73.56 60 PRO B N 1
ATOM 2693 C CA . PRO B 1 60 ? -10.609 -26.125 5.816 1 73.56 60 PRO B CA 1
ATOM 2694 C C . PRO B 1 60 ? -12.133 -26.094 5.695 1 73.56 60 PRO B C 1
ATOM 2696 O O . PRO B 1 60 ? -12.781 -25.219 6.277 1 73.56 60 PRO B O 1
ATOM 2699 N N . THR B 1 61 ? -12.664 -26.953 5.02 1 68.38 61 THR B N 1
ATOM 2700 C CA . THR B 1 61 ? -14.109 -26.953 4.812 1 68.38 61 THR B CA 1
ATOM 2701 C C . THR B 1 61 ? -14.844 -27.219 6.121 1 68.38 61 THR B C 1
ATOM 2703 O O . THR B 1 61 ? -16.047 -26.984 6.223 1 68.38 61 THR B O 1
ATOM 2706 N N . GLN B 1 62 ? -14.141 -27.531 7.023 1 63.94 62 GLN B N 1
ATOM 2707 C CA . GLN B 1 62 ? -14.766 -27.906 8.281 1 63.94 62 GLN B CA 1
ATOM 2708 C C . GLN B 1 62 ? -14.594 -26.812 9.336 1 63.94 62 GLN B C 1
ATOM 2710 O O . GLN B 1 62 ? -13.953 -27.031 10.367 1 63.94 62 GLN B O 1
ATOM 2715 N N . LEU B 1 63 ? -14.961 -25.672 9.023 1 62.03 63 LEU B N 1
ATOM 2716 C CA . LEU B 1 63 ? -14.766 -24.609 10 1 62.03 63 LEU B CA 1
ATOM 2717 C C . LEU B 1 63 ? -15.578 -24.875 11.266 1 62.03 63 LEU B C 1
ATOM 2719 O O . LEU B 1 63 ? -15.203 -24.438 12.352 1 62.03 63 LEU B O 1
ATOM 2723 N N . TRP B 1 64 ? -16.688 -25.609 11.023 1 64.06 64 TRP B N 1
ATOM 2724 C CA . TRP B 1 64 ? -17.516 -25.984 12.172 1 64.06 64 TRP B CA 1
ATOM 2725 C C . TRP B 1 64 ? -17.75 -27.5 12.203 1 64.06 64 TRP B C 1
ATOM 2727 O O . TRP B 1 64 ? -17.922 -28.125 11.156 1 64.06 64 TRP B O 1
ATOM 2737 N N . PRO B 1 65 ? -17.594 -28.172 13.359 1 63.41 65 PRO B N 1
ATOM 2738 C CA . PRO B 1 65 ? -17.234 -27.734 14.711 1 63.41 65 PRO B CA 1
ATOM 2739 C C . PRO B 1 65 ? -15.727 -27.609 14.914 1 63.41 65 PRO B C 1
ATOM 2741 O O . PRO B 1 65 ? -14.945 -28.141 14.117 1 63.41 65 PRO B O 1
ATOM 2744 N N . PRO B 1 66 ? -15.352 -27 15.969 1 66.62 66 PRO B N 1
ATOM 2745 C CA . PRO B 1 66 ? -13.93 -26.875 16.281 1 66.62 66 PRO B CA 1
ATOM 2746 C C . PRO B 1 66 ? -13.258 -28.234 16.5 1 66.62 66 PRO B C 1
ATOM 2748 O O . PRO B 1 66 ? -13.883 -29.156 17.047 1 66.62 66 PRO B O 1
ATOM 2751 N N . GLN B 1 67 ? -12.211 -28.5 15.922 1 74.81 67 GLN B N 1
ATOM 2752 C CA . GLN B 1 67 ? -11.484 -29.766 15.961 1 74.81 67 GLN B CA 1
ATOM 2753 C C . GLN B 1 67 ? -10.508 -29.797 17.141 1 74.81 67 GLN B C 1
ATOM 2755 O O . GLN B 1 67 ? -9.562 -30.594 17.141 1 74.81 67 GLN B O 1
ATOM 2760 N N . GLY B 1 68 ? -10.773 -29.078 18.219 1 81.19 68 GLY B N 1
ATOM 2761 C CA . GLY B 1 68 ? -9.844 -29.047 19.344 1 81.19 68 GLY B CA 1
ATOM 2762 C C . GLY B 1 68 ? -8.562 -28.297 19.031 1 81.19 68 GLY B C 1
ATOM 2763 O O . GLY B 1 68 ? -8.234 -28.078 17.875 1 81.19 68 GLY B O 1
ATOM 2764 N N . TRP B 1 69 ? -7.949 -27.906 20.094 1 89.75 69 TRP B N 1
ATOM 2765 C CA . TRP B 1 69 ? -6.734 -27.109 19.938 1 89.75 69 TRP B CA 1
ATOM 2766 C C . TRP B 1 69 ? -5.496 -27.953 20.203 1 89.75 69 TRP B C 1
ATOM 2768 O O . TRP B 1 69 ? -5.438 -28.703 21.188 1 89.75 69 TRP B O 1
ATOM 2778 N N . THR B 1 70 ? -4.566 -28 19.25 1 90.94 70 THR B N 1
ATOM 2779 C CA . THR B 1 70 ? -3.262 -28.625 19.406 1 90.94 70 THR B CA 1
ATOM 2780 C C . THR B 1 70 ? -2.146 -27.672 18.984 1 90.94 70 THR B C 1
ATOM 2782 O O . THR B 1 70 ? -2.381 -26.734 18.219 1 90.94 70 THR B O 1
ATOM 2785 N N . TRP B 1 71 ? -0.962 -27.938 19.609 1 94 71 TRP B N 1
ATOM 2786 C CA . TRP B 1 71 ? 0.187 -27.109 19.266 1 94 71 TRP B CA 1
ATOM 2787 C C . TRP B 1 71 ? 1.102 -27.812 18.281 1 94 71 TRP B C 1
ATOM 2789 O O . TRP B 1 71 ? 2.186 -27.312 17.953 1 94 71 TRP B O 1
ATOM 2799 N N . GLN B 1 72 ? 0.652 -28.859 17.766 1 91.5 72 GLN B N 1
ATOM 2800 C CA . GLN B 1 72 ? 1.475 -29.688 16.891 1 91.5 72 GLN B CA 1
ATOM 2801 C C . GLN B 1 72 ? 1.864 -28.922 15.625 1 91.5 72 GLN B C 1
ATOM 2803 O O . GLN B 1 72 ? 3.021 -28.969 15.203 1 91.5 72 GLN B O 1
ATOM 2808 N N . SER B 1 73 ? 0.892 -28.25 15.094 1 90.56 73 SER B N 1
ATOM 2809 C CA . SER B 1 73 ? 1.154 -27.516 13.867 1 90.56 73 SER B CA 1
ATOM 2810 C C . SER B 1 73 ? 2.127 -26.359 14.109 1 90.56 73 SER B C 1
ATOM 2812 O O . SER B 1 73 ? 2.928 -26.031 13.234 1 90.56 73 SER B O 1
ATOM 2814 N N . TYR B 1 74 ? 2.115 -25.844 15.266 1 92.81 74 TYR B N 1
ATOM 2815 C CA . TYR B 1 74 ? 3.043 -24.781 15.609 1 92.81 74 TYR B CA 1
ATOM 2816 C C . TYR B 1 74 ? 4.469 -25.297 15.727 1 92.81 74 TYR B C 1
ATOM 2818 O O . TYR B 1 74 ? 5.41 -24.688 15.227 1 92.81 74 TYR B O 1
ATOM 2826 N N . HIS B 1 75 ? 4.586 -26.359 16.328 1 92.31 75 HIS B N 1
ATOM 2827 C CA . HIS B 1 75 ? 5.898 -26.969 16.469 1 92.31 75 HIS B CA 1
ATOM 2828 C C . HIS B 1 75 ? 6.477 -27.391 15.125 1 92.31 75 HIS B C 1
ATOM 2830 O O . HIS B 1 75 ? 7.648 -27.125 14.844 1 92.31 75 HIS B O 1
ATOM 2836 N N . ALA B 1 76 ? 5.656 -27.969 14.383 1 88.62 76 ALA B N 1
ATOM 2837 C CA . ALA B 1 76 ? 6.09 -28.406 13.062 1 88.62 76 ALA B CA 1
ATOM 2838 C C . ALA B 1 76 ? 6.477 -27.203 12.188 1 88.62 76 ALA B C 1
ATOM 2840 O O . ALA B 1 76 ? 7.488 -27.25 11.484 1 88.62 76 ALA B O 1
ATOM 2841 N N . ALA B 1 77 ? 5.668 -26.219 12.219 1 88.88 77 ALA B N 1
ATOM 2842 C CA . ALA B 1 77 ? 5.941 -25.016 11.422 1 88.88 77 ALA B CA 1
ATOM 2843 C C . ALA B 1 77 ? 7.258 -24.375 11.844 1 88.88 77 ALA B C 1
ATOM 2845 O O . ALA B 1 77 ? 8.039 -23.938 10.992 1 88.88 77 ALA B O 1
ATOM 2846 N N . TRP B 1 78 ? 7.504 -24.312 13.109 1 88.56 78 TRP B N 1
ATOM 2847 C CA . TRP B 1 78 ? 8.727 -23.703 13.633 1 88.56 78 TRP B CA 1
ATOM 2848 C C . TRP B 1 78 ? 9.953 -24.484 13.203 1 88.56 78 TRP B C 1
ATOM 2850 O O . TRP B 1 78 ? 10.977 -23.906 12.836 1 88.56 78 TRP B O 1
ATOM 2860 N N . GLN B 1 79 ? 9.844 -25.719 13.203 1 85 79 GLN B N 1
ATOM 2861 C CA . GLN B 1 79 ? 10.977 -26.594 12.883 1 85 79 GLN B CA 1
ATOM 2862 C C . GLN B 1 79 ? 11.266 -26.562 11.383 1 85 79 GLN B C 1
ATOM 2864 O O . GLN B 1 79 ? 12.43 -26.578 10.977 1 85 79 GLN B O 1
ATOM 2869 N N . GLN B 1 80 ? 10.297 -26.422 10.633 1 82.75 80 GLN B N 1
ATOM 2870 C CA . GLN B 1 80 ? 10.461 -26.562 9.195 1 82.75 80 GLN B CA 1
ATOM 2871 C C . GLN B 1 80 ? 10.656 -25.203 8.523 1 82.75 80 GLN B C 1
ATOM 2873 O O . GLN B 1 80 ? 11.188 -25.125 7.418 1 82.75 80 GLN B O 1
ATOM 2878 N N . GLY B 1 81 ? 10.32 -24.203 9.07 1 80.12 81 GLY B N 1
ATOM 2879 C CA . GLY B 1 81 ? 10.242 -22.922 8.398 1 80.12 81 GLY B CA 1
ATOM 2880 C C . GLY B 1 81 ? 11.531 -22.125 8.477 1 80.12 81 GLY B C 1
ATOM 2881 O O . GLY B 1 81 ? 11.719 -21.156 7.73 1 80.12 81 GLY B O 1
ATOM 2882 N N . HIS B 1 82 ? 12.555 -22.531 9.188 1 82.88 82 HIS B N 1
ATOM 2883 C CA . HIS B 1 82 ? 13.766 -21.734 9.398 1 82.88 82 HIS B CA 1
ATOM 2884 C C . HIS B 1 82 ? 13.414 -20.266 9.68 1 82.88 82 HIS B C 1
ATOM 2886 O O . HIS B 1 82 ? 13.992 -19.359 9.078 1 82.88 82 HIS B O 1
ATOM 2892 N N . PHE B 1 83 ? 12.562 -20.031 10.594 1 89.81 83 PHE B N 1
ATOM 2893 C CA . PHE B 1 83 ? 11.945 -18.719 10.766 1 89.81 83 PHE B CA 1
ATOM 2894 C C . PHE B 1 83 ? 12.93 -17.734 11.398 1 89.81 83 PHE B C 1
ATOM 2896 O O . PHE B 1 83 ? 12.812 -16.531 11.195 1 89.81 83 PHE B O 1
ATOM 2903 N N . ILE B 1 84 ? 13.953 -18.219 12.039 1 90.44 84 ILE B N 1
ATOM 2904 C CA . ILE B 1 84 ? 14.867 -17.297 12.703 1 90.44 84 ILE B CA 1
ATOM 2905 C C . ILE B 1 84 ? 15.633 -16.484 11.656 1 90.44 84 ILE B C 1
ATOM 2907 O O . ILE B 1 84 ? 15.672 -15.258 11.727 1 90.44 84 ILE B O 1
ATOM 2911 N N . LEU B 1 85 ? 16.203 -17.219 10.711 1 93.06 85 LEU B N 1
ATOM 2912 C CA . LEU B 1 85 ? 16.922 -16.547 9.633 1 93.06 85 LEU B CA 1
ATOM 2913 C C . LEU B 1 85 ? 15.969 -15.703 8.797 1 93.06 85 LEU B C 1
ATOM 2915 O O . LEU B 1 85 ? 16.312 -14.578 8.414 1 93.06 85 LEU B O 1
ATOM 2919 N N . ALA B 1 86 ? 14.844 -16.234 8.539 1 94.12 86 ALA B N 1
ATOM 2920 C CA . ALA B 1 86 ? 13.852 -15.508 7.754 1 94.12 86 ALA B CA 1
ATOM 2921 C C . ALA B 1 86 ? 13.414 -14.227 8.461 1 94.12 86 ALA B C 1
ATOM 2923 O O . ALA B 1 86 ? 13.258 -13.18 7.828 1 94.12 86 ALA B O 1
ATOM 2924 N N . PHE B 1 87 ? 13.289 -14.344 9.773 1 94 87 PHE B N 1
ATOM 2925 C CA . PHE B 1 87 ? 12.922 -13.172 10.562 1 94 87 PHE B CA 1
ATOM 2926 C C . PHE B 1 87 ? 14.023 -12.117 10.5 1 94 87 PHE B C 1
ATOM 2928 O O . PHE B 1 87 ? 13.742 -10.93 10.312 1 94 87 PHE B O 1
ATOM 2935 N N . ALA B 1 88 ? 15.172 -12.531 10.633 1 94.56 88 ALA B N 1
ATOM 2936 C CA . ALA B 1 88 ? 16.312 -11.609 10.609 1 94.56 88 ALA B CA 1
ATOM 2937 C C . ALA B 1 88 ? 16.438 -10.914 9.258 1 94.56 88 ALA B C 1
ATOM 2939 O O . ALA B 1 88 ? 16.578 -9.695 9.188 1 94.56 88 ALA B O 1
ATOM 2940 N N . ASN B 1 89 ? 16.344 -11.711 8.219 1 96.38 89 ASN B N 1
ATOM 2941 C CA . ASN B 1 89 ? 16.469 -11.164 6.871 1 96.38 89 ASN B CA 1
ATOM 2942 C C . ASN B 1 89 ? 15.328 -10.211 6.547 1 96.38 89 ASN B C 1
ATOM 2944 O O . ASN B 1 89 ? 15.555 -9.109 6.039 1 96.38 89 ASN B O 1
ATOM 2948 N N . SER B 1 90 ? 14.109 -10.641 6.879 1 95.81 90 SER B N 1
ATOM 2949 C CA . SER B 1 90 ? 12.953 -9.789 6.602 1 95.81 90 SER B CA 1
ATOM 2950 C C . SER B 1 90 ? 13.023 -8.484 7.391 1 95.81 90 SER B C 1
ATOM 2952 O O . SER B 1 90 ? 12.727 -7.418 6.859 1 95.81 90 SER B O 1
ATOM 2954 N N . THR B 1 91 ? 13.453 -8.625 8.641 1 94.12 91 THR B N 1
ATOM 2955 C CA . THR B 1 91 ? 13.555 -7.434 9.477 1 94.12 91 THR B CA 1
ATOM 2956 C C . THR B 1 91 ? 14.625 -6.484 8.945 1 94.12 91 THR B C 1
ATOM 2958 O O . THR B 1 91 ? 14.391 -5.281 8.82 1 94.12 91 THR B O 1
ATOM 2961 N N . PHE B 1 92 ? 15.734 -7.039 8.609 1 96.56 92 PHE B N 1
ATOM 2962 C CA . PHE B 1 92 ? 16.844 -6.227 8.109 1 96.56 92 PHE B CA 1
ATOM 2963 C C . PHE B 1 92 ? 16.453 -5.531 6.809 1 96.56 92 PHE B C 1
ATOM 2965 O O . PHE B 1 92 ? 16.625 -4.32 6.672 1 96.56 92 PHE B O 1
ATOM 2972 N N . VAL B 1 93 ? 15.922 -6.258 5.879 1 97.81 93 VAL B N 1
ATOM 2973 C CA . VAL B 1 93 ? 15.547 -5.711 4.582 1 97.81 93 VAL B CA 1
ATOM 2974 C C . VAL B 1 93 ? 14.438 -4.672 4.758 1 97.81 93 VAL B C 1
ATOM 2976 O O . VAL B 1 93 ? 14.508 -3.58 4.184 1 97.81 93 VAL B O 1
ATOM 2979 N N . ALA B 1 94 ? 13.453 -5.016 5.559 1 96.5 94 ALA B N 1
ATOM 2980 C CA . ALA B 1 94 ? 12.328 -4.102 5.766 1 96.5 94 ALA B CA 1
ATOM 2981 C C . ALA B 1 94 ? 12.797 -2.797 6.402 1 96.5 94 ALA B C 1
ATOM 2983 O O . ALA B 1 94 ? 12.375 -1.714 5.992 1 96.5 94 ALA B O 1
ATOM 2984 N N . LEU B 1 95 ? 13.664 -2.896 7.379 1 95.38 95 LEU B N 1
ATOM 2985 C CA . LEU B 1 95 ? 14.156 -1.695 8.047 1 95.38 95 LEU B CA 1
ATOM 2986 C C . LEU B 1 95 ? 15.039 -0.878 7.105 1 95.38 95 LEU B C 1
ATOM 2988 O O . LEU B 1 95 ? 14.977 0.353 7.102 1 95.38 95 LEU B O 1
ATOM 2992 N N . ALA B 1 96 ? 15.867 -1.586 6.406 1 97.94 96 ALA B N 1
ATOM 2993 C CA . ALA B 1 96 ? 16.75 -0.891 5.477 1 97.94 96 ALA B CA 1
ATOM 2994 C C . ALA B 1 96 ? 15.961 -0.137 4.414 1 97.94 96 ALA B C 1
ATOM 2996 O O . ALA B 1 96 ? 16.219 1.044 4.164 1 97.94 96 ALA B O 1
ATOM 2997 N N . VAL B 1 97 ? 14.984 -0.783 3.82 1 97.31 97 VAL B N 1
ATOM 2998 C CA . VAL B 1 97 ? 14.156 -0.149 2.799 1 97.31 97 VAL B CA 1
ATOM 2999 C C . VAL B 1 97 ? 13.359 0.993 3.42 1 97.31 97 VAL B C 1
ATOM 3001 O O . VAL B 1 97 ? 13.266 2.08 2.844 1 97.31 97 VAL B O 1
ATOM 3004 N N . THR B 1 98 ? 12.789 0.718 4.566 1 96.5 98 THR B N 1
ATOM 3005 C CA . THR B 1 98 ? 12 1.737 5.242 1 96.5 98 THR B CA 1
ATOM 3006 C C . THR B 1 98 ? 12.844 2.973 5.543 1 96.5 98 THR B C 1
ATOM 3008 O O . THR B 1 98 ? 12.406 4.102 5.305 1 96.5 98 THR B O 1
ATOM 3011 N N . GLY B 1 99 ? 14.023 2.777 6.066 1 96.81 99 GLY B N 1
ATOM 3012 C CA . GLY B 1 99 ? 14.922 3.893 6.328 1 96.81 99 GLY B CA 1
ATOM 3013 C C . GLY B 1 99 ? 15.242 4.703 5.086 1 96.81 99 GLY B C 1
ATOM 3014 O O . GLY B 1 99 ? 15.172 5.934 5.109 1 96.81 99 GLY B O 1
ATOM 3015 N N . LEU B 1 100 ? 15.539 4.035 4.059 1 95.12 100 LEU B N 1
ATOM 3016 C CA . LEU B 1 100 ? 15.859 4.703 2.803 1 95.12 100 LEU B CA 1
ATOM 3017 C C . LEU B 1 100 ? 14.648 5.441 2.25 1 95.12 100 LEU B C 1
ATOM 3019 O O . LEU B 1 100 ? 14.773 6.57 1.764 1 95.12 100 LEU B O 1
ATOM 3023 N N . GLN B 1 101 ? 13.492 4.82 2.371 1 94.75 101 GLN B N 1
ATOM 3024 C CA . GLN B 1 101 ? 12.281 5.441 1.851 1 94.75 101 GLN B CA 1
ATOM 3025 C C . GLN B 1 101 ? 11.898 6.668 2.672 1 94.75 101 GLN B C 1
ATOM 3027 O O . GLN B 1 101 ? 11.359 7.641 2.135 1 94.75 101 GLN B O 1
ATOM 3032 N N . LEU B 1 102 ? 12.109 6.582 3.979 1 95.81 102 LEU B N 1
ATOM 3033 C CA . LEU B 1 102 ? 11.836 7.758 4.797 1 95.81 102 LEU B CA 1
ATOM 3034 C C . LEU B 1 102 ? 12.68 8.945 4.352 1 95.81 102 LEU B C 1
ATOM 3036 O O . LEU B 1 102 ? 12.172 10.062 4.211 1 95.81 102 LEU B O 1
ATOM 3040 N N . VAL B 1 103 ? 13.898 8.68 4.055 1 93.06 103 VAL B N 1
ATOM 3041 C CA . VAL B 1 103 ? 14.828 9.742 3.674 1 93.06 103 VAL B CA 1
ATOM 3042 C C . VAL B 1 103 ? 14.484 10.242 2.273 1 93.06 103 VAL B C 1
ATOM 3044 O O . VAL B 1 103 ? 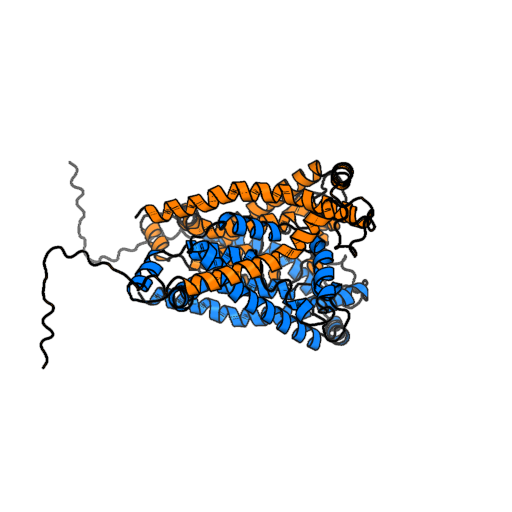14.352 11.453 2.059 1 93.06 103 VAL B O 1
ATOM 3047 N N . THR B 1 104 ? 14.305 9.32 1.361 1 91 104 THR B N 1
ATOM 3048 C CA . THR B 1 104 ? 14.055 9.719 -0.02 1 91 104 THR B CA 1
ATOM 3049 C C . THR B 1 104 ? 12.695 10.406 -0.148 1 91 104 THR B C 1
ATOM 3051 O O . THR B 1 104 ? 12.562 11.391 -0.875 1 91 104 THR B O 1
ATOM 3054 N N . SER B 1 105 ? 11.719 9.891 0.561 1 93.75 105 SER B N 1
ATOM 3055 C CA . SER B 1 105 ? 10.383 10.477 0.486 1 93.75 105 SER B CA 1
ATOM 3056 C C . SER B 1 105 ? 10.344 11.859 1.131 1 93.75 105 SER B C 1
ATOM 3058 O O . SER B 1 105 ? 9.664 12.758 0.637 1 93.75 105 SER B O 1
ATOM 3060 N N . ALA B 1 106 ? 11.039 11.992 2.252 1 93.25 106 ALA B N 1
ATOM 3061 C CA . ALA B 1 106 ? 11.102 13.297 2.904 1 93.25 106 ALA B CA 1
ATOM 3062 C C . ALA B 1 106 ? 11.758 14.336 1.996 1 93.25 106 ALA B C 1
ATOM 3064 O O . ALA B 1 106 ? 11.25 15.445 1.842 1 93.25 106 ALA B O 1
ATOM 3065 N N . LEU B 1 107 ? 12.859 13.945 1.398 1 89.94 107 LEU B N 1
ATOM 3066 C CA . LEU B 1 107 ? 13.594 14.875 0.541 1 89.94 107 LEU B CA 1
ATOM 3067 C C . LEU B 1 107 ? 12.789 15.211 -0.71 1 89.94 107 LEU B C 1
ATOM 3069 O O . LEU B 1 107 ? 12.609 16.391 -1.04 1 89.94 107 LEU B O 1
ATOM 3073 N N . ALA B 1 108 ? 12.32 14.188 -1.342 1 90.25 108 ALA B N 1
ATOM 3074 C CA . ALA B 1 108 ? 11.57 14.406 -2.578 1 90.25 108 ALA B CA 1
ATOM 3075 C C . ALA B 1 108 ? 10.234 15.086 -2.299 1 90.25 108 ALA B C 1
ATOM 3077 O O . ALA B 1 108 ? 9.805 15.953 -3.059 1 90.25 108 ALA B O 1
ATOM 3078 N N . GLY B 1 109 ? 9.602 14.633 -1.228 1 91.62 109 GLY B N 1
ATOM 3079 C CA . GLY B 1 109 ? 8.352 15.281 -0.843 1 91.62 109 GLY B CA 1
ATOM 3080 C C . GLY B 1 109 ? 8.516 16.766 -0.56 1 91.62 109 GLY B C 1
ATOM 3081 O O . GLY B 1 109 ? 7.672 17.562 -0.958 1 91.62 109 GLY B O 1
ATOM 3082 N N . TYR B 1 110 ? 9.586 17.141 0.12 1 91.69 110 TYR B N 1
ATOM 3083 C CA . TYR B 1 110 ? 9.875 18.531 0.413 1 91.69 110 TYR B CA 1
ATOM 3084 C C . TYR B 1 110 ? 10.117 19.312 -0.87 1 91.69 110 TYR B C 1
ATOM 3086 O O . TYR B 1 110 ? 9.57 20.406 -1.049 1 91.69 110 TYR B O 1
ATOM 3094 N N . ALA B 1 111 ? 10.922 18.781 -1.731 1 88.75 111 ALA B N 1
ATOM 3095 C CA . ALA B 1 111 ? 11.242 19.453 -2.986 1 88.75 111 ALA B CA 1
ATOM 3096 C C . ALA B 1 111 ? 9.984 19.688 -3.82 1 88.75 111 ALA B C 1
ATOM 3098 O O . ALA B 1 111 ? 9.789 20.766 -4.371 1 88.75 111 ALA B O 1
ATOM 3099 N N . LEU B 1 112 ? 9.156 18.766 -3.832 1 88.81 112 LEU B N 1
ATOM 3100 C CA . LEU B 1 112 ? 7.98 18.844 -4.695 1 88.81 112 LEU B CA 1
ATOM 3101 C C . LEU B 1 112 ? 6.883 19.688 -4.051 1 88.81 112 LEU B C 1
ATOM 3103 O O . LEU B 1 112 ? 5.961 20.125 -4.734 1 88.81 112 LEU B O 1
ATOM 3107 N N . ALA B 1 113 ? 7.004 19.859 -2.781 1 88.81 113 ALA B N 1
ATOM 3108 C CA . ALA B 1 113 ? 5.988 20.625 -2.072 1 88.81 113 ALA B CA 1
ATOM 3109 C C . ALA B 1 113 ? 6.398 22.094 -1.953 1 88.81 113 ALA B C 1
ATOM 3111 O O . ALA B 1 113 ? 5.547 22.984 -1.979 1 88.81 113 ALA B O 1
ATOM 3112 N N . ARG B 1 114 ? 7.691 22.328 -1.78 1 87.81 114 ARG B N 1
ATOM 3113 C CA . ARG B 1 114 ? 8.086 23.656 -1.32 1 87.81 114 ARG B CA 1
ATOM 3114 C C . ARG B 1 114 ? 9 24.344 -2.33 1 87.81 114 ARG B C 1
ATOM 3116 O O . ARG B 1 114 ? 9.156 25.562 -2.312 1 87.81 114 ARG B O 1
ATOM 3123 N N . LEU B 1 115 ? 9.641 23.578 -3.117 1 85.31 115 LEU B N 1
ATOM 3124 C CA . LEU B 1 115 ? 10.539 24.188 -4.098 1 85.31 115 LEU B CA 1
ATOM 3125 C C . LEU B 1 115 ? 9.844 24.328 -5.449 1 85.31 115 LEU B C 1
ATOM 3127 O O . LEU B 1 115 ? 8.93 23.578 -5.766 1 85.31 115 LEU B O 1
ATOM 3131 N N . SER B 1 116 ? 10.188 25.406 -6.109 1 81.88 116 SER B N 1
ATOM 3132 C CA . SER B 1 116 ? 9.664 25.625 -7.453 1 81.88 116 SER B CA 1
ATOM 3133 C C . SER B 1 116 ? 10.742 25.422 -8.508 1 81.88 116 SER B C 1
ATOM 3135 O O . SER B 1 116 ? 11.812 26.031 -8.43 1 81.88 116 SER B O 1
ATOM 3137 N N . PHE B 1 117 ? 10.656 24.406 -9.297 1 79.5 117 PHE B N 1
ATOM 3138 C CA . PHE B 1 117 ? 11.602 24.141 -10.375 1 79.5 117 PHE B CA 1
ATOM 3139 C C . PHE B 1 117 ? 10.883 23.641 -11.617 1 79.5 117 PHE B C 1
ATOM 3141 O O . PHE B 1 117 ? 9.742 23.156 -11.531 1 79.5 117 PHE B O 1
ATOM 3148 N N . PRO B 1 118 ? 11.547 23.875 -12.75 1 80.19 118 PRO B N 1
ATOM 3149 C CA . PRO B 1 118 ? 10.898 23.438 -13.992 1 80.19 118 PRO B CA 1
ATOM 3150 C C . PRO B 1 118 ? 10.742 21.922 -14.07 1 80.19 118 PRO B C 1
ATOM 3152 O O . PRO B 1 118 ? 11.648 21.172 -13.68 1 80.19 118 PRO B O 1
ATOM 3155 N N . GLY B 1 119 ? 9.586 21.422 -14.516 1 79.44 119 GLY B N 1
ATOM 3156 C CA . GLY B 1 119 ? 9.328 20 -14.688 1 79.44 119 GLY B CA 1
ATOM 3157 C C . GLY B 1 119 ? 8.781 19.328 -13.445 1 79.44 119 GLY B C 1
ATOM 3158 O O . GLY B 1 119 ? 8.703 18.109 -13.375 1 79.44 119 GLY B O 1
ATOM 3159 N N . GLN B 1 120 ? 8.477 20.109 -12.453 1 82.62 120 GLN B N 1
ATOM 3160 C CA . GLN B 1 120 ? 7.988 19.609 -11.18 1 82.62 120 GLN B CA 1
ATOM 3161 C C . GLN B 1 120 ? 6.727 18.766 -11.367 1 82.62 120 GLN B C 1
ATOM 3163 O O . GLN B 1 120 ? 6.613 17.672 -10.805 1 82.62 120 GLN B O 1
ATOM 3168 N N . GLN B 1 121 ? 5.875 19.25 -12.211 1 78.62 121 GLN B N 1
ATOM 3169 C CA . GLN B 1 121 ? 4.625 18.547 -12.461 1 78.62 121 GLN B CA 1
ATOM 3170 C C . GLN B 1 121 ? 4.871 17.234 -13.219 1 78.62 121 GLN B C 1
ATOM 3172 O O . GLN B 1 121 ? 4.219 16.234 -12.945 1 78.62 121 GLN B O 1
ATOM 3177 N N . THR B 1 122 ? 5.82 17.344 -14.102 1 79.06 122 THR B N 1
ATOM 3178 C CA . THR B 1 122 ? 6.152 16.156 -14.875 1 79.06 122 THR B CA 1
ATOM 3179 C C . THR B 1 122 ? 6.754 15.078 -13.969 1 79.06 122 THR B C 1
ATOM 3181 O O . THR B 1 122 ? 6.422 13.898 -14.102 1 79.06 122 THR B O 1
ATOM 3184 N N . ILE B 1 123 ? 7.562 15.492 -13.078 1 79.44 123 ILE B N 1
ATOM 3185 C CA . ILE B 1 123 ? 8.203 14.547 -12.164 1 79.44 123 ILE B CA 1
ATOM 3186 C C . ILE B 1 123 ? 7.145 13.914 -11.258 1 79.44 123 ILE B C 1
ATOM 3188 O O . ILE B 1 123 ? 7.168 12.711 -11.016 1 79.44 123 ILE B O 1
ATOM 3192 N N . LEU B 1 124 ? 6.223 14.711 -10.836 1 80.06 124 LEU B N 1
ATOM 3193 C CA . LEU B 1 124 ? 5.145 14.219 -9.984 1 80.06 124 LEU B CA 1
ATOM 3194 C C . LEU B 1 124 ? 4.293 13.195 -10.727 1 80.06 124 LEU B C 1
ATOM 3196 O O . LEU B 1 124 ? 3.979 12.133 -10.188 1 80.06 124 LEU B O 1
ATOM 3200 N N . LEU B 1 125 ? 4.043 13.461 -11.961 1 76.5 125 LEU B N 1
ATOM 3201 C CA . LEU B 1 125 ? 3.213 12.57 -12.766 1 76.5 125 LEU B CA 1
ATOM 3202 C C . LEU B 1 125 ? 3.938 11.258 -13.047 1 76.5 125 LEU B C 1
ATOM 3204 O O . LEU B 1 125 ? 3.324 10.188 -13.023 1 76.5 125 LEU B O 1
ATOM 3208 N N . LEU B 1 126 ? 5.152 11.359 -13.273 1 76.44 126 LEU B N 1
ATOM 3209 C CA . LEU B 1 126 ? 5.938 10.156 -13.547 1 76.44 126 LEU B CA 1
ATOM 3210 C C . LEU B 1 126 ? 6.035 9.281 -12.305 1 76.44 126 LEU B C 1
ATOM 3212 O O . LEU B 1 126 ? 5.969 8.055 -12.398 1 76.44 126 LEU B O 1
ATOM 3216 N N . MET B 1 127 ? 6.195 9.914 -11.219 1 78.31 127 MET B N 1
ATOM 3217 C CA . MET B 1 127 ? 6.262 9.172 -9.969 1 78.31 127 MET B CA 1
ATOM 3218 C C . MET B 1 127 ? 4.941 8.461 -9.688 1 78.31 127 MET B C 1
ATOM 3220 O O . MET B 1 127 ? 4.93 7.309 -9.25 1 78.31 127 MET B O 1
ATOM 3224 N N . LEU B 1 128 ? 3.852 9.078 -9.961 1 76.5 128 LEU B N 1
ATOM 3225 C CA . LEU B 1 128 ? 2.539 8.477 -9.766 1 76.5 128 LEU B CA 1
ATOM 3226 C C . LEU B 1 128 ? 2.311 7.336 -10.758 1 76.5 128 LEU B C 1
ATOM 3228 O O . LEU B 1 128 ? 1.685 6.328 -10.414 1 76.5 128 LEU B O 1
ATOM 3232 N N . ALA B 1 129 ? 2.906 7.496 -11.938 1 75.56 129 ALA B N 1
ATOM 3233 C CA . ALA B 1 129 ? 2.787 6.461 -12.961 1 75.56 129 ALA B CA 1
ATOM 3234 C C . ALA B 1 129 ? 3.449 5.16 -12.508 1 75.56 129 ALA B C 1
ATOM 3236 O O . ALA B 1 129 ? 2.971 4.07 -12.828 1 75.56 129 ALA B O 1
ATOM 3237 N N . THR B 1 130 ? 4.516 5.293 -11.75 1 76.56 130 THR B N 1
ATOM 3238 C CA . THR B 1 130 ? 5.207 4.098 -11.273 1 76.56 130 THR B CA 1
ATOM 3239 C C . THR B 1 130 ? 4.328 3.318 -10.297 1 76.56 130 THR B C 1
ATOM 3241 O O . THR B 1 130 ? 4.523 2.117 -10.109 1 76.56 130 THR B O 1
ATOM 3244 N N . LEU B 1 131 ? 3.371 3.939 -9.672 1 79.56 131 LEU B N 1
ATOM 3245 C CA . LEU B 1 131 ? 2.494 3.287 -8.703 1 79.56 131 LEU B CA 1
ATOM 3246 C C . LEU B 1 131 ? 1.406 2.486 -9.414 1 79.56 131 LEU B C 1
ATOM 3248 O O . LEU B 1 131 ? 0.825 1.569 -8.828 1 79.56 131 LEU B O 1
ATOM 3252 N N . VAL B 1 132 ? 1.185 2.834 -10.664 1 75.5 132 VAL B N 1
ATOM 3253 C CA . VAL B 1 132 ? 0.073 2.24 -11.398 1 75.5 132 VAL B CA 1
ATOM 3254 C C . VAL B 1 132 ? 0.52 0.93 -12.039 1 75.5 132 VAL B C 1
ATOM 3256 O O . VAL B 1 132 ? -0.272 -0.008 -12.164 1 75.5 132 VAL B O 1
ATOM 3259 N N . ILE B 1 133 ? 1.774 0.886 -12.461 1 75.06 133 ILE B N 1
ATOM 3260 C CA . ILE B 1 133 ? 2.275 -0.327 -13.102 1 75.06 133 ILE B CA 1
ATOM 3261 C C . ILE B 1 133 ? 2.43 -1.432 -12.055 1 75.06 133 ILE B C 1
ATOM 3263 O O . ILE B 1 133 ? 3.1 -1.244 -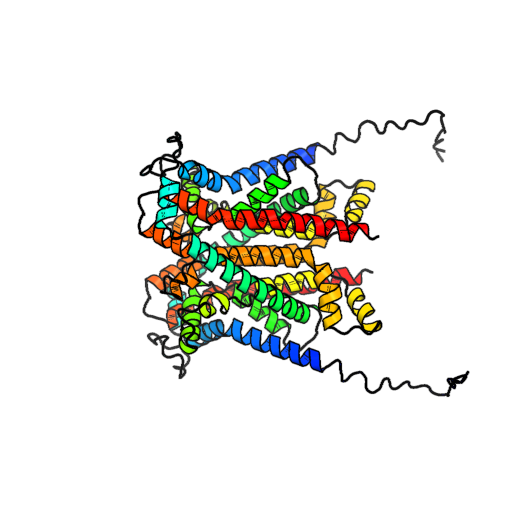11.039 1 75.06 133 ILE B O 1
ATOM 3267 N N . PRO B 1 134 ? 1.748 -2.504 -12.281 1 74.5 134 PRO B N 1
ATOM 3268 C CA . PRO B 1 134 ? 1.864 -3.604 -11.32 1 74.5 134 PRO B CA 1
ATOM 3269 C C . PRO B 1 134 ? 3.303 -4.082 -11.141 1 74.5 134 PRO B C 1
ATOM 3271 O O . PRO B 1 134 ? 4.055 -4.172 -12.117 1 74.5 134 PRO B O 1
ATOM 3274 N N . PHE B 1 135 ? 3.602 -4.301 -10 1 71.81 135 PHE B N 1
ATOM 3275 C CA . PHE B 1 135 ? 4.949 -4.766 -9.688 1 71.81 135 PHE B CA 1
ATOM 3276 C C . PHE B 1 135 ? 5.27 -6.043 -10.453 1 71.81 135 PHE B C 1
ATOM 3278 O O . PHE B 1 135 ? 6.41 -6.246 -10.883 1 71.81 135 PHE B O 1
ATOM 3285 N N . GLN B 1 136 ? 4.305 -6.855 -10.672 1 70.69 136 GLN B N 1
ATOM 3286 C CA . GLN B 1 136 ? 4.496 -8.125 -11.367 1 70.69 136 GLN B CA 1
ATOM 3287 C C . GLN B 1 136 ? 5.035 -7.914 -12.773 1 70.69 136 GLN B C 1
ATOM 3289 O O . GLN B 1 136 ? 5.777 -8.75 -13.297 1 70.69 136 GLN B O 1
ATOM 3294 N N . LEU B 1 137 ? 4.68 -6.785 -13.328 1 72.38 137 LEU B N 1
ATOM 3295 C CA . LEU B 1 137 ? 5.117 -6.508 -14.695 1 72.38 137 LEU B CA 1
ATOM 3296 C C . LEU B 1 137 ? 6.496 -5.855 -14.695 1 72.38 137 LEU B C 1
ATOM 3298 O O . LEU B 1 137 ? 7.203 -5.898 -15.703 1 72.38 137 LEU B O 1
ATOM 3302 N N . LEU B 1 138 ? 6.801 -5.293 -13.578 1 81.44 138 LEU B N 1
ATOM 3303 C CA . LEU B 1 138 ? 8.086 -4.605 -13.492 1 81.44 138 LEU B CA 1
ATOM 3304 C C . LEU B 1 138 ? 9.188 -5.566 -13.055 1 81.44 138 LEU B C 1
ATOM 3306 O O . LEU B 1 138 ? 10.375 -5.238 -13.141 1 81.44 138 LEU B O 1
ATOM 3310 N N . VAL B 1 139 ? 8.766 -6.723 -12.789 1 81.75 139 VAL B N 1
ATOM 3311 C CA . VAL B 1 139 ? 9.703 -7.672 -12.203 1 81.75 139 VAL B CA 1
ATOM 3312 C C . VAL B 1 139 ? 10.797 -8.008 -13.211 1 81.75 139 VAL B C 1
ATOM 3314 O O . VAL B 1 139 ? 11.984 -8.039 -12.867 1 81.75 139 VAL B O 1
ATOM 3317 N N . ILE B 1 140 ? 10.414 -8.234 -14.438 1 80 140 ILE B N 1
ATOM 3318 C CA . ILE B 1 140 ? 11.383 -8.664 -15.445 1 80 140 ILE B CA 1
ATOM 3319 C C . ILE B 1 140 ? 12.344 -7.523 -15.75 1 80 140 ILE B C 1
ATOM 3321 O O . ILE B 1 140 ? 13.562 -7.703 -15.703 1 80 140 ILE B O 1
ATOM 3325 N N . PRO B 1 141 ? 11.859 -6.344 -15.977 1 84.38 141 PRO B N 1
ATOM 3326 C CA . PRO B 1 141 ? 12.766 -5.219 -16.188 1 84.38 141 PRO B CA 1
ATOM 3327 C C . PRO B 1 141 ? 13.711 -4.992 -15.008 1 84.38 141 PRO B C 1
ATOM 3329 O O . PRO B 1 141 ? 14.898 -4.703 -15.211 1 84.38 141 PRO B O 1
ATOM 3332 N N . ILE B 1 142 ? 13.273 -5.129 -13.852 1 88.88 142 ILE B N 1
ATOM 3333 C CA . ILE B 1 142 ? 14.094 -4.934 -12.664 1 88.88 142 ILE B CA 1
ATOM 3334 C C . ILE B 1 142 ? 15.148 -6.035 -12.586 1 88.88 142 ILE B C 1
ATOM 3336 O O . ILE B 1 142 ? 16.312 -5.77 -12.25 1 88.88 142 ILE B O 1
ATOM 3340 N N . PHE B 1 143 ? 14.742 -7.234 -12.938 1 89.31 143 PHE B N 1
ATOM 3341 C CA . PHE B 1 143 ? 15.664 -8.359 -12.938 1 89.31 143 PHE B CA 1
ATOM 3342 C C . PHE B 1 143 ? 16.828 -8.109 -13.891 1 89.31 143 PHE B C 1
ATOM 3344 O O . PHE B 1 143 ? 17.984 -8.352 -13.539 1 89.31 143 PHE B O 1
ATOM 3351 N N . LEU B 1 144 ? 16.469 -7.598 -15.062 1 85.69 144 LEU B N 1
ATOM 3352 C CA . LEU B 1 144 ? 17.484 -7.355 -16.078 1 85.69 144 LEU B CA 1
ATOM 3353 C C . LEU B 1 144 ? 18.453 -6.273 -15.625 1 85.69 144 LEU B C 1
ATOM 3355 O O . LEU B 1 144 ? 19.672 -6.387 -15.852 1 85.69 144 LEU B O 1
ATOM 3359 N N . ILE B 1 145 ? 17.953 -5.297 -14.961 1 86.12 145 ILE B N 1
ATOM 3360 C CA . ILE B 1 145 ? 18.797 -4.211 -14.461 1 86.12 145 ILE B CA 1
ATOM 3361 C C . ILE B 1 145 ? 19.688 -4.723 -13.336 1 86.12 145 ILE B C 1
ATOM 3363 O O . ILE B 1 145 ? 20.891 -4.43 -13.305 1 86.12 145 ILE B O 1
ATOM 3367 N N . LEU B 1 146 ? 19.141 -5.5 -12.445 1 91.56 146 LEU B N 1
ATOM 3368 C CA . LEU B 1 146 ? 19.891 -6.059 -11.336 1 91.56 146 LEU B CA 1
ATOM 3369 C C . LEU B 1 146 ? 20.953 -7.035 -11.836 1 91.56 146 LEU B C 1
ATOM 3371 O O . LEU B 1 146 ? 22.062 -7.086 -11.297 1 91.56 146 LEU B O 1
ATOM 3375 N N . LYS B 1 147 ? 20.516 -7.812 -12.797 1 91.5 147 LYS B N 1
ATOM 3376 C CA . LYS B 1 147 ? 21.469 -8.758 -13.383 1 91.5 147 LYS B CA 1
ATOM 3377 C C . LYS B 1 147 ? 22.641 -8.031 -14.023 1 91.5 147 LYS B C 1
ATOM 3379 O O . LYS B 1 147 ? 23.797 -8.406 -13.82 1 91.5 147 LYS B O 1
ATOM 3384 N N . ALA B 1 148 ? 22.375 -6.984 -14.727 1 87.62 148 ALA B N 1
ATOM 3385 C CA . ALA B 1 148 ? 23.422 -6.188 -15.367 1 87.62 148 ALA B CA 1
ATOM 3386 C C . ALA B 1 148 ? 24.344 -5.551 -14.328 1 87.62 148 ALA B C 1
ATOM 3388 O O . ALA B 1 148 ? 25.547 -5.402 -14.57 1 87.62 148 ALA B O 1
ATOM 3389 N N . ALA B 1 149 ? 23.828 -5.234 -13.18 1 91.31 149 ALA B N 1
ATOM 3390 C CA . ALA B 1 149 ? 24.609 -4.59 -12.125 1 91.31 149 ALA B CA 1
ATOM 3391 C C . ALA B 1 149 ? 25.25 -5.625 -11.211 1 91.31 149 ALA B C 1
ATOM 3393 O O . ALA B 1 149 ? 25.906 -5.27 -10.234 1 91.31 149 ALA B O 1
ATOM 3394 N N . HIS B 1 150 ? 25.016 -6.926 -11.453 1 95.31 150 HIS B N 1
ATOM 3395 C CA . HIS B 1 150 ? 25.562 -8.031 -10.68 1 95.31 150 HIS B CA 1
ATOM 3396 C C . HIS B 1 150 ? 25.094 -7.969 -9.227 1 95.31 150 HIS B C 1
ATOM 3398 O O . HIS B 1 150 ? 25.891 -8.164 -8.305 1 95.31 150 HIS B O 1
ATOM 3404 N N . LEU B 1 151 ? 23.812 -7.688 -9.109 1 96.31 151 LEU B N 1
ATOM 3405 C CA . LEU B 1 151 ? 23.281 -7.535 -7.762 1 96.31 151 LEU B CA 1
ATOM 3406 C C . LEU B 1 151 ? 22.344 -8.68 -7.418 1 96.31 151 LEU B C 1
ATOM 3408 O O . LEU B 1 151 ? 21.859 -8.789 -6.285 1 96.31 151 LEU B O 1
ATOM 3412 N N . ILE B 1 152 ? 22.125 -9.578 -8.328 1 96.06 152 ILE B N 1
ATOM 3413 C CA . ILE B 1 152 ? 21.266 -10.719 -8.07 1 96.06 152 ILE B CA 1
ATOM 3414 C C . ILE B 1 152 ? 21.859 -11.57 -6.945 1 96.06 152 ILE B C 1
ATOM 3416 O O . ILE B 1 152 ? 23.078 -11.688 -6.828 1 96.06 152 ILE B O 1
ATOM 3420 N N . ASN B 1 153 ? 21.078 -12.094 -6.062 1 97.5 153 ASN B N 1
ATOM 3421 C CA . ASN B 1 153 ? 21.469 -12.953 -4.949 1 97.5 153 ASN B CA 1
ATOM 3422 C C . ASN B 1 153 ? 22.266 -12.172 -3.896 1 97.5 153 ASN B C 1
ATOM 3424 O O . ASN B 1 153 ? 23.219 -12.688 -3.318 1 97.5 153 ASN B O 1
ATOM 3428 N N . THR B 1 154 ? 21.906 -10.891 -3.785 1 97.69 154 THR B N 1
ATOM 3429 C CA . THR B 1 154 ? 22.453 -10.047 -2.732 1 97.69 154 THR B CA 1
ATOM 3430 C C . THR B 1 154 ? 21.359 -9.273 -2.014 1 97.69 154 THR B C 1
ATOM 3432 O O . THR B 1 154 ? 20.219 -9.227 -2.484 1 97.69 154 THR B O 1
ATOM 3435 N N . TYR B 1 155 ? 21.75 -8.711 -0.84 1 97.75 155 TYR B N 1
ATOM 3436 C CA . TYR B 1 155 ? 20.812 -7.836 -0.142 1 97.75 155 TYR B CA 1
ATOM 3437 C C . TYR B 1 155 ? 20.469 -6.617 -0.99 1 97.75 155 TYR B C 1
ATOM 3439 O O . TYR B 1 155 ? 19.375 -6.059 -0.87 1 97.75 155 TYR B O 1
ATOM 3447 N N . GLY B 1 156 ? 21.359 -6.254 -1.877 1 96.75 156 GLY B N 1
ATOM 3448 C CA . GLY B 1 156 ? 21.109 -5.133 -2.768 1 96.75 156 GLY B CA 1
ATOM 3449 C C . GLY B 1 156 ? 19.891 -5.34 -3.648 1 96.75 156 GLY B C 1
ATOM 3450 O O . GLY B 1 156 ? 19.125 -4.402 -3.9 1 96.75 156 GLY B O 1
ATOM 3451 N N . ALA B 1 157 ? 19.703 -6.57 -4.066 1 96.75 157 ALA B N 1
ATOM 3452 C CA . ALA B 1 157 ? 18.562 -6.898 -4.922 1 96.75 157 ALA B CA 1
ATOM 3453 C C . ALA B 1 157 ? 17.25 -6.797 -4.152 1 96.75 157 ALA B C 1
ATOM 3455 O O . ALA B 1 157 ? 16.203 -6.523 -4.734 1 96.75 157 ALA B O 1
ATOM 3456 N N . LEU B 1 158 ? 17.359 -6.945 -2.846 1 97 158 LEU B N 1
ATOM 3457 C CA . LEU B 1 158 ? 16.156 -6.926 -2.008 1 97 158 LEU B CA 1
ATOM 3458 C C . LEU B 1 158 ? 15.875 -5.512 -1.505 1 97 158 LEU B C 1
ATOM 3460 O O . LEU B 1 158 ? 14.742 -5.199 -1.133 1 97 158 LEU B O 1
ATOM 3464 N N . ILE B 1 159 ? 16.828 -4.625 -1.551 1 97.06 159 ILE B N 1
ATOM 3465 C CA . ILE B 1 159 ? 16.703 -3.332 -0.888 1 97.06 159 ILE B CA 1
ATOM 3466 C C . ILE B 1 159 ? 16.578 -2.225 -1.933 1 97.06 159 ILE B C 1
ATOM 3468 O O . ILE B 1 159 ? 15.648 -1.417 -1.887 1 97.06 159 ILE B O 1
ATOM 3472 N N . LEU B 1 160 ? 17.281 -2.27 -2.973 1 92.88 160 LEU B N 1
ATOM 3473 C CA . LEU B 1 160 ? 17.5 -1.122 -3.848 1 92.88 160 LEU B CA 1
ATOM 3474 C C . LEU B 1 160 ? 16.281 -0.87 -4.723 1 92.88 160 LEU B C 1
ATOM 3476 O O . LEU B 1 160 ? 15.898 0.281 -4.953 1 92.88 160 LEU B O 1
ATOM 3480 N N . PRO B 1 161 ? 15.617 -1.905 -5.203 1 90.81 161 PRO B N 1
ATOM 3481 C CA . PRO B 1 161 ? 14.516 -1.662 -6.133 1 90.81 161 PRO B CA 1
ATOM 3482 C C . PRO B 1 161 ? 13.383 -0.851 -5.504 1 90.81 161 PRO B C 1
ATOM 3484 O O . PRO B 1 161 ? 12.625 -0.184 -6.219 1 90.81 161 PRO B O 1
ATOM 3487 N N . THR B 1 162 ? 13.289 -0.928 -4.191 1 92 162 THR B N 1
ATOM 3488 C CA . THR B 1 162 ? 12.195 -0.219 -3.537 1 92 162 THR B CA 1
ATOM 3489 C C . THR B 1 162 ? 12.734 0.774 -2.51 1 92 162 THR B C 1
ATOM 3491 O O . THR B 1 162 ? 12.047 1.117 -1.549 1 92 162 THR B O 1
ATOM 3494 N N . ALA B 1 163 ? 13.938 1.158 -2.721 1 92.25 163 ALA B N 1
ATOM 3495 C CA . ALA B 1 163 ? 14.562 2.119 -1.819 1 92.25 163 ALA B CA 1
ATOM 3496 C C . ALA B 1 163 ? 13.875 3.479 -1.896 1 92.25 163 ALA B C 1
ATOM 3498 O O . ALA B 1 163 ? 13.977 4.285 -0.97 1 92.25 163 ALA B O 1
ATOM 3499 N N . ALA B 1 164 ? 13.234 3.705 -3.02 1 88.81 164 ALA B N 1
ATOM 3500 C CA . ALA B 1 164 ? 12.383 4.875 -3.234 1 88.81 164 ALA B CA 1
ATOM 3501 C C . ALA B 1 164 ? 11.039 4.477 -3.834 1 88.81 164 ALA B C 1
ATOM 3503 O O . ALA B 1 164 ? 10.969 3.553 -4.648 1 88.81 164 ALA B O 1
ATOM 3504 N N . ASN B 1 165 ? 10.047 5.082 -3.387 1 87.81 165 ASN B N 1
ATOM 3505 C CA . ASN B 1 165 ? 8.695 4.73 -3.814 1 87.81 165 ASN B CA 1
ATOM 3506 C C . ASN B 1 165 ? 7.816 5.969 -3.971 1 87.81 165 ASN B C 1
ATOM 3508 O O . ASN B 1 165 ? 7.863 6.875 -3.139 1 87.81 165 ASN B O 1
ATOM 3512 N N . GLY B 1 166 ? 7.09 5.984 -5.02 1 86 166 GLY B N 1
ATOM 3513 C CA . GLY B 1 166 ? 6.219 7.113 -5.305 1 86 166 GLY B CA 1
ATOM 3514 C C . GLY B 1 166 ? 5.184 7.359 -4.227 1 86 166 GLY B C 1
ATOM 3515 O O . GLY B 1 166 ? 4.797 8.5 -3.979 1 86 166 GLY B O 1
ATOM 3516 N N . PHE B 1 167 ? 4.789 6.32 -3.596 1 87.25 167 PHE B N 1
ATOM 3517 C CA . PHE B 1 167 ? 3.812 6.457 -2.523 1 87.25 167 PHE B CA 1
ATOM 3518 C C . PHE B 1 167 ? 4.359 7.324 -1.396 1 87.25 167 PHE B C 1
ATOM 3520 O O . PHE B 1 167 ? 3.689 8.25 -0.938 1 87.25 167 PHE B O 1
ATOM 3527 N N . GLY B 1 168 ? 5.5 6.93 -0.95 1 91.5 168 GLY B N 1
ATOM 3528 C CA . GLY B 1 168 ? 6.094 7.691 0.138 1 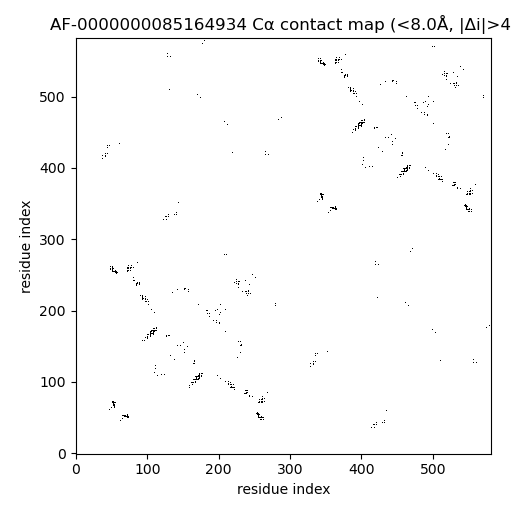91.5 168 GLY B CA 1
ATOM 3529 C C . GLY B 1 168 ? 6.328 9.148 -0.212 1 91.5 168 GLY B C 1
ATOM 3530 O O . GLY B 1 168 ? 6.059 10.039 0.597 1 91.5 168 GLY B O 1
ATOM 3531 N N . VAL B 1 169 ? 6.773 9.367 -1.387 1 90.81 169 VAL B N 1
ATOM 3532 C CA . VAL B 1 169 ? 7.039 10.727 -1.837 1 90.81 169 VAL B CA 1
ATOM 3533 C C . VAL B 1 169 ? 5.738 11.523 -1.882 1 90.81 169 VAL B C 1
ATOM 3535 O O . VAL B 1 169 ? 5.676 12.656 -1.389 1 90.81 169 VAL B O 1
ATOM 3538 N N . PHE B 1 170 ? 4.801 10.922 -2.441 1 88.19 170 PHE B N 1
ATOM 3539 C CA . PHE B 1 170 ? 3.516 11.586 -2.574 1 88.19 170 PHE B CA 1
ATOM 3540 C C . PHE B 1 170 ? 2.904 11.867 -1.204 1 88.19 170 PHE B C 1
ATOM 3542 O O . PHE B 1 170 ? 2.342 12.938 -0.973 1 88.19 170 PHE B O 1
ATOM 3549 N N . LEU B 1 171 ? 2.924 10.922 -0.346 1 89.12 171 LEU B N 1
ATOM 3550 C CA . LEU B 1 171 ? 2.391 11.086 1.002 1 89.12 171 LEU B CA 1
ATOM 3551 C C . LEU B 1 171 ? 3.068 12.25 1.719 1 89.12 171 LEU B C 1
ATOM 3553 O O . LEU B 1 171 ? 2.396 13.109 2.281 1 89.12 171 LEU B O 1
ATOM 3557 N N . MET B 1 172 ? 4.387 12.273 1.698 1 91.88 172 MET B N 1
ATOM 3558 C CA . MET B 1 172 ? 5.129 13.336 2.373 1 91.88 172 MET B CA 1
ATOM 3559 C C . MET B 1 172 ? 4.844 14.688 1.731 1 91.88 172 MET B C 1
ATOM 3561 O O . MET B 1 172 ? 4.703 15.695 2.43 1 91.88 172 MET B O 1
ATOM 3565 N N . ARG B 1 173 ? 4.789 14.688 0.435 1 90.5 173 ARG B N 1
ATOM 3566 C CA . ARG B 1 173 ? 4.445 15.93 -0.254 1 90.5 173 ARG B CA 1
ATOM 3567 C C . ARG B 1 173 ? 3.104 16.469 0.226 1 90.5 173 ARG B C 1
ATOM 3569 O O . ARG B 1 173 ? 2.977 17.656 0.526 1 90.5 173 ARG B O 1
ATOM 3576 N N . GLN B 1 174 ? 2.154 15.625 0.239 1 84.12 174 GLN B N 1
ATOM 3577 C CA . GLN B 1 174 ? 0.81 16.016 0.644 1 84.12 174 GLN B CA 1
ATOM 3578 C C . GLN B 1 174 ? 0.798 16.547 2.076 1 84.12 174 GLN B C 1
ATOM 3580 O O . GLN B 1 174 ? 0.1 17.516 2.381 1 84.12 174 GLN B O 1
ATOM 3585 N N . PHE B 1 175 ? 1.53 15.914 2.908 1 86.19 175 PHE B N 1
ATOM 3586 C CA . PHE B 1 175 ? 1.593 16.359 4.297 1 86.19 175 PHE B CA 1
ATOM 3587 C C . PHE B 1 175 ? 2.301 17.703 4.406 1 86.19 175 PHE B C 1
ATOM 3589 O O . PHE B 1 175 ? 1.84 18.594 5.121 1 86.19 175 PHE B O 1
ATOM 3596 N N . PHE B 1 176 ? 3.357 17.922 3.713 1 89.94 176 PHE B N 1
ATOM 3597 C CA . PHE B 1 176 ? 4.094 19.172 3.736 1 89.94 176 PHE B CA 1
ATOM 3598 C C . PHE B 1 176 ? 3.217 20.328 3.246 1 89.94 176 PHE B C 1
ATOM 3600 O O . PHE B 1 176 ? 3.334 21.453 3.729 1 89.94 176 PHE B O 1
ATOM 3607 N N . LEU B 1 177 ? 2.369 20.047 2.404 1 84.75 177 LEU B N 1
ATOM 3608 C CA . LEU B 1 177 ? 1.498 21.078 1.835 1 84.75 177 LEU B CA 1
ATOM 3609 C C . LEU B 1 177 ? 0.481 21.547 2.865 1 84.75 177 LEU B C 1
ATOM 3611 O O . LEU B 1 177 ? -0.076 22.641 2.73 1 84.75 177 LEU B O 1
ATOM 3615 N N . THR B 1 178 ? 0.25 20.703 3.826 1 79.44 178 THR B N 1
ATOM 3616 C CA . THR B 1 178 ? -0.727 21.094 4.836 1 79.44 178 THR B CA 1
ATOM 3617 C C . THR B 1 178 ? -0.097 22.031 5.867 1 79.44 178 THR B C 1
ATOM 3619 O O . THR B 1 178 ? -0.805 22.703 6.621 1 79.44 178 THR B O 1
ATOM 3622 N N . LEU B 1 179 ? 1.188 22.062 5.91 1 82.88 179 LEU B N 1
ATOM 3623 C CA . LEU B 1 179 ? 1.88 22.906 6.871 1 82.88 179 LEU B CA 1
ATOM 3624 C C . LEU B 1 179 ? 1.975 24.344 6.359 1 82.88 179 LEU B C 1
ATOM 3626 O O . LEU B 1 179 ? 2.24 24.562 5.176 1 82.88 179 LEU B O 1
ATOM 3630 N N . PRO B 1 180 ? 1.722 25.312 7.211 1 86.69 180 PRO B N 1
ATOM 3631 C CA . PRO B 1 180 ? 1.805 26.703 6.773 1 86.69 180 PRO B CA 1
ATOM 3632 C C . PRO B 1 180 ? 3.189 27.078 6.25 1 86.69 180 PRO B C 1
ATOM 3634 O O . PRO B 1 180 ? 4.195 26.812 6.914 1 86.69 180 PRO B O 1
ATOM 3637 N N . VAL B 1 181 ? 3.199 27.734 5.16 1 89.25 181 VAL B N 1
ATOM 3638 C CA . VAL B 1 181 ? 4.445 28.141 4.523 1 89.25 181 VAL B CA 1
ATOM 3639 C C . VAL B 1 181 ? 5.133 29.203 5.379 1 89.25 181 VAL B C 1
ATOM 3641 O O . VAL B 1 181 ? 6.359 29.344 5.336 1 89.25 181 VAL B O 1
ATOM 3644 N N . ALA B 1 182 ? 4.305 29.875 6.215 1 91.69 182 ALA B N 1
ATOM 3645 C CA . ALA B 1 182 ? 4.805 30.953 7.062 1 91.69 182 ALA B CA 1
ATOM 3646 C C . ALA B 1 182 ? 5.867 30.438 8.031 1 91.69 182 ALA B C 1
ATOM 3648 O O . ALA B 1 182 ? 6.789 31.172 8.398 1 91.69 182 ALA B O 1
ATOM 3649 N N . LEU B 1 183 ? 5.711 29.203 8.375 1 89.81 183 LEU B N 1
ATOM 3650 C CA . LEU B 1 183 ? 6.691 28.609 9.273 1 89.81 183 LEU B CA 1
ATOM 3651 C C . LEU B 1 183 ? 8.07 28.547 8.617 1 89.81 183 LEU B C 1
ATOM 3653 O O . LEU B 1 183 ? 9.078 28.844 9.266 1 89.81 183 LEU B O 1
ATOM 3657 N N . GLU B 1 184 ? 8.047 28.203 7.449 1 90.56 184 GLU B N 1
ATOM 3658 C CA . GLU B 1 184 ? 9.297 28.109 6.703 1 90.56 184 GLU B CA 1
ATOM 3659 C C . GLU B 1 184 ? 9.867 29.5 6.41 1 90.56 184 GLU B C 1
ATOM 3661 O O . GLU B 1 184 ? 11.078 29.719 6.527 1 90.56 184 GLU B O 1
ATOM 3666 N N . GLU B 1 185 ? 9.07 30.391 6.031 1 92.06 185 GLU B N 1
ATOM 3667 C CA . GLU B 1 185 ? 9.492 31.75 5.719 1 92.06 185 GLU B CA 1
ATOM 3668 C C . GLU B 1 185 ? 10.078 32.438 6.941 1 92.06 185 GLU B C 1
ATOM 3670 O O . GLU B 1 185 ? 11.094 33.156 6.84 1 92.06 185 GLU B O 1
ATOM 3675 N N . ALA B 1 186 ? 9.453 32.219 8.016 1 94.19 186 ALA B N 1
ATOM 3676 C CA . ALA B 1 186 ? 9.938 32.812 9.266 1 94.19 186 ALA B CA 1
ATOM 3677 C C . ALA B 1 186 ? 11.312 32.281 9.633 1 94.19 186 ALA B C 1
ATOM 3679 O O . ALA B 1 186 ? 12.195 33.031 10.047 1 94.19 186 ALA B O 1
ATOM 3680 N N . ALA B 1 187 ? 11.484 31.047 9.469 1 93.69 187 ALA B N 1
ATOM 3681 C CA . ALA B 1 187 ? 12.766 30.422 9.789 1 93.69 187 ALA B CA 1
ATOM 3682 C C . ALA B 1 187 ? 13.859 30.906 8.844 1 93.69 187 ALA B C 1
ATOM 3684 O O . ALA B 1 187 ? 14.992 31.141 9.258 1 93.69 187 ALA B O 1
ATOM 3685 N N . LEU B 1 188 ? 13.484 31.047 7.637 1 91.19 188 LEU B N 1
ATOM 3686 C CA . LEU B 1 188 ? 14.445 31.531 6.648 1 91.19 188 LEU B CA 1
ATOM 3687 C C . LEU B 1 188 ? 14.844 32.969 6.945 1 91.19 188 LEU B C 1
ATOM 3689 O O . LEU B 1 188 ? 16.016 33.344 6.789 1 91.19 188 LEU B O 1
ATOM 3693 N N . LEU B 1 189 ? 13.914 33.719 7.379 1 93.94 189 LEU B N 1
ATOM 3694 C CA . LEU B 1 189 ? 14.172 35.125 7.758 1 93.94 189 LEU B CA 1
ATOM 3695 C C . LEU B 1 189 ? 15.094 35.156 8.969 1 93.94 189 LEU B C 1
ATOM 3697 O O . LEU B 1 189 ? 15.906 36.094 9.094 1 93.94 189 LEU B O 1
ATOM 3701 N N . ASP B 1 190 ? 15.062 34.188 9.836 1 94.81 190 ASP B N 1
ATOM 3702 C CA . ASP B 1 190 ? 15.906 34.094 11.023 1 94.81 190 ASP B CA 1
ATOM 3703 C C . ASP B 1 190 ? 17.297 33.562 10.672 1 94.81 190 ASP B C 1
ATOM 3705 O O . ASP B 1 190 ? 18.141 33.406 11.547 1 94.81 190 ASP B O 1
ATOM 3709 N N . GLY B 1 191 ? 17.484 33.219 9.453 1 93.19 191 GLY B N 1
ATOM 3710 C CA . GLY B 1 191 ? 18.812 32.812 9.008 1 93.19 191 GLY B CA 1
ATOM 3711 C C . GLY B 1 191 ? 18.969 31.328 8.805 1 93.19 191 GLY B C 1
ATOM 3712 O O . GLY B 1 191 ? 20.047 30.859 8.453 1 93.19 191 GLY B O 1
ATOM 3713 N N . ALA B 1 192 ? 17.859 30.609 9.016 1 93.25 192 ALA B N 1
ATOM 3714 C CA . ALA B 1 192 ? 17.938 29.172 8.812 1 93.25 192 ALA B CA 1
ATOM 3715 C C . ALA B 1 192 ? 18.031 28.828 7.324 1 93.25 192 ALA B C 1
ATOM 3717 O O . ALA B 1 192 ? 17.484 29.562 6.484 1 93.25 192 ALA B O 1
ATOM 3718 N N . ASN B 1 193 ? 18.781 27.75 7.039 1 90.69 193 ASN B N 1
ATOM 3719 C CA . ASN B 1 193 ? 18.781 27.281 5.66 1 90.69 193 ASN B CA 1
ATOM 3720 C C . ASN B 1 193 ? 17.719 26.203 5.445 1 90.69 193 ASN B C 1
ATOM 3722 O O . ASN B 1 193 ? 17.047 25.797 6.387 1 90.69 193 ASN B O 1
ATOM 3726 N N . ARG B 1 194 ? 17.516 25.75 4.211 1 87.88 194 ARG B N 1
ATOM 3727 C CA . ARG B 1 194 ? 16.438 24.844 3.857 1 87.88 194 ARG B CA 1
ATOM 3728 C C . ARG B 1 194 ? 16.625 23.484 4.523 1 87.88 194 ARG B C 1
ATOM 3730 O O . ARG B 1 194 ? 15.648 22.828 4.879 1 87.88 194 ARG B O 1
ATOM 3737 N N . TRP B 1 195 ? 17.828 23.109 4.652 1 88.69 195 TRP B N 1
ATOM 3738 C CA . TRP B 1 195 ? 18.125 21.844 5.316 1 88.69 195 TRP B CA 1
ATOM 3739 C C . TRP B 1 195 ? 17.703 21.891 6.781 1 88.69 195 TRP B C 1
ATOM 3741 O O . TRP B 1 195 ? 17.125 20.922 7.301 1 88.69 195 TRP B O 1
ATOM 3751 N N . GLN B 1 196 ? 18.016 23 7.402 1 92.06 196 GLN B N 1
ATOM 3752 C CA . GLN B 1 196 ? 17.641 23.188 8.797 1 92.06 196 GLN B CA 1
ATOM 3753 C C . GLN B 1 196 ? 16.125 23.25 8.953 1 92.06 196 GLN B C 1
ATOM 3755 O O . GLN B 1 196 ? 15.57 22.688 9.906 1 92.06 196 GLN B O 1
ATOM 3760 N N . VAL B 1 197 ? 15.523 23.906 7.977 1 93.5 197 VAL B N 1
ATOM 3761 C CA . VAL B 1 197 ? 14.07 24.016 8 1 93.5 197 VAL B CA 1
ATOM 3762 C C . VAL B 1 197 ? 13.438 22.625 7.875 1 93.5 197 VAL B C 1
ATOM 3764 O O . VAL B 1 197 ? 12.531 22.281 8.633 1 93.5 197 VAL B O 1
ATOM 3767 N N . LEU B 1 198 ? 13.953 21.828 6.938 1 93.12 198 LEU B N 1
ATOM 3768 C CA . LEU B 1 198 ? 13.414 20.484 6.715 1 93.12 198 LEU B CA 1
ATOM 3769 C C . LEU B 1 198 ? 13.602 19.609 7.949 1 93.12 198 LEU B C 1
ATOM 3771 O O . LEU B 1 198 ? 12.633 19.031 8.453 1 93.12 198 LEU B O 1
ATOM 3775 N N . TRP B 1 199 ? 14.758 19.625 8.57 1 92.25 199 TRP B N 1
ATOM 3776 C CA . TRP B 1 199 ? 15.117 18.656 9.602 1 92.25 199 TRP B CA 1
ATOM 3777 C C . TRP B 1 199 ? 14.609 19.094 10.969 1 92.25 199 TRP B C 1
ATOM 3779 O O . TRP B 1 199 ? 14.25 18.266 11.805 1 92.25 199 TRP B O 1
ATOM 3789 N N . HIS B 1 200 ? 14.492 20.438 11.195 1 93.5 200 HIS B N 1
ATOM 3790 C CA . HIS B 1 200 ? 14.219 20.906 12.547 1 93.5 200 HIS B CA 1
ATOM 3791 C C . HIS B 1 200 ? 12.797 21.453 12.664 1 93.5 200 HIS B C 1
ATOM 3793 O O . HIS B 1 200 ? 12.289 21.641 13.766 1 93.5 200 HIS B O 1
ATOM 3799 N N . ILE B 1 201 ? 12.164 21.656 11.57 1 93.75 201 ILE B N 1
ATOM 3800 C CA . ILE B 1 201 ? 10.844 22.266 11.656 1 93.75 201 ILE B CA 1
ATOM 3801 C C . ILE B 1 201 ? 9.82 21.359 10.977 1 93.75 201 ILE B C 1
ATOM 3803 O O . ILE B 1 201 ? 8.945 20.797 11.633 1 93.75 201 ILE B O 1
ATOM 3807 N N . LEU B 1 202 ? 10.023 21.078 9.719 1 94 202 LEU B N 1
ATOM 3808 C CA . LEU B 1 202 ? 9 20.391 8.938 1 94 202 LEU B CA 1
ATOM 3809 C C . LEU B 1 202 ? 8.898 18.922 9.336 1 94 202 LEU B C 1
ATOM 3811 O O . LEU B 1 202 ? 7.801 18.391 9.516 1 94 202 LEU B O 1
ATOM 3815 N N . LEU B 1 203 ? 10.023 18.25 9.469 1 94 203 LEU B N 1
ATOM 3816 C CA . LEU B 1 203 ? 10 16.812 9.75 1 94 203 LEU B CA 1
ATOM 3817 C C . LEU B 1 203 ? 9.43 16.547 11.133 1 94 203 LEU B C 1
ATOM 3819 O O . LEU B 1 203 ? 8.586 15.656 11.297 1 94 203 LEU B O 1
ATOM 3823 N N . PRO B 1 204 ? 9.828 17.312 12.109 1 91 204 PRO B N 1
ATOM 3824 C CA . PRO B 1 204 ? 9.203 17.094 13.422 1 91 204 PRO B CA 1
ATOM 3825 C C . PRO B 1 204 ? 7.691 17.344 13.398 1 91 204 PRO B C 1
ATOM 3827 O O . PRO B 1 204 ? 6.938 16.625 14.062 1 91 204 PRO B O 1
ATOM 3830 N N . LEU B 1 205 ? 7.266 18.312 12.633 1 86.81 205 LEU B N 1
ATOM 3831 C CA . LEU B 1 205 ? 5.844 18.609 12.523 1 86.81 205 LEU B CA 1
ATOM 3832 C C . LEU B 1 205 ? 5.117 17.547 11.719 1 86.81 205 LEU B C 1
ATOM 3834 O O . LEU B 1 205 ? 3.889 17.453 11.773 1 86.81 205 LEU B O 1
ATOM 3838 N N . SER B 1 206 ? 5.895 16.75 10.984 1 89 206 SER B N 1
ATOM 3839 C CA . SER B 1 206 ? 5.309 15.734 10.102 1 89 206 SER B CA 1
ATOM 3840 C C . SER B 1 206 ? 5.434 14.344 10.703 1 89 206 SER B C 1
ATOM 3842 O O . SER B 1 206 ? 5.402 13.344 9.984 1 89 206 SER B O 1
ATOM 3844 N N . ARG B 1 207 ? 5.59 14.258 11.945 1 88.31 207 ARG B N 1
ATOM 3845 C CA . ARG B 1 207 ? 5.793 12.977 12.625 1 88.31 207 ARG B CA 1
ATOM 3846 C C . ARG B 1 207 ? 4.656 12.008 12.32 1 88.31 207 ARG B C 1
ATOM 3848 O O . ARG B 1 207 ? 4.895 10.836 12.039 1 88.31 207 ARG B O 1
ATOM 3855 N N . PRO B 1 208 ? 3.404 12.438 12.297 1 82.44 208 PRO B N 1
ATOM 3856 C CA . PRO B 1 208 ? 2.33 11.492 11.977 1 82.44 208 PRO B CA 1
ATOM 3857 C C . PRO B 1 208 ? 2.469 10.891 10.586 1 82.44 208 PRO B C 1
ATOM 3859 O O . PRO B 1 208 ? 2.234 9.695 10.398 1 82.44 208 PRO B O 1
ATOM 3862 N N . ALA B 1 209 ? 2.861 11.773 9.68 1 87.06 209 ALA B N 1
ATOM 3863 C CA . ALA B 1 209 ? 3.051 11.273 8.32 1 87.06 209 ALA B CA 1
ATOM 3864 C C . ALA B 1 209 ? 4.242 10.328 8.25 1 87.06 209 ALA B C 1
ATOM 3866 O O . ALA B 1 209 ? 4.203 9.328 7.527 1 87.06 209 ALA B O 1
ATOM 3867 N N . LEU B 1 210 ? 5.309 10.641 9.023 1 91.44 210 LEU B N 1
ATOM 3868 C CA . LEU B 1 210 ? 6.5 9.805 9.039 1 91.44 210 LEU B CA 1
ATOM 3869 C C . LEU B 1 210 ? 6.195 8.438 9.656 1 91.44 210 LEU B C 1
ATOM 3871 O O . LEU B 1 210 ? 6.664 7.414 9.156 1 91.44 210 LEU B O 1
ATOM 3875 N N . VAL B 1 211 ? 5.395 8.453 10.648 1 87.19 211 VAL B N 1
ATOM 3876 C CA . VAL B 1 211 ? 5.012 7.207 11.297 1 87.19 211 VAL B CA 1
ATOM 3877 C C . VAL B 1 211 ? 4.156 6.367 10.352 1 87.19 211 VAL B C 1
ATOM 3879 O O . VAL B 1 211 ? 4.336 5.152 10.258 1 87.19 211 VAL B O 1
ATOM 3882 N N . THR B 1 212 ? 3.24 7.047 9.711 1 85.88 212 THR B N 1
ATOM 3883 C CA . THR B 1 212 ? 2.395 6.367 8.734 1 85.88 212 THR B CA 1
ATOM 3884 C C . THR B 1 212 ? 3.242 5.73 7.633 1 85.88 212 THR B C 1
ATOM 3886 O O . THR B 1 212 ? 3.055 4.562 7.297 1 85.88 212 THR B O 1
ATOM 3889 N N . LEU B 1 213 ? 4.184 6.508 7.137 1 91.69 213 LEU B N 1
ATOM 3890 C CA . LEU B 1 213 ? 5.062 6.008 6.086 1 91.69 213 LEU B CA 1
ATOM 3891 C C . LEU B 1 213 ? 5.902 4.84 6.586 1 91.69 213 LEU B C 1
ATOM 3893 O O . LEU B 1 213 ? 6.094 3.855 5.871 1 91.69 213 LEU B O 1
ATOM 3897 N N . PHE B 1 214 ? 6.418 4.984 7.762 1 91.62 214 PHE B N 1
ATOM 3898 C CA . PHE B 1 214 ? 7.223 3.924 8.359 1 91.62 214 PHE B CA 1
ATOM 3899 C C . PHE B 1 214 ? 6.434 2.623 8.438 1 91.62 214 PHE B C 1
ATOM 3901 O O . PHE B 1 214 ? 6.902 1.579 7.977 1 91.62 214 PHE B O 1
ATOM 3908 N N . ILE B 1 215 ? 5.301 2.684 8.969 1 86.25 215 ILE B N 1
ATOM 3909 C CA . ILE B 1 215 ? 4.488 1.5 9.211 1 86.25 215 ILE B CA 1
ATOM 3910 C C . ILE B 1 215 ? 4.105 0.85 7.887 1 86.25 215 ILE B C 1
ATOM 3912 O O . ILE B 1 215 ? 4.27 -0.359 7.711 1 86.25 215 ILE B O 1
ATOM 3916 N N . PHE B 1 216 ? 3.719 1.611 7.008 1 87.31 216 PHE B N 1
ATOM 3917 C CA . PHE B 1 216 ? 3.219 1.065 5.754 1 87.31 216 PHE B CA 1
ATOM 3918 C C . PHE B 1 216 ? 4.359 0.5 4.914 1 87.31 216 PHE B C 1
ATOM 3920 O O . PHE B 1 216 ? 4.207 -0.539 4.27 1 87.31 216 PHE B O 1
ATOM 3927 N N . THR B 1 217 ? 5.465 1.212 4.926 1 92.88 217 THR B N 1
ATOM 3928 C CA . THR B 1 217 ? 6.617 0.706 4.188 1 92.88 217 THR B CA 1
ATOM 3929 C C . THR B 1 217 ? 7.148 -0.573 4.828 1 92.88 217 THR B C 1
ATOM 3931 O O . THR B 1 217 ? 7.445 -1.546 4.129 1 92.88 217 THR B O 1
ATOM 3934 N N . PHE B 1 218 ? 7.25 -0.566 6.113 1 91.94 218 PHE B N 1
ATOM 3935 C CA . PHE B 1 218 ? 7.758 -1.738 6.82 1 91.94 218 PHE B CA 1
ATOM 3936 C C . PHE B 1 218 ? 6.867 -2.949 6.566 1 91.94 218 PHE B C 1
ATOM 3938 O O . PHE B 1 218 ? 7.359 -4.027 6.234 1 91.94 218 PHE B O 1
ATOM 3945 N N . ILE B 1 219 ? 5.605 -2.746 6.73 1 89.56 219 ILE B N 1
ATOM 3946 C CA . ILE B 1 219 ? 4.66 -3.84 6.539 1 89.56 219 ILE B CA 1
ATOM 3947 C C . ILE B 1 219 ? 4.699 -4.309 5.086 1 89.56 219 ILE B C 1
ATOM 3949 O O . ILE B 1 219 ? 4.676 -5.512 4.816 1 89.56 219 ILE B O 1
ATOM 3953 N N . GLY B 1 220 ? 4.746 -3.361 4.164 1 90.5 220 GLY B N 1
ATOM 3954 C CA . GLY B 1 220 ? 4.84 -3.715 2.758 1 90.5 220 GLY B CA 1
ATOM 3955 C C . GLY B 1 220 ? 6.066 -4.547 2.432 1 90.5 220 GLY B C 1
ATOM 3956 O O . GLY B 1 220 ? 5.977 -5.531 1.696 1 90.5 220 GLY B O 1
ATOM 3957 N N . GLU B 1 221 ? 7.141 -4.195 2.967 1 93.56 221 GLU B N 1
ATOM 3958 C CA . GLU B 1 221 ? 8.391 -4.918 2.732 1 93.56 221 GLU B CA 1
ATOM 3959 C C . GLU B 1 221 ? 8.383 -6.27 3.438 1 93.56 221 GLU B C 1
ATOM 3961 O O . GLU B 1 221 ? 8.898 -7.254 2.906 1 93.56 221 GLU B O 1
ATOM 3966 N N . TRP B 1 222 ? 7.82 -6.25 4.59 1 92.19 222 TRP B N 1
ATOM 3967 C CA . TRP B 1 222 ? 7.695 -7.508 5.32 1 92.19 222 TRP B CA 1
ATOM 3968 C C . TRP B 1 222 ? 6.887 -8.523 4.52 1 92.19 222 TRP B C 1
ATOM 3970 O O . TRP B 1 222 ? 7.203 -9.711 4.516 1 92.19 222 TRP B O 1
ATOM 3980 N N . ASN B 1 223 ? 5.934 -8.078 3.801 1 90.5 223 ASN B N 1
ATOM 3981 C CA . ASN B 1 223 ? 4.98 -8.938 3.102 1 90.5 223 ASN B CA 1
ATOM 3982 C C . ASN B 1 223 ? 5.414 -9.195 1.662 1 90.5 223 ASN B C 1
ATOM 3984 O O . ASN B 1 223 ? 4.734 -9.914 0.926 1 90.5 223 ASN B O 1
ATOM 3988 N N . ASP B 1 224 ? 6.504 -8.641 1.316 1 91.06 224 ASP B N 1
ATOM 3989 C CA . ASP B 1 224 ? 6.949 -8.781 -0.065 1 91.06 224 ASP B CA 1
ATOM 3990 C C . ASP B 1 224 ? 7.418 -10.211 -0.342 1 91.06 224 ASP B C 1
ATOM 3992 O O . ASP B 1 224 ? 8.375 -10.688 0.273 1 91.06 224 ASP B O 1
ATOM 3996 N N . LEU B 1 225 ? 6.805 -10.852 -1.281 1 88.06 225 LEU B N 1
ATOM 3997 C CA . LEU B 1 225 ? 7.191 -12.195 -1.698 1 88.06 225 LEU B CA 1
ATOM 3998 C C . LEU B 1 225 ? 7.918 -12.156 -3.037 1 88.06 225 LEU B C 1
ATOM 4000 O O . LEU B 1 225 ? 8.734 -13.031 -3.328 1 88.06 225 LEU B O 1
ATOM 4004 N N . PHE B 1 226 ? 7.688 -11.172 -3.803 1 86.81 226 PHE B N 1
ATOM 4005 C CA . PHE B 1 226 ? 8.125 -11.164 -5.195 1 86.81 226 PHE B CA 1
ATOM 4006 C C . PHE B 1 226 ? 9.633 -10.969 -5.289 1 86.81 226 PHE B C 1
ATOM 4008 O O . PHE B 1 226 ? 10.32 -11.703 -6.004 1 86.81 226 PHE B O 1
ATOM 4015 N N . LYS B 1 227 ? 10.195 -10.078 -4.508 1 93.19 227 LYS B N 1
ATOM 4016 C CA . LYS B 1 227 ? 11.625 -9.805 -4.613 1 93.19 227 LYS B CA 1
ATOM 4017 C C . LYS B 1 227 ? 12.453 -11.031 -4.23 1 93.19 227 LYS B C 1
ATOM 4019 O O . LYS B 1 227 ? 13.273 -11.5 -5.02 1 93.19 227 LYS B O 1
ATOM 4024 N N . PRO B 1 228 ? 12.133 -11.555 -3.105 1 94.25 228 PRO B N 1
ATOM 4025 C CA . PRO B 1 228 ? 12.938 -12.727 -2.764 1 94.25 228 PRO B CA 1
ATOM 4026 C C . PRO B 1 228 ? 12.68 -13.914 -3.689 1 94.25 228 PRO B C 1
ATOM 4028 O O . PRO B 1 228 ? 13.578 -14.727 -3.916 1 94.25 228 PRO B O 1
ATOM 4031 N N . LEU B 1 229 ? 11.555 -14 -4.219 1 91.44 229 LEU B N 1
ATOM 4032 C CA . LEU B 1 229 ? 11.203 -15.109 -5.102 1 91.44 229 LEU B CA 1
ATOM 4033 C C . LEU B 1 229 ? 11.938 -14.984 -6.434 1 91.44 229 LEU B C 1
ATOM 4035 O O . LEU B 1 229 ? 12.367 -15.992 -7.008 1 91.44 229 LEU B O 1
ATOM 4039 N N . VAL B 1 230 ? 12.164 -13.797 -6.895 1 92 230 VAL B N 1
ATOM 4040 C CA . VAL B 1 230 ? 12.641 -13.617 -8.266 1 92 230 VAL B CA 1
ATOM 4041 C C . VAL B 1 230 ? 14.117 -13.219 -8.25 1 92 230 VAL B C 1
ATOM 4043 O O . VAL B 1 230 ? 14.867 -13.57 -9.164 1 92 230 VAL B O 1
ATOM 4046 N N . PHE B 1 231 ? 14.555 -12.562 -7.211 1 95.81 231 PHE B N 1
ATOM 4047 C CA . PHE B 1 231 ? 15.867 -11.93 -7.285 1 95.81 231 PHE B CA 1
ATOM 4048 C C . PHE B 1 231 ? 16.891 -12.734 -6.492 1 95.81 231 PHE B C 1
ATOM 4050 O O . PHE B 1 231 ? 18.094 -12.422 -6.523 1 95.81 231 PHE B O 1
ATOM 4057 N N . THR B 1 232 ? 16.406 -13.773 -5.777 1 94.62 232 THR B N 1
ATOM 4058 C CA . THR B 1 232 ? 17.391 -14.523 -4.996 1 94.62 232 THR B CA 1
ATOM 4059 C C . THR B 1 232 ? 17.078 -16.016 -5.055 1 94.62 232 THR B C 1
ATOM 4061 O O . THR B 1 232 ? 15.922 -16.422 -5.16 1 94.62 232 THR B O 1
ATOM 4064 N N . THR B 1 233 ? 18.156 -16.766 -5.039 1 93.38 233 THR B N 1
ATOM 4065 C CA . THR B 1 233 ? 18.047 -18.219 -4.93 1 93.38 233 THR B CA 1
ATOM 4066 C C . THR B 1 233 ? 18.875 -18.734 -3.758 1 93.38 233 THR B C 1
ATOM 4068 O O . THR B 1 233 ? 18.906 -19.938 -3.494 1 93.38 233 THR B O 1
ATOM 4071 N N . LYS B 1 234 ? 19.453 -17.891 -3.043 1 95.06 234 LYS B N 1
ATOM 4072 C CA . LYS B 1 234 ? 20.312 -18.281 -1.923 1 95.06 234 LYS B CA 1
ATOM 4073 C C . LYS B 1 234 ? 19.484 -18.484 -0.649 1 95.06 234 LYS B C 1
ATOM 4075 O O . LYS B 1 234 ? 18.797 -17.562 -0.204 1 95.06 234 LYS B O 1
ATOM 4080 N N . PRO B 1 235 ? 19.719 -19.578 -0.007 1 93.38 235 PRO B N 1
ATOM 4081 C CA . PRO B 1 235 ? 18.969 -19.844 1.227 1 93.38 235 PRO B CA 1
ATOM 4082 C C . PRO B 1 235 ? 19.328 -18.875 2.352 1 93.38 235 PRO B C 1
ATOM 4084 O O . PRO B 1 235 ? 18.5 -18.625 3.229 1 93.38 235 PRO B O 1
ATOM 4087 N N . GLU B 1 236 ? 20.484 -18.297 2.236 1 95.56 236 GLU B N 1
ATOM 4088 C CA . GLU B 1 236 ? 20.953 -17.375 3.271 1 95.56 236 GLU B CA 1
ATOM 4089 C C . GLU B 1 236 ? 20.141 -16.078 3.25 1 95.56 236 GLU B C 1
ATOM 4091 O O . GLU B 1 236 ? 20.156 -15.328 4.223 1 95.56 236 GLU B O 1
ATOM 4096 N N . LEU B 1 237 ? 19.422 -15.867 2.129 1 96.81 237 LEU B N 1
ATOM 4097 C CA . LEU B 1 237 ? 18.688 -14.617 1.975 1 96.81 237 LEU B CA 1
ATOM 4098 C C . LEU B 1 237 ? 17.188 -14.852 2.072 1 96.81 237 LEU B C 1
ATOM 4100 O O . LEU B 1 237 ? 16.391 -14 1.67 1 96.81 237 LEU B O 1
ATOM 4104 N N . ILE B 1 238 ? 16.812 -15.938 2.699 1 95.06 238 ILE B N 1
ATOM 4105 C CA . ILE B 1 238 ? 15.398 -16.312 2.758 1 95.06 238 ILE B CA 1
ATOM 4106 C C . ILE B 1 238 ? 14.633 -15.328 3.629 1 95.06 238 ILE B C 1
ATOM 4108 O O . ILE B 1 238 ? 15.133 -14.883 4.668 1 95.06 238 ILE B O 1
ATOM 4112 N N . THR B 1 239 ? 13.445 -14.898 3.104 1 94.81 239 THR B N 1
ATOM 4113 C CA . THR B 1 239 ? 12.57 -14.008 3.852 1 94.81 239 THR B CA 1
ATOM 4114 C C . THR B 1 239 ? 11.352 -14.766 4.379 1 94.81 239 THR B C 1
ATOM 4116 O O . THR B 1 239 ? 11.109 -15.914 3.994 1 94.81 239 THR B O 1
ATOM 4119 N N . VAL B 1 240 ? 10.672 -14.141 5.246 1 92 240 VAL B N 1
ATOM 4120 C CA . VAL B 1 240 ? 9.547 -14.773 5.934 1 92 240 VAL B CA 1
ATOM 4121 C C . VAL B 1 240 ? 8.492 -15.188 4.914 1 92 240 VAL B C 1
ATOM 4123 O O . VAL B 1 240 ? 7.988 -16.312 4.957 1 92 240 VAL B O 1
ATOM 4126 N N . GLN B 1 241 ? 8.195 -14.344 3.988 1 90.31 241 GLN B N 1
ATOM 4127 C CA . GLN B 1 241 ? 7.137 -14.641 3.025 1 90.31 241 GLN B CA 1
ATOM 4128 C C . GLN B 1 241 ? 7.57 -15.734 2.059 1 90.31 241 GLN B C 1
ATOM 4130 O O . GLN B 1 241 ? 6.75 -16.547 1.635 1 90.31 241 GLN B O 1
ATOM 4135 N N . LEU B 1 242 ? 8.82 -15.703 1.708 1 90.44 242 LEU B N 1
ATOM 4136 C CA . LEU B 1 242 ? 9.312 -16.781 0.866 1 90.44 242 LEU B CA 1
ATOM 4137 C C . LEU B 1 242 ? 9.289 -18.109 1.614 1 90.44 242 LEU B C 1
ATOM 4139 O O . LEU B 1 242 ? 8.961 -19.141 1.035 1 90.44 242 LEU B O 1
ATOM 4143 N N . SER B 1 243 ? 9.625 -18.062 2.854 1 88.94 243 SER B N 1
ATOM 4144 C CA . SER B 1 243 ? 9.523 -19.25 3.682 1 88.94 243 SER B CA 1
ATOM 4145 C C . SER B 1 243 ? 8.086 -19.781 3.721 1 88.94 243 SER B C 1
ATOM 4147 O O . SER B 1 243 ? 7.855 -20.984 3.594 1 88.94 243 SER B O 1
ATOM 4149 N N . LEU B 1 244 ? 7.176 -18.922 3.879 1 86.62 244 LEU B N 1
ATOM 4150 C CA . LEU B 1 244 ? 5.766 -19.297 3.914 1 86.62 244 LEU B CA 1
ATOM 4151 C C . LEU B 1 244 ? 5.324 -19.859 2.57 1 86.62 244 LEU B C 1
ATOM 4153 O O . LEU B 1 244 ? 4.559 -20.828 2.525 1 86.62 244 LEU B O 1
ATOM 4157 N N . ALA B 1 245 ? 5.793 -19.234 1.543 1 84 245 ALA B N 1
ATOM 4158 C CA . ALA B 1 245 ? 5.461 -19.734 0.209 1 84 245 ALA B CA 1
ATOM 4159 C C . ALA B 1 245 ? 6.008 -21.141 -0.002 1 84 245 ALA B C 1
ATOM 4161 O O . ALA B 1 245 ? 5.336 -21.984 -0.595 1 84 245 ALA B O 1
ATOM 4162 N N . ASN B 1 246 ? 7.137 -21.328 0.466 1 81.25 246 ASN B N 1
ATOM 4163 C CA . ASN B 1 246 ? 7.723 -22.672 0.382 1 81.25 246 ASN B CA 1
ATOM 4164 C C . ASN B 1 246 ? 6.91 -23.688 1.174 1 81.25 246 ASN B C 1
ATOM 4166 O O . ASN B 1 246 ? 6.742 -24.828 0.737 1 81.25 246 ASN B O 1
ATOM 4170 N N . PHE B 1 247 ? 6.43 -23.219 2.266 1 76.69 247 PHE B N 1
ATOM 4171 C CA . PHE B 1 247 ? 5.586 -24.062 3.096 1 76.69 247 PHE B CA 1
ATOM 4172 C C . PHE B 1 247 ? 4.309 -24.453 2.357 1 76.69 247 PHE B C 1
ATOM 4174 O O . PHE B 1 247 ? 3.875 -25.594 2.412 1 76.69 247 PHE B O 1
ATOM 4181 N N . GLN B 1 248 ? 3.707 -23.547 1.716 1 75.69 248 GLN B N 1
ATOM 4182 C CA . GLN B 1 248 ? 2.469 -23.766 0.98 1 75.69 248 GLN B CA 1
ATOM 4183 C C . GLN B 1 248 ? 2.686 -24.734 -0.177 1 75.69 248 GLN B C 1
ATOM 4185 O O . GLN B 1 248 ? 1.818 -25.562 -0.473 1 75.69 248 GLN B O 1
ATOM 4190 N N . GLU B 1 249 ? 3.727 -24.594 -0.794 1 72.94 249 GLU B N 1
ATOM 4191 C CA . GLU B 1 249 ? 4.027 -25.484 -1.919 1 72.94 249 GLU B CA 1
ATOM 4192 C C . GLU B 1 249 ? 4.266 -26.906 -1.45 1 72.94 249 GLU B C 1
ATOM 4194 O O . GLU B 1 249 ? 3.82 -27.859 -2.092 1 72.94 249 GLU B O 1
ATOM 4199 N N . GLN B 1 250 ? 4.887 -26.984 -0.354 1 70.25 250 GLN B N 1
ATOM 4200 C CA . GLN B 1 250 ? 5.301 -28.297 0.132 1 70.25 250 GLN B CA 1
ATOM 4201 C C . GLN B 1 250 ? 4.172 -28.984 0.893 1 70.25 250 GLN B C 1
ATOM 4203 O O . GLN B 1 250 ? 4.051 -30.219 0.86 1 70.25 250 GLN B O 1
ATOM 4208 N N . PHE B 1 251 ? 3.424 -28.141 1.525 1 65.69 251 PHE B N 1
ATOM 4209 C CA . PHE B 1 251 ? 2.416 -28.719 2.408 1 65.69 251 PHE B CA 1
ATOM 4210 C C . PHE B 1 251 ? 1.017 -28.297 1.983 1 65.69 251 PHE B C 1
ATOM 4212 O O . PHE B 1 251 ? 0.233 -27.812 2.805 1 65.69 251 PHE B O 1
ATOM 4219 N N . THR B 1 252 ? 0.742 -28.469 0.797 1 64.69 252 THR B N 1
ATOM 4220 C CA . THR B 1 252 ? -0.509 -28.016 0.206 1 64.69 252 THR B CA 1
ATOM 4221 C C . THR B 1 252 ? -1.703 -28.688 0.874 1 64.69 252 THR B C 1
ATOM 4223 O O . THR B 1 252 ? -2.799 -28.125 0.918 1 64.69 252 THR B O 1
ATOM 4226 N N . ASN B 1 253 ? -1.338 -29.703 1.562 1 69.44 253 ASN B N 1
ATOM 4227 C CA . ASN B 1 253 ? -2.473 -30.469 2.057 1 69.44 253 ASN B CA 1
ATOM 4228 C C . ASN B 1 253 ? -2.623 -30.344 3.57 1 69.44 253 ASN B C 1
ATOM 4230 O O . ASN B 1 253 ? -3.438 -31.031 4.18 1 69.44 253 ASN B O 1
ATOM 4234 N N . ASP B 1 254 ? -1.877 -29.531 4.117 1 83.31 254 ASP B N 1
ATOM 4235 C CA . ASP B 1 254 ? -2.002 -29.391 5.562 1 83.31 254 ASP B CA 1
ATOM 4236 C C . ASP B 1 254 ? -2.387 -27.953 5.938 1 83.31 254 ASP B C 1
ATOM 4238 O O . ASP B 1 254 ? -1.521 -27.141 6.254 1 83.31 254 ASP B O 1
ATOM 4242 N N . TRP B 1 255 ? -3.605 -27.844 6.133 1 83.56 255 TRP B N 1
ATOM 4243 C CA . TRP B 1 255 ? -4.176 -26.516 6.34 1 83.56 255 TRP B CA 1
ATOM 4244 C C . TRP B 1 255 ? -3.779 -25.969 7.703 1 83.56 255 TRP B C 1
ATOM 4246 O O . TRP B 1 255 ? -3.26 -24.859 7.801 1 83.56 255 TRP B O 1
ATOM 4256 N N . PRO B 1 256 ? -3.881 -26.734 8.734 1 87.31 256 PRO B N 1
ATOM 4257 C CA . PRO B 1 256 ? -3.492 -26.203 10.047 1 87.31 256 PRO B CA 1
ATOM 4258 C C . PRO B 1 256 ? -2.021 -25.797 10.109 1 87.31 256 PRO B C 1
ATOM 4260 O O . PRO B 1 256 ? -1.679 -24.797 10.75 1 87.31 256 PRO B O 1
ATOM 4263 N N . LEU B 1 257 ? -1.227 -26.531 9.422 1 87.94 257 LEU B N 1
ATOM 4264 C CA . LEU B 1 257 ? 0.198 -26.219 9.383 1 87.94 257 LEU B CA 1
ATOM 4265 C C . LEU B 1 257 ? 0.438 -24.875 8.695 1 87.94 257 LEU B C 1
ATOM 4267 O O . LEU B 1 257 ? 1.235 -24.062 9.18 1 87.94 257 LEU B O 1
ATOM 4271 N N . MET B 1 258 ? -0.277 -24.703 7.688 1 86 258 MET B N 1
ATOM 4272 C CA . MET B 1 258 ? -0.146 -23.438 6.949 1 86 258 MET B CA 1
ATOM 4273 C C . MET B 1 258 ? -0.635 -22.266 7.789 1 86 258 MET B C 1
ATOM 4275 O O . MET B 1 258 ? -0.014 -21.203 7.797 1 86 258 MET B O 1
ATOM 4279 N N . MET B 1 259 ? -1.689 -22.484 8.492 1 87 259 MET B N 1
ATOM 4280 C CA . MET B 1 259 ? -2.254 -21.406 9.312 1 87 259 MET B CA 1
ATOM 4281 C C . MET B 1 259 ? -1.362 -21.109 10.516 1 87 259 MET B C 1
ATOM 4283 O O . MET B 1 259 ? -1.189 -19.953 10.898 1 87 259 MET B O 1
ATOM 4287 N N . ALA B 1 260 ? -0.767 -22.125 11.016 1 89.69 260 ALA B N 1
ATOM 4288 C CA . ALA B 1 260 ? 0.17 -21.938 12.117 1 89.69 260 ALA B CA 1
ATOM 4289 C C . ALA B 1 260 ? 1.39 -21.141 11.672 1 89.69 260 ALA B C 1
ATOM 4291 O O . ALA B 1 260 ? 1.847 -20.234 12.383 1 89.69 260 ALA B O 1
ATOM 4292 N N . ALA B 1 261 ? 1.871 -21.5 10.531 1 88.75 261 ALA B N 1
ATOM 4293 C CA . ALA B 1 261 ? 3.012 -20.781 9.977 1 88.75 261 ALA B CA 1
ATOM 4294 C C . ALA B 1 261 ? 2.672 -19.297 9.75 1 88.75 261 ALA B C 1
ATOM 4296 O O . ALA B 1 261 ? 3.498 -18.422 10.008 1 88.75 261 ALA B O 1
ATOM 4297 N N . ALA B 1 262 ? 1.497 -19.062 9.305 1 86.88 262 ALA B N 1
ATOM 4298 C CA . ALA B 1 262 ? 1.037 -17.688 9.078 1 86.88 262 ALA B CA 1
ATOM 4299 C C . ALA B 1 262 ? 0.98 -16.906 10.391 1 86.88 262 ALA B C 1
ATOM 4301 O O . ALA B 1 262 ? 1.36 -15.734 10.438 1 86.88 262 ALA B O 1
ATOM 4302 N N . VAL B 1 263 ? 0.561 -17.547 11.383 1 87.56 263 VAL B N 1
ATOM 4303 C CA . VAL B 1 263 ? 0.477 -16.906 12.688 1 87.56 263 VAL B CA 1
ATOM 4304 C C . VAL B 1 263 ? 1.881 -16.578 13.195 1 87.56 263 VAL B C 1
ATOM 4306 O O . VAL B 1 263 ? 2.135 -15.469 13.672 1 87.56 263 VAL B O 1
ATOM 4309 N N . ILE B 1 264 ? 2.732 -17.453 13.047 1 89.62 264 ILE B N 1
ATOM 4310 C CA . ILE B 1 264 ? 4.109 -17.25 13.484 1 89.62 264 ILE B CA 1
ATOM 4311 C C . ILE B 1 264 ? 4.727 -16.078 12.734 1 89.62 264 ILE B C 1
ATOM 4313 O O . ILE B 1 264 ? 5.41 -15.242 13.328 1 89.62 264 ILE B O 1
ATOM 4317 N N . ALA B 1 265 ? 4.457 -16.031 11.461 1 87.38 265 ALA B N 1
ATOM 4318 C CA . ALA B 1 265 ? 5.027 -15.008 10.586 1 87.38 265 ALA B CA 1
ATOM 4319 C C . ALA B 1 265 ? 4.52 -13.617 10.977 1 87.38 265 ALA B C 1
ATOM 4321 O O . ALA B 1 265 ? 5.152 -12.609 10.656 1 87.38 265 ALA B O 1
ATOM 4322 N N . THR B 1 266 ? 3.424 -13.508 11.656 1 84 266 THR B N 1
ATOM 4323 C CA . THR B 1 266 ? 2.791 -12.242 11.992 1 84 266 THR B CA 1
ATOM 4324 C C . THR B 1 266 ? 3.311 -11.711 13.32 1 84 266 THR B C 1
ATOM 4326 O O . THR B 1 266 ? 3.254 -10.5 13.578 1 84 266 THR B O 1
ATOM 4329 N N . VAL B 1 267 ? 3.918 -12.461 14.133 1 82.81 267 VAL B N 1
ATOM 4330 C CA . VAL B 1 267 ? 4.27 -12.156 15.516 1 82.81 267 VAL B CA 1
ATOM 4331 C C . VAL B 1 267 ? 5.312 -11.039 15.547 1 82.81 267 VAL B C 1
ATOM 4333 O O . VAL B 1 267 ? 5.156 -10.055 16.281 1 82.81 267 VAL B O 1
ATOM 4336 N N . PRO B 1 268 ? 6.309 -11.031 14.68 1 81 268 PRO B N 1
ATOM 4337 C CA . PRO B 1 268 ? 7.32 -9.977 14.758 1 81 268 PRO B CA 1
ATOM 4338 C C . PRO B 1 268 ? 6.754 -8.594 14.453 1 81 268 PRO B C 1
ATOM 4340 O O . PRO B 1 268 ? 7.105 -7.617 15.117 1 81 268 PRO B O 1
ATOM 4343 N N . VAL B 1 269 ? 5.93 -8.562 13.539 1 79.62 269 VAL B N 1
ATOM 4344 C CA . VAL B 1 269 ? 5.359 -7.273 13.156 1 79.62 269 VAL B CA 1
ATOM 4345 C C . VAL B 1 269 ? 4.43 -6.773 14.258 1 79.62 269 VAL B C 1
ATOM 4347 O O . VAL B 1 269 ? 4.391 -5.574 14.547 1 79.62 269 VAL B O 1
ATOM 4350 N N . MET B 1 270 ? 3.773 -7.672 14.898 1 76.25 270 MET B N 1
ATOM 4351 C CA . MET B 1 270 ? 2.891 -7.293 16 1 76.25 270 MET B CA 1
ATOM 4352 C C . MET B 1 270 ? 3.689 -6.734 17.172 1 76.25 270 MET B C 1
ATOM 4354 O O . MET B 1 270 ? 3.273 -5.762 17.797 1 76.25 270 MET B O 1
ATOM 4358 N N . ILE B 1 271 ? 4.758 -7.305 17.375 1 76.19 271 ILE B N 1
ATOM 4359 C CA . ILE B 1 271 ? 5.625 -6.84 18.453 1 76.19 271 ILE B CA 1
ATOM 4360 C C . ILE B 1 271 ? 6.137 -5.438 18.125 1 76.19 271 ILE B C 1
ATOM 4362 O O . ILE B 1 271 ? 6.133 -4.559 19 1 76.19 271 ILE B O 1
ATOM 4366 N N . LEU B 1 272 ? 6.465 -5.25 16.938 1 73.44 272 LEU B N 1
ATOM 4367 C CA . LEU B 1 272 ? 6.969 -3.943 16.516 1 73.44 272 LEU B CA 1
ATOM 4368 C C . LEU B 1 272 ? 5.887 -2.877 16.656 1 73.44 272 LEU B C 1
ATOM 4370 O O . LEU B 1 272 ? 6.164 -1.75 17.062 1 73.44 272 LEU B O 1
ATOM 4374 N N . PHE B 1 273 ? 4.719 -3.244 16.312 1 70.56 273 PHE B N 1
ATOM 4375 C CA . PHE B 1 273 ? 3.623 -2.287 16.391 1 70.56 273 PHE B CA 1
ATOM 4376 C C . PHE B 1 273 ? 3.301 -1.96 17.844 1 70.56 273 PHE B C 1
ATOM 4378 O O . PHE B 1 273 ? 3.025 -0.806 18.188 1 70.56 273 PHE B O 1
ATOM 4385 N N . ILE B 1 274 ? 3.314 -2.889 18.656 1 71.44 274 ILE B N 1
ATOM 4386 C CA . ILE B 1 274 ? 3.035 -2.68 20.078 1 71.44 274 ILE B CA 1
ATOM 4387 C C . ILE B 1 274 ? 4.098 -1.763 20.688 1 71.44 274 ILE B C 1
ATOM 4389 O O . ILE B 1 274 ? 3.777 -0.872 21.469 1 71.44 274 ILE B O 1
ATOM 4393 N N . LEU B 1 275 ? 5.258 -1.916 20.219 1 69.38 275 LEU B N 1
ATOM 4394 C CA . LEU B 1 275 ? 6.359 -1.097 20.719 1 69.38 275 LEU B CA 1
ATOM 4395 C C . LEU B 1 275 ? 6.285 0.317 20.156 1 69.38 275 LEU B C 1
ATOM 4397 O O . LEU B 1 275 ? 6.629 1.283 20.844 1 69.38 275 LEU B O 1
ATOM 4401 N N . GLY B 1 276 ? 5.82 0.455 18.891 1 65.25 276 GLY B N 1
ATOM 4402 C CA . GLY B 1 276 ? 5.75 1.749 18.234 1 65.25 276 GLY B CA 1
ATOM 4403 C C . GLY B 1 276 ? 4.586 2.598 18.703 1 65.25 276 GLY B C 1
ATOM 4404 O O . GLY B 1 276 ? 4.656 3.828 18.672 1 65.25 276 GLY B O 1
ATOM 4405 N N . GLN B 1 277 ? 3.492 1.918 18.969 1 62.81 277 GLN B N 1
ATOM 4406 C CA . GLN B 1 277 ? 2.291 2.646 19.359 1 62.81 277 GLN B CA 1
ATOM 4407 C C . GLN B 1 277 ? 2.547 3.498 20.609 1 62.81 277 GLN B C 1
ATOM 4409 O O . GLN B 1 277 ? 1.951 4.566 20.766 1 62.81 277 GLN B O 1
ATOM 4414 N N . ARG B 1 278 ? 3.383 3.02 21.406 1 56.56 278 ARG B N 1
ATOM 4415 C CA . ARG B 1 278 ? 3.689 3.854 22.562 1 56.56 278 ARG B CA 1
ATOM 4416 C C . ARG B 1 278 ? 4.297 5.184 22.141 1 56.56 278 ARG B C 1
ATOM 4418 O O . ARG B 1 278 ? 4.008 6.223 22.734 1 56.56 278 ARG B O 1
ATOM 4425 N N . GLN B 1 279 ? 5.051 5.016 21.203 1 53.72 279 GLN B N 1
ATOM 4426 C CA . GLN B 1 279 ? 5.676 6.242 20.719 1 53.72 279 GLN B CA 1
ATOM 4427 C C . GLN B 1 279 ? 4.691 7.082 19.906 1 53.72 279 GLN B C 1
ATOM 4429 O O . GLN B 1 279 ? 4.793 8.305 19.875 1 53.72 279 GLN B O 1
ATOM 4434 N N . LEU B 1 280 ? 3.871 6.367 19.234 1 53.84 280 LEU B N 1
ATOM 4435 C CA . LEU B 1 280 ? 2.877 7.047 18.406 1 53.84 280 LEU B CA 1
ATOM 4436 C C . LEU B 1 280 ? 1.909 7.844 19.281 1 53.84 280 LEU B C 1
ATOM 4438 O O . LEU B 1 280 ? 1.48 8.938 18.891 1 53.84 280 LEU B O 1
ATOM 4442 N N . ILE B 1 281 ? 1.538 7.262 20.359 1 49.41 281 ILE B N 1
ATOM 4443 C CA . ILE B 1 281 ? 0.598 7.902 21.266 1 49.41 281 ILE B CA 1
ATOM 4444 C C . ILE B 1 281 ? 1.296 9.039 22.016 1 49.41 281 ILE B C 1
ATOM 4446 O O . ILE B 1 281 ? 0.707 10.102 22.234 1 49.41 281 ILE B O 1
ATOM 4450 N N . ARG B 1 282 ? 2.496 8.891 22.25 1 47.03 282 ARG B N 1
ATOM 4451 C CA . ARG B 1 282 ? 3.158 9.914 23.062 1 47.03 282 ARG B CA 1
ATOM 4452 C C . ARG B 1 282 ? 3.494 11.141 22.219 1 47.03 282 ARG B C 1
ATOM 4454 O O . ARG B 1 282 ? 3.504 12.266 22.719 1 47.03 282 ARG B O 1
ATOM 4461 N N . GLY B 1 283 ? 3.9 10.969 21.062 1 44.34 283 GLY B N 1
ATOM 4462 C CA . GLY B 1 283 ? 4.336 12.125 20.297 1 44.34 283 GLY B CA 1
ATOM 4463 C C . GLY B 1 283 ? 3.24 13.148 20.094 1 44.34 283 GLY B C 1
ATOM 4464 O O . GLY B 1 283 ? 3.516 14.344 19.953 1 44.34 283 GLY B O 1
ATOM 4465 N N . ILE B 1 284 ? 1.974 12.734 19.938 1 42.03 284 ILE B N 1
ATOM 4466 C CA . ILE B 1 284 ? 0.883 13.688 19.75 1 42.03 284 ILE B CA 1
ATOM 4467 C C . ILE B 1 284 ? 0.62 14.445 21.047 1 42.03 284 ILE B C 1
ATOM 4469 O O . ILE B 1 284 ? 0.333 15.641 21.031 1 42.03 284 ILE B O 1
ATOM 4473 N N . ALA B 1 285 ? 0.758 13.852 22.156 1 42.84 285 ALA B N 1
ATOM 4474 C CA . ALA B 1 285 ? 0.476 14.508 23.438 1 42.84 285 ALA B CA 1
ATOM 4475 C C . ALA B 1 285 ? 1.416 15.688 23.672 1 42.84 285 ALA B C 1
ATOM 4477 O O . ALA B 1 285 ? 1.027 16.688 24.266 1 42.84 285 ALA B O 1
ATOM 4478 N N . THR B 1 286 ? 2.58 15.602 23.156 1 40.12 286 THR B N 1
ATOM 4479 C CA . THR B 1 286 ? 3.514 16.656 23.516 1 40.12 286 THR B CA 1
ATOM 4480 C C . THR B 1 286 ? 3.311 17.891 22.641 1 40.12 286 THR B C 1
ATOM 4482 O O . THR B 1 286 ? 3.645 19.016 23.047 1 40.12 286 THR B O 1
ATOM 4485 N N . THR B 1 287 ? 2.922 17.766 21.406 1 39.53 287 THR B N 1
ATOM 4486 C CA . THR B 1 287 ? 2.84 18.969 20.594 1 39.53 287 THR B CA 1
ATOM 4487 C C . THR B 1 287 ? 1.608 19.797 20.953 1 39.53 287 THR B C 1
ATOM 4489 O O . THR B 1 287 ? 1.601 21.016 20.797 1 39.53 287 THR B O 1
ATOM 4492 N N . GLY B 1 288 ? 0.491 19.25 21.391 1 37.53 288 GLY B N 1
ATOM 4493 C CA . GLY B 1 288 ? -0.665 20.016 21.844 1 37.53 288 GLY B CA 1
ATOM 4494 C C . GLY B 1 288 ? -0.42 20.781 23.125 1 37.53 288 GLY B C 1
ATOM 4495 O O . GLY B 1 288 ? -1.229 21.625 23.516 1 37.53 288 GLY B O 1
ATOM 4496 N N . LEU B 1 289 ? 0.368 20.25 23.984 1 35 289 LEU B N 1
ATOM 4497 C CA . LEU B 1 289 ? 0.423 20.906 25.297 1 35 289 LEU B CA 1
ATOM 4498 C C . LEU B 1 289 ?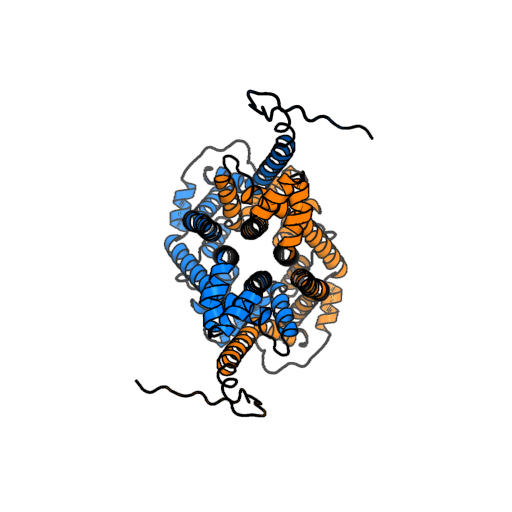 1.331 22.125 25.25 1 35 289 LEU B C 1
ATOM 4500 O O . LEU B 1 289 ? 1.432 22.859 26.234 1 35 289 LEU B O 1
ATOM 4504 N N . LYS B 1 290 ? 2.213 22.297 24.281 1 35.81 290 LYS B N 1
ATOM 4505 C CA . LYS B 1 290 ? 3.068 23.438 24.562 1 35.81 290 LYS B CA 1
ATOM 4506 C C . LYS B 1 290 ? 2.352 24.75 24.234 1 35.81 290 LYS B C 1
ATOM 4508 O O . LYS B 1 290 ? 2.969 25.812 24.234 1 35.81 290 LYS B O 1
ATOM 4513 N N . ASN B 1 291 ? 1.064 24.781 23.875 1 29.45 291 ASN B N 1
ATOM 4514 C CA . ASN B 1 291 ? 0.693 26.172 24.078 1 29.45 291 ASN B CA 1
ATOM 4515 C C . ASN B 1 291 ? 0.443 26.484 25.562 1 29.45 291 ASN B C 1
ATOM 4517 O O . ASN B 1 291 ? -0.092 25.641 26.281 1 29.45 291 ASN B O 1
#

Secondary structure (DSSP, 8-state):
---------SS------STTSTTHHHHHHHHHHHHHHHHHHHHHHHHHHHHTTSPTT--TT--SS-----SHHHHHHHHHHTHHHHHHHHHHHHHHHHHHHHHHHHHHHHHHHH---TTHHHHHHHHHHHHHS-HHHHHHHHHHHHHHTT-TTSHHHHHGGGSS-HHHHHHHHHHHHHS-HHHHHHHHHTT--HHHHIIIIIHHHTHHHHHHHHHHHHHHHHT--HHHHHH---GGG--HHHHHHHHHHHTTT-HHHHHHHHHHHHHHHHHHHHHHHHHHHHHHHHHHHT-/---------SS------STTSTTHHHHHHHHHHHHHHHHHHHHHHHHHHHHTTSPTT--TT--SS-----SHHHHHHHHHHTHHHHHHHHHHHHHHHHHHHHHHHHHHHHHHHH---TTHHHHHHHHHHHHHS-HHHHHHHHHHHHHHTT-TTSHHHHHGGGSS-HHHHHHHHHHHHHS-HHHHHHHHHTT--HHHHIIIIIHHHTHHHHHHHHHHHHHHHHT--HHHHHH---GGG--HHHHHHHHHHHTTT-HHHHHHHHHHHHHHHHHHHHHHHHHHHHHHHHHHHT-

Solvent-accessible surface area (backbone atoms only — not comparable to full-atom values): 31437 Å² total; per-residue (Å²): 134,84,79,82,80,82,76,80,74,81,88,71,76,74,73,84,67,74,77,68,63,73,67,48,55,64,49,51,53,49,46,50,50,46,50,52,50,47,50,62,67,41,42,42,56,49,48,39,59,59,38,14,20,18,45,76,62,45,62,78,87,47,73,72,66,78,70,56,81,41,63,60,17,43,53,50,31,57,69,69,43,54,49,68,61,9,46,51,42,28,50,51,42,15,49,53,20,28,54,39,23,52,52,46,12,49,52,49,7,45,45,71,51,71,51,89,61,92,61,52,67,56,52,52,50,52,35,54,50,60,63,51,50,46,63,82,71,42,45,60,45,44,48,54,54,32,50,74,67,69,28,55,63,42,70,58,47,65,24,57,80,56,25,53,51,44,63,46,19,49,53,40,19,44,53,55,62,72,47,65,63,62,60,54,52,52,40,43,72,73,66,46,50,70,66,51,40,44,66,69,47,50,47,65,74,35,43,57,60,51,50,50,47,42,52,52,41,28,39,51,46,44,50,46,39,61,50,55,63,72,40,36,84,49,77,91,65,36,27,48,36,45,37,49,49,51,45,48,70,73,39,70,71,28,47,9,34,52,29,19,40,51,53,58,70,36,47,63,59,50,52,50,46,62,61,44,45,57,52,58,58,48,58,58,57,58,68,70,56,72,112,131,84,76,80,76,83,76,80,74,81,88,71,75,75,72,84,70,75,78,66,60,74,68,48,56,64,49,52,54,51,48,50,50,46,50,52,50,48,48,62,66,42,43,40,55,49,48,39,60,61,39,15,21,18,45,77,62,45,60,78,89,47,70,73,67,79,70,56,80,40,64,60,19,43,53,51,32,57,69,69,43,53,49,68,60,9,47,51,41,28,50,51,41,14,48,53,19,28,53,39,24,54,52,47,11,49,53,48,6,46,45,70,51,71,50,86,59,91,60,51,67,57,52,52,52,52,36,54,47,60,62,51,50,46,64,80,72,41,44,60,44,46,47,55,52,33,52,75,68,68,28,55,62,42,70,56,46,64,25,57,82,56,26,55,50,43,62,46,20,49,52,38,18,44,54,55,62,69,48,65,65,63,62,54,54,52,40,44,73,74,65,46,50,72,66,52,40,44,66,70,45,50,46,65,73,35,42,57,58,50,50,51,46,44,51,52,41,28,40,51,46,45,50,46,40,62,50,54,64,72,41,35,85,51,77,89,64,36,28,48,37,45,37,50,50,51,44,47,71,74,39,71,72,27,47,9,34,53,29,20,40,52,52,60,67,37,48,64,58,50,53,50,46,62,62,44,46,57,53,58,58,47,57,56,58,57,67,70,57,73,111

Sequence (582 aa):
MRAFFCAKKSKGLWICSNGCLAVVAPRVGLTLLLILGALLVLSPLLVVLSTSGWPPGTLPTQLWPPQGWTWQSYHAAWQQGHFILAFANSTFVALAVTGLQLVTSALAGYALARLSFPGQQTILLLMLATLVIPFQLLVIPIFLILKAAHLINTYGALILPTAANGFGVFLMRQFFLTLPVALEEAALLDGANRWQVLWHILLPLSRPALVTLFIFTFIGEWNDLFKPLVFTTKPELITVQLSLANFQEQFTNDWPLMMAAAVIATVPVMILFILGQRQLIRGIATTGLKNMRAFFCAKKSKGLWICSNGCLAVVAPRVGLTLLLILGALLVLSPLLVVLSTSGWPPGTLPTQLWPPQGWTWQSYHAAWQQGHFILAFANSTFVALAVTGLQLVTSALAGYALARLSFPGQQTILLLMLATLVIPFQLLVIPIFLILKAAHLINTYGALILPTAANGFGVFLMRQFFLTLPVALEEAALLDGANRWQVLWHILLPLSRPALVTLFIFTFIGEWNDLFKPLVFTTKPELITVQLSLANFQEQFTNDWPLMMAAAVIATVPVMILFILGQRQLIRGIATTGLKN

Nearest PDB structures (foldseek):
  3puv-assembly1_G  TM=8.529E-01  e=1.209E-10  Escherichia coli K-12
  2r6g-assembly1_G  TM=8.652E-01  e=5.612E-10  Escherichia coli K-12
  4jbw-assembly2_I  TM=8.388E-01  e=1.156E-09  Escherichia coli K-12
  4tqv-assembly2_F  TM=7.734E-01  e=8.057E-09  Sphingomonas sp.
  7cad-assembly1_A  TM=8.267E-01  e=1.058E-05  Mycolicibacterium smegmatis MC2 155